Protein AF-A0A7S2F8T1-F1 (afdb_monomer_lite)

pLDDT: mean 77.95, std 16.49, range [33.06, 95.44]

InterPro domains:
  IPR004870 Nucleoporin, Nup155-like [PTHR10350] (9-367)

Radius of gyration: 27.93 Å; chains: 1; bounding box: 73×49×96 Å

Sequence (419 aa):
DAIVAASLSADDVQSWLAREGNLQMLQAGQIVDARCAHILRLLSRAKAASGELDGAASLLLDLAERKGTRAEGGMAVPSLEERESLLREAALHARAGTGVGAAGGGAVDPRFASAAEEASFRCQQFAAHCEARLKLLALQRRLVDHLSRGGASPPPPPPSLSAVAAAAPVVDNATLLSELDSEVVDISRLYYDVALPNRRYAECLELLSLSGRTGSEDLVTQLWDRLLKAEAKAAGGETASGALAAACSAAKVVGPAVLDASASSSTAAVSMSSIPLAHITMRLETLGAGLWPWTAPRPPAADAAAVVDAVVACAGGDAAAALEEGYDAYLRAQAPAGASADPRVRLRVLRSAKDLLRLCASNTTPDGAAYYADVASRWAREARQAGDPGDMAGESAAIGGGLEAIAVELRASAAGLGF

Structure (mmCIF, N/CA/C/O backbone):
data_AF-A0A7S2F8T1-F1
#
_entry.id   AF-A0A7S2F8T1-F1
#
loop_
_atom_site.group_PDB
_atom_site.id
_atom_site.type_symbol
_atom_site.label_atom_id
_atom_site.label_alt_id
_atom_site.label_comp_id
_atom_site.label_asym_id
_atom_site.label_entity_id
_atom_site.label_seq_id
_atom_site.pdbx_PDB_ins_code
_atom_site.Cartn_x
_atom_site.Cartn_y
_atom_site.Cartn_z
_atom_site.occupancy
_atom_site.B_iso_or_equiv
_atom_site.auth_seq_id
_atom_site.auth_comp_id
_atom_site.auth_asym_id
_atom_site.auth_atom_id
_atom_site.pdbx_PDB_model_num
ATOM 1 N N . ASP A 1 1 ? -23.818 23.257 57.626 1.00 42.00 1 ASP A N 1
ATOM 2 C CA . ASP A 1 1 ? -22.398 22.864 57.575 1.00 42.00 1 ASP A CA 1
ATOM 3 C C . ASP A 1 1 ? -22.196 21.434 58.023 1.00 42.00 1 ASP A C 1
ATOM 5 O O . ASP A 1 1 ? -22.204 21.171 59.214 1.00 42.00 1 ASP A O 1
ATOM 9 N N . ALA A 1 2 ? -22.116 20.522 57.054 1.00 37.97 2 ALA A N 1
ATOM 10 C CA . ALA A 1 2 ? -21.403 19.238 57.102 1.00 37.97 2 ALA A CA 1
ATOM 11 C C . ALA A 1 2 ? -21.858 18.408 55.891 1.00 37.97 2 ALA A C 1
ATOM 13 O O . ALA A 1 2 ? -22.439 17.333 56.025 1.00 37.97 2 ALA A O 1
ATOM 14 N N . ILE A 1 3 ? -21.612 18.924 54.680 1.00 37.22 3 ILE A N 1
ATOM 15 C CA . ILE A 1 3 ? -21.412 18.019 53.550 1.00 37.22 3 ILE A CA 1
ATOM 16 C C . ILE A 1 3 ? -20.102 17.325 53.897 1.00 37.22 3 ILE A C 1
ATOM 18 O O . ILE A 1 3 ? -19.029 17.913 53.772 1.00 37.22 3 ILE A O 1
ATOM 22 N N . VAL A 1 4 ? -20.204 16.113 54.439 1.00 42.50 4 VAL A N 1
ATOM 23 C CA . VAL A 1 4 ? -19.087 15.178 54.484 1.00 42.50 4 VAL A CA 1
ATOM 24 C C . VAL A 1 4 ? -18.759 14.912 53.022 1.00 42.50 4 VAL A C 1
ATOM 26 O O . VAL A 1 4 ? -19.341 14.040 52.383 1.00 42.50 4 VAL A O 1
ATOM 29 N N . ALA A 1 5 ? -17.883 15.744 52.462 1.00 43.16 5 ALA A N 1
ATOM 30 C CA . ALA A 1 5 ? -17.165 15.444 51.245 1.00 43.16 5 ALA A CA 1
ATOM 31 C C . ALA A 1 5 ? -16.256 14.267 51.601 1.00 43.16 5 ALA A C 1
ATOM 33 O O . ALA A 1 5 ? -15.091 14.441 51.947 1.00 43.16 5 ALA A O 1
ATOM 34 N N . ALA A 1 6 ? -16.837 13.067 51.623 1.00 52.34 6 ALA A N 1
ATOM 35 C CA . ALA A 1 6 ? -16.075 11.843 51.559 1.00 52.34 6 ALA A CA 1
ATOM 36 C C . ALA A 1 6 ? -15.271 11.966 50.268 1.00 52.34 6 ALA A C 1
ATOM 38 O O . ALA A 1 6 ? -15.829 11.930 49.171 1.00 52.34 6 ALA A O 1
ATOM 39 N N . SER A 1 7 ? -13.979 12.241 50.411 1.00 62.09 7 SER A N 1
ATOM 40 C CA . SER A 1 7 ? -13.026 12.198 49.318 1.00 62.09 7 SER A CA 1
ATOM 41 C C . SER A 1 7 ? -12.996 10.753 48.832 1.00 62.09 7 SER A C 1
ATOM 43 O O . SER A 1 7 ? -12.253 9.934 49.368 1.00 62.09 7 SER A O 1
ATOM 45 N N . LEU A 1 8 ? -13.889 10.423 47.899 1.00 71.38 8 LEU A N 1
ATOM 46 C CA . LEU A 1 8 ? -13.889 9.148 47.198 1.00 71.38 8 LEU A CA 1
ATOM 47 C C . LEU A 1 8 ? -12.500 8.982 46.589 1.00 71.38 8 LEU A C 1
ATOM 49 O O . LEU A 1 8 ? -12.035 9.865 45.861 1.00 71.38 8 LEU A O 1
ATOM 53 N N . SER A 1 9 ? -11.821 7.892 46.939 1.00 84.81 9 SER A N 1
ATOM 54 C CA . SER A 1 9 ? -10.522 7.602 46.349 1.00 84.81 9 SER A CA 1
ATOM 55 C C . SER A 1 9 ? -10.696 7.320 44.853 1.00 84.81 9 SER A C 1
ATOM 57 O O . SER A 1 9 ? -11.771 6.907 44.405 1.00 84.81 9 SER A O 1
ATOM 59 N N . ALA A 1 10 ? -9.647 7.551 44.061 1.00 81.75 10 ALA A N 1
ATOM 60 C CA . ALA A 1 10 ? -9.676 7.232 42.633 1.00 81.75 10 ALA A CA 1
ATOM 61 C C . ALA A 1 10 ? -10.033 5.750 42.401 1.00 81.75 10 ALA A C 1
ATOM 63 O O . ALA A 1 10 ? -10.814 5.440 41.501 1.00 81.75 10 ALA A O 1
ATOM 64 N N . ASP A 1 11 ? -9.552 4.863 43.273 1.00 86.38 11 ASP A N 1
ATOM 65 C CA . ASP A 1 11 ? -9.792 3.421 43.216 1.00 86.38 11 ASP A CA 1
ATOM 66 C C . ASP A 1 11 ? -11.256 3.057 43.501 1.00 86.38 11 ASP A C 1
ATOM 68 O O . ASP A 1 11 ? -11.822 2.191 42.825 1.00 86.38 11 ASP A O 1
ATOM 72 N N . ASP A 1 12 ? -11.910 3.751 44.441 1.00 88.81 12 ASP A N 1
ATOM 73 C CA . ASP A 1 12 ? -13.336 3.554 44.738 1.00 88.81 12 ASP A CA 1
ATOM 74 C C . ASP A 1 12 ? -14.206 3.953 43.544 1.00 88.81 12 ASP A C 1
ATOM 76 O O . ASP A 1 12 ? -15.147 3.240 43.179 1.00 88.81 12 ASP A O 1
ATOM 80 N N . VAL A 1 13 ? -13.869 5.078 42.901 1.00 88.31 13 VAL A N 1
ATOM 81 C CA . VAL A 1 13 ? -14.571 5.564 41.707 1.00 88.31 13 VAL A CA 1
ATOM 82 C C . VAL A 1 13 ? -14.376 4.594 40.545 1.00 88.31 13 VAL A C 1
ATOM 84 O O . VAL A 1 13 ? -15.357 4.207 39.910 1.00 88.31 13 VAL A O 1
ATOM 87 N N . GLN A 1 14 ? -13.145 4.142 40.287 1.00 91.00 14 GLN A N 1
ATOM 88 C CA . GLN A 1 14 ? -12.874 3.164 39.232 1.00 91.00 14 GLN A CA 1
ATOM 89 C C . GLN A 1 14 ? -13.603 1.834 39.476 1.00 91.00 14 GLN A C 1
ATOM 91 O O . GLN A 1 14 ? -14.226 1.292 38.562 1.00 91.00 14 GLN A O 1
ATOM 96 N N . SER A 1 15 ? -13.580 1.322 40.708 1.00 91.00 15 SER A N 1
ATOM 97 C CA . SER A 1 15 ? -14.240 0.064 41.080 1.00 91.00 15 SER A CA 1
ATOM 98 C C . SER A 1 15 ? -15.761 0.155 40.959 1.00 91.00 15 SER A C 1
ATOM 100 O O . SER A 1 15 ? -16.429 -0.797 40.544 1.00 91.00 15 SER A O 1
ATOM 102 N N . TRP A 1 16 ? -16.333 1.308 41.312 1.00 92.88 16 TRP A N 1
ATOM 103 C CA . TRP A 1 16 ? -17.750 1.575 41.109 1.00 92.88 16 TRP A CA 1
ATOM 104 C C . TRP A 1 16 ? -18.104 1.628 39.618 1.00 92.88 16 TRP A C 1
ATOM 106 O O . TRP A 1 16 ? -19.019 0.921 39.198 1.00 92.88 16 TRP A O 1
ATOM 116 N N . LEU A 1 17 ? -17.336 2.368 38.810 1.00 92.00 17 LEU A N 1
ATOM 117 C CA . LEU A 1 17 ? -17.543 2.470 37.361 1.00 92.00 17 LEU A CA 1
ATOM 118 C C . LEU A 1 17 ? -17.403 1.113 36.653 1.00 92.00 17 LEU A C 1
ATOM 120 O O . LEU A 1 17 ? -18.203 0.803 35.777 1.00 92.00 17 LEU A O 1
ATOM 124 N N . ALA A 1 18 ? -16.434 0.277 37.039 1.00 91.62 18 ALA A N 1
ATOM 125 C CA . ALA A 1 18 ? -16.245 -1.053 36.453 1.00 91.62 18 ALA A CA 1
ATOM 126 C C . ALA A 1 18 ? -17.434 -1.989 36.715 1.00 91.62 18 ALA A C 1
ATOM 128 O O . ALA A 1 18 ? -17.834 -2.756 35.838 1.00 91.62 18 ALA A O 1
ATOM 129 N N . ARG A 1 19 ? -18.020 -1.908 37.913 1.00 92.31 19 ARG A N 1
ATOM 130 C CA . ARG A 1 19 ? -19.191 -2.698 38.307 1.00 92.31 19 ARG A CA 1
ATOM 131 C C . ARG A 1 19 ? -20.469 -2.192 37.646 1.00 92.31 19 ARG A C 1
ATOM 133 O O . ARG A 1 19 ? -21.206 -2.993 37.086 1.00 92.31 19 ARG A O 1
ATOM 140 N N . GLU A 1 20 ? -20.710 -0.885 37.676 1.00 91.31 20 GLU A N 1
ATOM 141 C CA . GLU A 1 20 ? -21.913 -0.279 37.091 1.00 91.31 20 GLU A CA 1
ATOM 142 C C . GLU A 1 20 ? -21.890 -0.335 35.553 1.00 91.31 20 GLU A C 1
ATOM 144 O O . GLU A 1 20 ? -22.912 -0.553 34.907 1.00 91.31 20 GLU A O 1
ATOM 149 N N . GLY A 1 21 ? -20.707 -0.195 34.951 1.00 85.75 21 GLY A N 1
ATOM 150 C CA . GLY A 1 21 ? -20.488 -0.380 33.518 1.00 85.75 21 GLY A CA 1
ATOM 151 C C . GLY A 1 21 ? -20.490 -1.846 33.080 1.00 85.75 21 GLY A C 1
ATOM 152 O O . GLY A 1 21 ? -20.458 -2.115 31.886 1.00 85.75 21 GLY A O 1
ATOM 153 N N . ASN A 1 22 ? -20.538 -2.785 34.028 1.00 88.88 22 ASN A N 1
ATOM 154 C CA . ASN A 1 22 ? -20.510 -4.223 33.793 1.00 88.88 22 ASN A CA 1
ATOM 155 C C . ASN A 1 22 ? -19.317 -4.676 32.929 1.00 88.88 22 ASN A C 1
ATOM 157 O O . ASN A 1 22 ? -19.465 -5.372 31.925 1.00 88.88 22 ASN A O 1
ATOM 161 N N . LEU A 1 23 ? -18.109 -4.275 33.339 1.00 88.44 23 LEU A N 1
ATOM 162 C CA . LEU A 1 23 ? -16.854 -4.564 32.633 1.00 88.44 23 LEU A CA 1
ATOM 163 C C . LEU A 1 23 ? -16.672 -6.060 32.322 1.00 88.44 23 LEU A C 1
ATOM 165 O O . LEU A 1 23 ? -16.139 -6.411 31.274 1.00 88.44 23 LEU A O 1
ATOM 169 N N . GLN A 1 24 ? -17.160 -6.942 33.198 1.00 88.56 24 GLN A N 1
ATOM 170 C CA . GLN A 1 24 ? -17.091 -8.390 32.998 1.00 88.56 24 GLN A CA 1
ATOM 171 C C . GLN A 1 24 ? -17.863 -8.853 31.756 1.00 88.56 24 GLN A C 1
ATOM 173 O O . GLN A 1 24 ? -17.390 -9.741 31.053 1.00 88.56 24 GLN A O 1
ATOM 178 N N . MET A 1 25 ? -19.016 -8.244 31.451 1.00 85.56 25 MET A N 1
ATOM 179 C CA . MET A 1 25 ? -19.758 -8.556 30.225 1.00 85.56 25 MET A CA 1
ATOM 180 C C . MET A 1 25 ? -18.975 -8.148 28.979 1.00 85.56 25 MET A C 1
ATOM 182 O O . MET A 1 25 ? -18.920 -8.919 28.022 1.00 85.56 25 MET A O 1
ATOM 186 N N . LEU A 1 26 ? -18.339 -6.972 29.003 1.00 85.44 26 LEU A N 1
ATOM 187 C CA . LEU A 1 26 ? -17.507 -6.507 27.893 1.00 85.44 26 LEU A CA 1
ATOM 188 C C . LEU A 1 26 ? -16.335 -7.469 27.646 1.00 85.44 26 LEU A C 1
ATOM 190 O O . LEU A 1 26 ? -16.149 -7.934 26.527 1.00 85.44 26 LEU A O 1
ATOM 194 N N . GLN A 1 27 ? -15.608 -7.830 28.706 1.00 85.44 27 GLN A N 1
ATOM 195 C CA . GLN A 1 27 ? -14.468 -8.752 28.639 1.00 85.44 27 GLN A CA 1
ATOM 196 C C . GLN A 1 27 ? -14.874 -10.174 28.227 1.00 85.44 27 GLN A C 1
ATOM 198 O O . GLN A 1 27 ? -14.086 -10.899 27.626 1.00 85.44 27 GLN A O 1
ATOM 203 N N . ALA A 1 28 ? -16.113 -10.576 28.518 1.00 83.69 28 ALA A N 1
ATOM 204 C CA . ALA A 1 28 ? -16.692 -11.833 28.056 1.00 83.69 28 ALA A CA 1
ATOM 205 C C . ALA A 1 28 ? -17.215 -11.770 26.603 1.00 83.69 28 ALA A C 1
ATOM 207 O O . ALA A 1 28 ? -17.805 -12.742 26.127 1.00 83.69 28 ALA A O 1
ATOM 208 N N . GLY A 1 29 ? -17.044 -10.641 25.902 1.00 76.44 29 GLY A N 1
ATOM 209 C CA . GLY A 1 29 ? -17.525 -10.439 24.533 1.00 76.44 29 GLY A CA 1
ATOM 210 C C . GLY A 1 29 ? -19.052 -10.413 24.414 1.00 76.44 29 GLY A C 1
ATOM 211 O O . GLY A 1 29 ? -19.597 -10.705 23.346 1.00 76.44 29 GLY A O 1
ATOM 212 N N . GLN A 1 30 ? -19.756 -10.120 25.509 1.00 80.38 30 GLN A N 1
ATOM 213 C CA . GLN A 1 30 ? -21.214 -10.057 25.545 1.00 80.38 30 GLN A CA 1
ATOM 214 C C . GLN A 1 30 ? -21.731 -8.689 25.083 1.00 80.38 30 GLN A C 1
ATOM 216 O O . GLN A 1 30 ? -20.988 -7.717 24.959 1.00 80.38 30 GLN A O 1
ATOM 221 N N . ILE A 1 31 ? -23.035 -8.619 24.809 1.00 78.00 31 ILE A N 1
ATOM 222 C CA . ILE A 1 31 ? -23.692 -7.385 24.370 1.00 78.00 31 ILE A CA 1
ATOM 223 C C . ILE A 1 31 ? -23.724 -6.393 25.532 1.00 78.00 31 ILE A C 1
ATOM 225 O O . ILE A 1 31 ? -24.259 -6.698 26.597 1.00 78.00 31 ILE A O 1
ATOM 229 N N . VAL A 1 32 ? -23.191 -5.197 25.297 1.00 80.38 32 VAL A N 1
ATOM 230 C CA . VAL A 1 32 ? -23.181 -4.086 26.255 1.00 80.38 32 VAL A CA 1
ATOM 231 C C . VAL A 1 32 ? -24.099 -2.986 25.734 1.00 80.38 32 VAL A C 1
ATOM 233 O O . VAL A 1 32 ? -23.970 -2.561 24.585 1.00 80.38 32 VAL A O 1
ATOM 236 N N . ASP A 1 33 ? -25.037 -2.528 26.564 1.00 81.31 33 ASP A N 1
ATOM 237 C CA . ASP A 1 33 ? -25.944 -1.443 26.189 1.00 81.31 33 ASP A CA 1
ATOM 238 C C . ASP A 1 33 ? -25.245 -0.067 26.171 1.00 81.31 33 ASP A C 1
ATOM 240 O O . ASP A 1 33 ? -24.112 0.103 26.631 1.00 81.31 33 ASP A O 1
ATOM 244 N N . ALA A 1 34 ? -25.928 0.947 25.631 1.00 81.38 34 ALA A N 1
ATOM 245 C CA . ALA A 1 34 ? -25.372 2.293 25.493 1.00 81.38 34 ALA A CA 1
ATOM 246 C C . ALA A 1 34 ? -25.008 2.950 26.839 1.00 81.38 34 ALA A C 1
ATOM 248 O O . ALA A 1 34 ? -24.054 3.728 26.909 1.00 81.38 34 ALA A O 1
ATOM 249 N N . ARG A 1 35 ? -25.747 2.645 27.915 1.00 85.62 35 ARG A N 1
ATOM 250 C CA . AR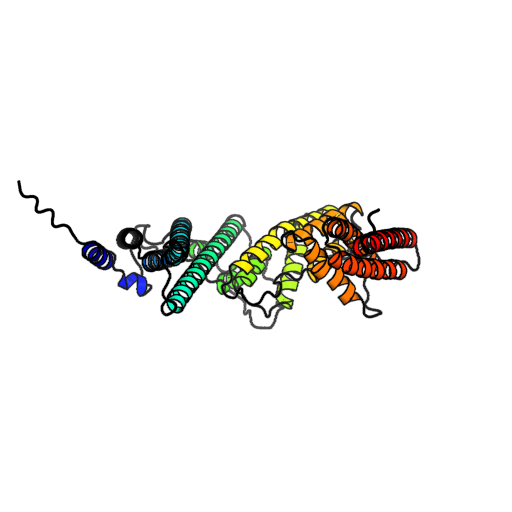G A 1 35 ? -25.489 3.204 29.247 1.00 85.62 35 ARG A CA 1
ATOM 251 C C . ARG A 1 35 ? -24.217 2.596 29.823 1.00 85.62 35 ARG A C 1
ATOM 253 O O . ARG A 1 35 ? -23.334 3.341 30.241 1.00 85.62 35 ARG A O 1
ATOM 260 N N . CYS A 1 36 ? -24.103 1.273 29.816 1.00 87.75 36 CYS A N 1
ATOM 261 C CA . CYS A 1 36 ? -22.910 0.570 30.264 1.00 87.75 36 CYS A CA 1
ATOM 262 C C . CYS A 1 36 ? -21.685 0.998 29.444 1.00 87.75 36 CYS A C 1
ATOM 264 O O . CYS A 1 36 ? -20.655 1.334 30.025 1.00 87.75 36 CYS A O 1
ATOM 266 N N . ALA A 1 37 ? -21.812 1.122 28.119 1.00 86.56 37 ALA A N 1
ATOM 267 C CA . ALA A 1 37 ? -20.739 1.618 27.258 1.00 86.56 37 ALA A CA 1
ATOM 268 C C . ALA A 1 37 ? -20.284 3.044 27.625 1.00 86.56 37 ALA A C 1
ATOM 270 O O . ALA A 1 37 ? -19.084 3.319 27.684 1.00 86.56 37 ALA A O 1
ATOM 271 N N . HIS A 1 38 ? -21.222 3.950 27.926 1.00 89.44 38 HIS A N 1
ATOM 272 C CA . HIS A 1 38 ? -20.889 5.301 28.380 1.00 89.44 38 HIS A CA 1
ATOM 273 C C . HIS A 1 38 ? -20.123 5.290 29.711 1.00 89.44 38 HIS A C 1
ATOM 275 O O . HIS A 1 38 ? -19.117 5.985 29.854 1.00 89.44 38 HIS A O 1
ATOM 281 N N . ILE A 1 39 ? -20.562 4.472 30.670 1.00 91.62 39 ILE A N 1
ATOM 282 C CA . ILE A 1 39 ? -19.916 4.337 31.983 1.00 91.62 39 ILE A CA 1
ATOM 283 C C . ILE A 1 39 ? -18.500 3.767 31.840 1.00 91.62 39 ILE A C 1
ATOM 285 O O . ILE A 1 39 ? -17.564 4.267 32.462 1.00 91.62 39 ILE A O 1
ATOM 289 N N . LEU A 1 40 ? -18.309 2.782 30.965 1.00 92.44 40 LEU A N 1
ATOM 290 C CA . LEU A 1 40 ? -16.995 2.217 30.665 1.00 92.44 40 LEU A CA 1
ATOM 291 C C . LEU A 1 40 ? -16.078 3.224 29.948 1.00 92.44 40 LEU A C 1
ATOM 293 O O . LEU A 1 40 ? -14.875 3.246 30.196 1.00 92.44 40 LEU A O 1
ATOM 297 N N . ARG A 1 41 ? -16.625 4.136 29.136 1.00 92.00 41 ARG A N 1
ATOM 298 C CA . ARG A 1 41 ? -15.848 5.255 28.578 1.00 92.00 41 ARG A CA 1
ATOM 299 C C . ARG A 1 41 ? -15.431 6.273 29.646 1.00 92.00 41 ARG A C 1
ATOM 301 O O . ARG A 1 41 ? -14.371 6.883 29.546 1.00 92.00 41 ARG A O 1
ATOM 308 N N . LEU A 1 42 ? -16.238 6.475 30.688 1.00 93.06 42 LEU A N 1
ATOM 309 C CA . LEU A 1 42 ? -15.818 7.272 31.846 1.00 93.06 42 LEU A CA 1
ATOM 310 C C . LEU A 1 42 ? -14.723 6.554 32.643 1.00 93.06 42 LEU A C 1
ATOM 312 O O . LEU A 1 42 ? -13.774 7.203 33.084 1.00 93.06 42 LEU A O 1
ATOM 316 N N . LEU A 1 43 ? -14.810 5.226 32.772 1.00 93.94 43 LEU A N 1
ATOM 317 C CA . LEU A 1 43 ? -13.766 4.413 33.395 1.00 93.94 43 LEU A CA 1
ATOM 318 C C . LEU A 1 43 ? -12.432 4.524 32.648 1.00 93.94 43 LEU A C 1
ATOM 320 O O . LEU A 1 43 ? -11.406 4.696 33.301 1.00 93.94 43 LEU A O 1
ATOM 324 N N . SER A 1 44 ? -12.420 4.488 31.310 1.00 93.31 44 SER A N 1
ATOM 325 C CA . SER A 1 44 ? -11.168 4.632 30.548 1.00 93.31 44 SER A CA 1
ATOM 326 C C . SER A 1 44 ? -10.511 5.993 30.787 1.00 93.31 44 SER A C 1
ATOM 328 O O . SER A 1 44 ? -9.303 6.065 30.998 1.00 93.31 44 SER A O 1
ATOM 330 N N . ARG A 1 45 ? -11.302 7.070 30.865 1.00 92.56 45 ARG A N 1
ATOM 331 C CA . ARG A 1 45 ? -10.807 8.413 31.208 1.00 92.56 45 ARG A CA 1
ATOM 332 C C . ARG A 1 45 ? -10.277 8.495 32.635 1.00 92.56 45 ARG A C 1
ATOM 334 O O . ARG A 1 45 ? -9.244 9.121 32.855 1.00 92.56 45 ARG A O 1
ATOM 341 N N . ALA A 1 46 ? -10.958 7.862 33.591 1.00 89.94 46 ALA A N 1
ATOM 342 C CA . ALA A 1 46 ? -10.497 7.794 34.976 1.00 89.94 46 ALA A CA 1
ATOM 343 C C . ALA A 1 46 ? -9.158 7.044 35.085 1.00 89.94 46 ALA A C 1
ATOM 345 O O . ALA A 1 46 ? -8.254 7.524 35.764 1.00 89.94 46 ALA A O 1
ATOM 346 N N . LYS A 1 47 ? -9.004 5.931 34.354 1.00 90.31 47 LYS A N 1
ATOM 347 C CA . LYS A 1 47 ? -7.746 5.176 34.250 1.00 90.31 47 LYS A CA 1
ATOM 348 C C . LYS A 1 47 ? -6.628 5.975 33.585 1.00 90.31 47 LYS A C 1
ATOM 350 O O . LYS A 1 47 ? -5.506 6.010 34.074 1.00 90.31 47 LYS A O 1
ATOM 355 N N . ALA A 1 48 ? -6.925 6.679 32.497 1.00 89.44 48 ALA A N 1
ATOM 356 C CA . ALA A 1 48 ? -5.938 7.540 31.855 1.00 89.44 48 ALA A CA 1
ATOM 357 C C . ALA A 1 48 ? -5.472 8.667 32.795 1.00 89.44 48 ALA A C 1
ATOM 359 O O . ALA A 1 48 ? -4.282 8.969 32.851 1.00 89.44 48 ALA A O 1
ATOM 360 N N . ALA A 1 49 ? -6.391 9.252 33.571 1.00 87.25 49 ALA A N 1
ATOM 361 C CA . ALA A 1 49 ? -6.078 10.289 34.552 1.00 87.25 49 ALA A CA 1
ATOM 362 C C . ALA A 1 49 ? -5.250 9.773 35.744 1.00 87.25 49 ALA A C 1
ATOM 364 O O . ALA A 1 49 ? -4.469 10.542 36.302 1.00 87.25 49 ALA A O 1
ATOM 365 N N . SER A 1 50 ? -5.380 8.493 36.118 1.00 85.88 50 SER A N 1
ATOM 366 C CA . SER A 1 50 ? -4.531 7.849 37.134 1.00 85.88 50 SER A CA 1
ATOM 367 C C . SER A 1 50 ? -3.172 7.381 36.596 1.00 85.88 50 SER A C 1
ATOM 369 O O . SER A 1 50 ? -2.350 6.894 37.368 1.00 85.88 50 SER A O 1
ATOM 371 N N . GLY A 1 51 ? -2.907 7.543 35.294 1.00 82.88 51 GLY A N 1
ATOM 372 C CA . GLY A 1 51 ? -1.676 7.087 34.642 1.00 82.88 51 GLY A CA 1
ATOM 373 C C . GLY A 1 51 ? -1.712 5.629 34.170 1.00 82.88 51 GLY A C 1
ATOM 374 O O . GLY A 1 51 ? -0.735 5.152 33.596 1.00 82.88 51 GLY A O 1
ATOM 375 N N . GLU A 1 52 ? -2.835 4.925 34.333 1.00 87.19 52 GLU A N 1
ATOM 376 C CA . GLU A 1 52 ? -3.056 3.559 33.839 1.00 87.19 52 GLU A CA 1
ATOM 377 C C . GLU A 1 52 ? -3.413 3.557 32.341 1.00 87.19 52 GLU A C 1
ATOM 379 O O . GLU A 1 52 ? -4.506 3.153 31.927 1.00 87.19 52 GLU A O 1
ATOM 384 N N . LEU A 1 53 ? -2.486 4.035 31.508 1.00 86.75 53 LEU A N 1
ATOM 385 C CA . LEU A 1 53 ? -2.704 4.219 30.070 1.00 86.75 53 LEU A CA 1
ATOM 386 C C . LEU A 1 53 ? -2.976 2.899 29.334 1.00 86.75 53 LEU A C 1
ATOM 388 O O . LEU A 1 53 ? -3.849 2.865 28.470 1.00 86.75 53 LEU A O 1
ATOM 392 N N . ASP A 1 54 ? -2.316 1.807 29.726 1.00 84.56 54 ASP A N 1
ATOM 393 C CA . ASP A 1 54 ? -2.542 0.477 29.142 1.00 84.56 54 ASP A CA 1
ATOM 394 C C . ASP A 1 54 ? -3.957 -0.041 29.431 1.00 84.56 54 ASP A C 1
ATOM 396 O O . ASP A 1 54 ? -4.638 -0.565 28.548 1.00 84.56 54 ASP A O 1
ATOM 400 N N . GLY A 1 55 ? -4.437 0.153 30.665 1.00 86.44 55 GLY A N 1
ATOM 401 C CA . GLY A 1 55 ? -5.790 -0.230 31.066 1.00 86.44 55 GLY A CA 1
ATOM 402 C C . GLY A 1 55 ? -6.861 0.612 30.373 1.00 86.44 55 GLY A C 1
ATOM 403 O O . GLY A 1 55 ? -7.902 0.085 29.983 1.00 86.44 55 GLY A O 1
ATOM 404 N N . ALA A 1 56 ? -6.601 1.908 30.179 1.00 89.38 56 ALA A N 1
ATOM 405 C CA . ALA A 1 56 ? -7.475 2.791 29.413 1.00 89.38 56 ALA A CA 1
ATOM 406 C C . ALA A 1 56 ? -7.535 2.395 27.928 1.00 89.38 56 ALA A C 1
ATOM 408 O O . ALA A 1 56 ? -8.625 2.320 27.361 1.00 89.38 56 ALA A O 1
ATOM 409 N N . ALA A 1 57 ? -6.382 2.111 27.315 1.00 88.19 57 ALA A N 1
ATOM 410 C CA . ALA A 1 57 ? -6.273 1.717 25.914 1.00 88.19 57 ALA A CA 1
ATOM 411 C C . ALA A 1 57 ? -6.961 0.370 25.638 1.00 88.19 57 ALA A C 1
ATOM 413 O O . ALA A 1 57 ? -7.753 0.272 24.701 1.00 88.19 57 ALA A O 1
ATOM 414 N N . SER A 1 58 ? -6.727 -0.632 26.493 1.00 89.00 58 SER A N 1
ATOM 415 C CA . SER A 1 58 ? -7.379 -1.948 26.418 1.00 89.00 58 SER A CA 1
ATOM 416 C C . SER A 1 58 ? -8.904 -1.836 26.512 1.00 89.00 58 SER A C 1
ATOM 418 O O . SER A 1 58 ? -9.628 -2.340 25.658 1.00 89.00 58 SER A O 1
ATOM 420 N N . LEU A 1 59 ? -9.405 -1.051 27.471 1.00 91.62 59 LEU A N 1
ATOM 421 C CA . LEU A 1 59 ? -10.842 -0.844 27.639 1.00 91.62 59 LEU A CA 1
ATOM 422 C C . LEU A 1 59 ? -11.500 -0.154 26.432 1.00 91.62 59 LEU A C 1
ATOM 424 O O . LEU A 1 59 ? -12.631 -0.473 26.068 1.00 91.62 59 LEU A O 1
ATOM 428 N N . LEU A 1 60 ? -10.814 0.810 25.813 1.00 90.88 60 LEU A N 1
ATOM 429 C CA . LEU A 1 60 ? -11.303 1.491 24.612 1.00 90.88 60 LEU A CA 1
ATOM 430 C C . LEU A 1 60 ? -11.315 0.570 23.386 1.00 90.88 60 LEU A C 1
ATOM 432 O O . LEU A 1 60 ? -12.241 0.670 22.579 1.00 90.88 60 LEU A O 1
ATOM 436 N N . LEU A 1 61 ? -10.332 -0.328 23.266 1.00 88.38 61 LEU A N 1
ATOM 437 C CA . LEU A 1 61 ? -10.323 -1.372 22.243 1.00 88.38 61 LEU A CA 1
ATOM 438 C C . LEU A 1 61 ? -11.525 -2.301 22.428 1.00 88.38 61 LEU A C 1
ATOM 440 O O . LEU A 1 61 ? -12.338 -2.414 21.516 1.00 88.38 61 LEU A O 1
ATOM 444 N N . ASP A 1 62 ? -11.715 -2.858 23.624 1.00 88.94 62 ASP A N 1
ATOM 445 C CA . ASP A 1 62 ? -12.853 -3.731 23.928 1.00 88.94 62 ASP A CA 1
ATOM 446 C C . ASP A 1 62 ? -14.197 -3.035 23.624 1.00 88.94 62 ASP A C 1
ATOM 448 O O . ASP A 1 62 ? -15.111 -3.617 23.035 1.00 88.94 62 ASP A O 1
ATOM 452 N N . LEU A 1 63 ? -14.315 -1.742 23.957 1.00 88.12 63 LEU A N 1
ATOM 453 C CA . LEU A 1 63 ? -15.498 -0.937 23.646 1.00 88.12 63 LEU A CA 1
ATOM 454 C C . LEU A 1 63 ? -15.718 -0.717 22.148 1.00 88.12 63 LEU A C 1
ATOM 456 O O . LEU A 1 63 ? -16.875 -0.568 21.746 1.00 88.12 63 LEU A O 1
ATOM 460 N N . ALA A 1 64 ? -14.658 -0.655 21.342 1.00 87.19 64 ALA A N 1
ATOM 461 C CA . ALA A 1 64 ? -14.752 -0.557 19.889 1.00 87.19 64 ALA A CA 1
ATOM 462 C C . ALA A 1 64 ? -15.135 -1.907 19.258 1.00 87.19 64 ALA A C 1
ATOM 464 O O . ALA A 1 64 ? -15.888 -1.951 18.284 1.00 87.19 64 ALA A O 1
ATOM 465 N N . GLU A 1 65 ? -14.657 -3.009 19.832 1.00 84.25 65 GLU A N 1
ATOM 466 C CA . GLU A 1 65 ? -14.891 -4.372 19.345 1.00 84.25 65 GLU A CA 1
ATOM 467 C C . GLU A 1 65 ? -16.223 -4.974 19.807 1.00 84.25 65 GLU A C 1
ATOM 469 O O . GLU A 1 65 ? -16.651 -6.008 19.288 1.00 84.25 65 GLU A O 1
ATOM 474 N N . ARG A 1 66 ? -16.915 -4.317 20.747 1.00 81.31 66 ARG A N 1
ATOM 475 C CA . ARG A 1 66 ? -18.179 -4.807 21.301 1.00 81.31 66 ARG A CA 1
ATOM 476 C C . ARG A 1 66 ? -19.218 -5.105 20.216 1.00 81.31 66 ARG A C 1
ATOM 478 O O . ARG A 1 66 ? -19.431 -4.333 19.269 1.00 81.31 66 ARG A O 1
ATOM 485 N N . LYS A 1 67 ? -19.927 -6.215 20.418 1.00 70.38 67 LYS A N 1
ATOM 486 C CA . LYS A 1 67 ? -21.077 -6.615 19.606 1.00 70.38 67 LYS A CA 1
ATOM 487 C C . LYS A 1 67 ? -22.333 -5.944 20.148 1.00 70.38 67 LYS A C 1
ATOM 489 O O . LYS A 1 67 ? -22.608 -6.001 21.344 1.00 70.38 67 LYS A O 1
ATOM 494 N N . GLY A 1 68 ? -23.098 -5.313 19.267 1.00 62.78 68 GLY A N 1
ATOM 495 C CA . GLY A 1 68 ? -24.418 -4.784 19.596 1.00 62.78 68 GLY A CA 1
ATOM 496 C C . GLY A 1 68 ? -25.522 -5.675 19.043 1.00 62.78 68 GLY A C 1
ATOM 497 O O . GLY A 1 68 ? -25.315 -6.391 18.067 1.00 62.78 68 GLY A O 1
ATOM 498 N N . THR A 1 69 ? -26.719 -5.598 19.620 1.00 54.44 69 THR A N 1
ATOM 499 C CA . THR A 1 69 ? -27.928 -6.121 18.969 1.00 54.44 69 THR A CA 1
ATOM 500 C C . THR A 1 69 ? -28.771 -4.969 18.455 1.00 54.44 69 THR A C 1
ATOM 502 O O . THR A 1 69 ? -29.006 -3.989 19.159 1.00 54.44 69 THR A O 1
ATOM 505 N N . ARG A 1 70 ? -29.265 -5.083 17.218 1.00 53.22 70 ARG A N 1
ATOM 506 C CA . ARG A 1 70 ? -30.280 -4.176 16.669 1.00 53.22 70 ARG A CA 1
ATOM 507 C C . ARG A 1 70 ? -31.647 -4.536 17.266 1.00 53.22 70 ARG A C 1
ATOM 509 O O . ARG A 1 70 ? -32.539 -4.979 16.556 1.00 53.22 70 ARG A O 1
ATOM 516 N N . ALA A 1 71 ? -31.783 -4.438 18.585 1.00 45.69 71 ALA A N 1
ATOM 517 C CA . ALA A 1 71 ? -33.064 -4.605 19.259 1.00 45.69 71 ALA A CA 1
ATOM 518 C C . ALA A 1 71 ? -33.875 -3.298 19.187 1.00 45.69 71 ALA A C 1
ATOM 520 O O . ALA A 1 71 ? -33.305 -2.203 19.103 1.00 45.69 71 ALA A O 1
ATOM 521 N N . GLU A 1 72 ? -35.205 -3.431 19.181 1.00 38.12 72 GLU A N 1
ATOM 522 C CA . GLU A 1 72 ? -36.187 -2.339 19.157 1.00 38.12 72 GLU A CA 1
ATOM 523 C C . GLU A 1 72 ? -35.800 -1.238 20.162 1.00 38.12 72 GLU A C 1
ATOM 525 O O . GLU A 1 72 ? -35.802 -1.453 21.370 1.00 38.12 72 GLU A O 1
ATOM 530 N N . GLY A 1 73 ? -35.392 -0.069 19.654 1.00 46.66 73 GLY A N 1
ATOM 531 C CA . GLY A 1 73 ? -34.839 1.028 20.466 1.00 46.66 73 GLY A CA 1
ATOM 532 C C . GLY A 1 73 ? -33.529 1.632 19.941 1.00 46.66 73 GLY A C 1
ATOM 533 O O . GLY A 1 73 ? -33.116 2.686 20.412 1.00 46.66 73 GLY A O 1
ATOM 534 N N . GLY A 1 74 ? -32.894 1.021 18.935 1.00 46.72 74 GLY A N 1
ATOM 535 C CA . GLY A 1 74 ? -32.006 1.719 17.989 1.00 46.72 74 GLY A CA 1
ATOM 536 C C . GLY A 1 74 ? -30.614 2.165 18.466 1.00 46.72 74 GLY A C 1
ATOM 537 O O . GLY A 1 74 ? -29.935 2.824 17.690 1.00 46.72 74 GLY A O 1
ATOM 538 N N . MET A 1 75 ? -30.158 1.825 19.679 1.00 51.66 75 MET A N 1
ATOM 539 C CA . MET A 1 75 ? -28.959 2.461 20.275 1.00 51.66 75 MET A CA 1
ATOM 540 C C . MET A 1 75 ? -27.837 1.514 20.750 1.00 51.66 75 MET A C 1
ATOM 542 O O . MET A 1 75 ? -26.871 1.983 21.340 1.00 51.66 75 MET A O 1
ATOM 546 N N . ALA A 1 76 ? -27.921 0.195 20.531 1.00 57.06 76 ALA A N 1
ATOM 547 C CA . ALA A 1 76 ? -26.946 -0.752 21.105 1.00 57.06 76 ALA A CA 1
ATOM 548 C C . ALA A 1 76 ? -25.800 -1.180 20.163 1.00 57.06 76 ALA A C 1
ATOM 550 O O . ALA A 1 76 ? -24.842 -1.799 20.623 1.00 57.06 76 ALA A O 1
ATOM 551 N N . VAL A 1 77 ? -25.861 -0.868 18.864 1.00 67.12 77 VAL A N 1
ATOM 552 C CA . VAL A 1 77 ? -24.779 -1.176 17.908 1.00 67.12 77 VAL A CA 1
ATOM 553 C C . VAL A 1 77 ? -23.895 0.063 17.745 1.00 67.12 77 VAL A C 1
ATOM 555 O O . VAL A 1 77 ? -24.412 1.084 17.291 1.00 67.12 77 VAL A O 1
ATOM 558 N N . PRO A 1 78 ? -22.598 0.017 18.113 1.00 73.81 78 PRO A N 1
ATOM 559 C CA . PRO A 1 78 ? -21.704 1.149 17.894 1.00 73.81 78 PRO A CA 1
ATOM 560 C C . PRO A 1 78 ? -21.531 1.387 16.393 1.00 73.81 78 PRO A C 1
ATOM 562 O O . PRO A 1 78 ? -21.279 0.446 15.637 1.00 73.81 78 PRO A O 1
ATOM 565 N N . SER A 1 79 ? -21.656 2.641 15.960 1.00 80.06 79 SER A N 1
ATOM 566 C CA . SER A 1 79 ? -21.419 2.998 14.559 1.00 80.06 79 SER A CA 1
ATOM 567 C C . SER A 1 79 ? -19.940 2.835 14.195 1.00 80.06 79 SER A C 1
ATOM 569 O O . SER A 1 79 ? -19.061 2.879 15.062 1.00 80.06 79 SER A O 1
ATOM 571 N N . LEU A 1 80 ? -19.632 2.698 12.900 1.00 79.00 80 LEU A N 1
ATOM 572 C CA . LEU A 1 80 ? -18.239 2.668 12.433 1.00 79.00 80 LEU A CA 1
ATOM 573 C C . LEU A 1 80 ? -17.464 3.933 12.846 1.00 79.00 80 LEU A C 1
ATOM 575 O O . LEU A 1 80 ? -16.287 3.840 13.182 1.00 79.00 80 LEU A O 1
ATOM 579 N N . GLU A 1 81 ? -18.123 5.096 12.889 1.00 83.69 81 GLU A N 1
ATOM 580 C CA . GLU A 1 81 ? -17.528 6.356 13.361 1.00 83.69 81 GLU A CA 1
ATOM 581 C C . GLU A 1 81 ? -17.218 6.329 14.863 1.00 83.69 81 GLU A C 1
ATOM 583 O O . GLU A 1 81 ? -16.146 6.771 15.284 1.00 83.69 81 GLU A O 1
ATOM 588 N N . GLU A 1 82 ? -18.119 5.772 15.682 1.00 85.69 82 GLU A N 1
ATOM 589 C CA . GLU A 1 82 ? -17.875 5.607 17.115 1.00 85.69 82 GLU A CA 1
ATOM 590 C C . GLU A 1 82 ? -16.662 4.700 17.343 1.00 85.69 82 GLU A C 1
ATOM 592 O O . GLU A 1 82 ? -15.747 5.078 18.078 1.00 85.69 82 GLU A O 1
ATOM 597 N N . ARG A 1 83 ? -16.600 3.554 16.653 1.00 87.19 83 ARG A N 1
ATOM 598 C CA . ARG A 1 83 ? -15.467 2.619 16.726 1.00 87.19 83 ARG A CA 1
ATOM 599 C C . ARG A 1 83 ? -14.153 3.263 16.324 1.00 87.19 83 ARG A C 1
ATOM 601 O O . ARG A 1 83 ? -13.150 3.100 17.011 1.00 87.19 83 ARG A O 1
ATOM 608 N N . GLU A 1 84 ? -14.163 4.021 15.235 1.00 86.50 84 GLU A N 1
ATOM 609 C CA . GLU A 1 84 ? -12.990 4.746 14.765 1.00 86.50 84 GLU A CA 1
ATOM 610 C C . GLU A 1 84 ? -12.517 5.775 15.804 1.00 86.50 84 GLU A C 1
ATOM 612 O O . GLU A 1 84 ? -11.320 5.894 16.063 1.00 86.50 84 GLU A O 1
ATOM 617 N N . SER A 1 85 ? -13.442 6.498 16.446 1.00 89.56 85 SER A N 1
ATOM 618 C CA . SER A 1 85 ? -13.103 7.443 17.516 1.00 89.56 85 SER A CA 1
ATOM 619 C C . SER A 1 85 ? -12.471 6.751 18.729 1.00 89.56 85 SER A C 1
ATOM 621 O O . SER A 1 85 ? -11.463 7.232 19.246 1.00 89.56 85 SER A O 1
ATOM 623 N N . LEU A 1 86 ? -13.013 5.596 19.133 1.00 90.19 86 LEU A N 1
ATOM 624 C CA . LEU A 1 86 ? -12.525 4.806 20.264 1.00 90.19 86 LEU A CA 1
ATOM 625 C C . LEU A 1 86 ? -11.141 4.212 19.980 1.00 90.19 86 LEU A C 1
ATOM 627 O O . LEU A 1 86 ? -10.259 4.302 20.827 1.00 90.19 86 LEU A O 1
ATOM 631 N N . LEU A 1 87 ? -10.917 3.675 18.777 1.00 88.44 87 LEU A N 1
ATOM 632 C CA . LEU A 1 87 ? -9.622 3.119 18.371 1.00 88.44 87 LEU A CA 1
ATOM 633 C C . LEU A 1 87 ? -8.536 4.191 18.230 1.00 88.44 87 LEU A C 1
ATOM 635 O O . LEU A 1 87 ? -7.389 3.946 18.601 1.00 88.44 87 LEU A O 1
ATOM 639 N N . ARG A 1 88 ? -8.875 5.393 17.741 1.00 88.81 88 ARG A N 1
ATOM 640 C CA . ARG A 1 88 ? -7.942 6.534 17.748 1.00 88.81 88 ARG A CA 1
ATOM 641 C C . ARG A 1 88 ? -7.546 6.912 19.174 1.00 88.81 88 ARG A C 1
ATOM 643 O O . ARG A 1 88 ? -6.366 7.121 19.439 1.00 88.81 88 ARG A O 1
ATOM 650 N N . GLU A 1 89 ? -8.518 6.987 20.082 1.00 90.69 89 GLU A N 1
ATOM 651 C CA . GLU A 1 89 ? -8.288 7.285 21.501 1.00 90.69 89 GLU A CA 1
ATOM 652 C C . GLU A 1 89 ? -7.416 6.186 22.150 1.00 90.69 89 GLU A C 1
ATOM 654 O O . GLU A 1 89 ? -6.427 6.498 22.812 1.00 90.69 89 GLU A O 1
ATOM 659 N N . ALA A 1 90 ? -7.684 4.906 21.863 1.00 89.19 90 ALA A N 1
ATOM 660 C CA . ALA A 1 90 ? -6.878 3.772 22.323 1.00 89.19 90 ALA A CA 1
ATOM 661 C C . ALA A 1 90 ? -5.421 3.837 21.828 1.00 89.19 90 ALA A C 1
ATOM 663 O O . ALA A 1 90 ? -4.493 3.695 22.626 1.00 89.19 90 ALA A O 1
ATOM 664 N N . ALA A 1 91 ? -5.205 4.114 20.536 1.00 86.31 91 ALA A N 1
ATOM 665 C CA . ALA A 1 91 ? -3.869 4.249 19.954 1.00 86.31 91 ALA A CA 1
ATOM 666 C C . ALA A 1 91 ? -3.079 5.417 20.573 1.00 86.31 91 ALA A C 1
ATOM 668 O O . ALA A 1 91 ? -1.877 5.296 20.815 1.00 86.31 91 ALA A O 1
ATOM 669 N N . LEU A 1 92 ? -3.746 6.539 20.874 1.00 87.38 92 LEU A N 1
ATOM 670 C CA . LEU A 1 92 ? -3.126 7.676 21.560 1.00 87.38 92 LEU A CA 1
ATOM 671 C C . LEU A 1 92 ? -2.666 7.304 22.973 1.00 87.38 92 LEU A C 1
ATOM 673 O O . LEU A 1 92 ? -1.537 7.626 23.344 1.00 87.38 92 LEU A O 1
ATOM 677 N N . HIS A 1 93 ? -3.499 6.601 23.745 1.00 85.81 93 HIS A N 1
ATOM 678 C CA . HIS A 1 93 ? -3.124 6.147 25.086 1.00 85.81 93 HIS A CA 1
ATOM 679 C C . HIS A 1 93 ? -1.974 5.133 25.056 1.00 85.81 93 HIS A C 1
ATOM 681 O O . HIS A 1 93 ? -1.026 5.276 25.827 1.00 85.81 93 HIS A O 1
ATOM 687 N N . ALA A 1 94 ? -1.993 4.184 24.117 1.00 84.00 94 ALA A N 1
ATOM 688 C CA . ALA A 1 94 ? -0.922 3.204 23.945 1.00 84.00 94 ALA A CA 1
ATOM 689 C C . ALA A 1 94 ? 0.430 3.859 23.605 1.00 84.00 94 ALA A C 1
ATOM 691 O O . ALA A 1 94 ? 1.458 3.523 24.191 1.00 84.00 94 ALA A O 1
ATOM 692 N N . ARG A 1 95 ? 0.433 4.863 22.717 1.00 83.56 95 ARG A N 1
ATOM 693 C CA . ARG A 1 95 ? 1.634 5.651 22.379 1.00 83.56 95 ARG A CA 1
ATOM 694 C C . ARG A 1 95 ? 2.105 6.531 23.540 1.00 83.56 95 ARG A C 1
ATOM 696 O O . ARG A 1 95 ? 3.303 6.692 23.752 1.00 83.56 95 ARG A O 1
ATOM 703 N N . ALA A 1 96 ? 1.185 7.100 24.316 1.00 81.25 96 ALA A N 1
ATOM 704 C CA . ALA A 1 96 ? 1.553 7.873 25.499 1.00 81.25 96 ALA A CA 1
ATOM 705 C C . ALA A 1 96 ? 2.224 6.986 26.567 1.00 81.25 96 ALA A C 1
ATOM 707 O O . ALA A 1 96 ? 3.178 7.426 27.209 1.00 81.25 96 ALA A O 1
ATOM 708 N N . GLY A 1 97 ? 1.799 5.721 26.689 1.00 67.88 97 GLY A N 1
ATOM 709 C CA . GLY A 1 97 ? 2.394 4.726 27.588 1.00 67.88 97 GLY A CA 1
ATOM 710 C C . GLY A 1 97 ? 3.879 4.457 27.319 1.00 67.88 97 GLY A C 1
ATOM 711 O O . GLY A 1 97 ? 4.654 4.320 28.263 1.00 67.88 97 GLY A O 1
ATOM 712 N N . THR A 1 98 ? 4.322 4.510 26.054 1.00 63.50 98 THR A N 1
ATOM 713 C CA . THR A 1 98 ? 5.741 4.294 25.698 1.00 63.50 98 THR A CA 1
ATOM 714 C C . THR A 1 98 ? 6.677 5.394 26.214 1.00 63.50 98 THR A C 1
ATOM 716 O O . THR A 1 98 ? 7.876 5.169 26.355 1.00 63.50 98 THR A O 1
ATOM 719 N N . GLY A 1 99 ? 6.150 6.593 26.501 1.00 55.78 99 GLY A N 1
ATOM 720 C CA . GLY A 1 99 ? 6.940 7.755 26.927 1.00 55.78 99 GLY A CA 1
ATOM 721 C C . GLY A 1 99 ? 7.170 7.864 28.439 1.00 55.78 99 GLY A C 1
ATOM 722 O O . GLY A 1 99 ? 8.098 8.552 28.870 1.00 55.78 99 GLY A O 1
ATOM 723 N N . VAL A 1 100 ? 6.367 7.176 29.258 1.00 52.06 100 VAL A N 1
ATOM 724 C CA . VAL A 1 100 ? 6.389 7.330 30.727 1.00 52.06 100 VAL A CA 1
ATOM 725 C C . VAL A 1 100 ? 7.654 6.721 31.356 1.00 52.06 100 VAL A C 1
ATOM 727 O O . VAL A 1 100 ? 8.089 7.172 32.412 1.00 52.06 100 VAL A O 1
ATOM 730 N N . GLY A 1 101 ? 8.320 5.784 30.671 1.00 46.50 101 GLY A N 1
ATOM 731 C CA . GLY A 1 101 ? 9.626 5.247 31.081 1.00 46.50 101 GLY A CA 1
ATOM 732 C C . GLY A 1 101 ? 10.845 6.079 30.651 1.00 46.50 101 GLY A C 1
ATOM 733 O O . GLY A 1 101 ? 11.929 5.867 31.184 1.00 46.50 101 GLY A O 1
ATOM 734 N N . ALA A 1 102 ? 10.691 7.023 29.713 1.00 41.78 102 ALA A N 1
ATOM 735 C CA . ALA A 1 102 ? 11.806 7.785 29.129 1.00 41.78 102 ALA A CA 1
ATOM 736 C C . ALA A 1 102 ? 11.867 9.255 29.590 1.00 41.78 102 ALA A C 1
ATOM 738 O O . ALA A 1 102 ? 12.928 9.873 29.543 1.00 41.78 102 ALA A O 1
ATOM 739 N N . ALA A 1 103 ? 10.750 9.827 30.053 1.00 39.75 103 ALA A N 1
ATOM 740 C CA . ALA A 1 103 ? 10.676 11.237 30.455 1.00 39.75 103 ALA A CA 1
ATOM 741 C C . ALA A 1 103 ? 11.126 11.514 31.906 1.00 39.75 103 ALA A C 1
ATOM 743 O O . ALA A 1 103 ? 11.315 12.670 32.286 1.00 39.75 103 ALA A O 1
ATOM 744 N N . GLY A 1 104 ? 11.327 10.479 32.726 1.00 40.97 104 GLY A N 1
ATOM 745 C CA . GLY A 1 104 ? 11.935 10.610 34.048 1.00 40.97 104 GLY A CA 1
ATOM 746 C C . GLY A 1 104 ? 13.447 10.452 33.950 1.00 40.97 104 GLY A C 1
ATOM 747 O O . GLY A 1 104 ? 13.934 9.332 34.007 1.00 40.97 104 GLY A O 1
ATOM 748 N N . GLY A 1 105 ? 14.195 11.553 33.830 1.00 39.09 105 GLY A N 1
ATOM 749 C CA . GLY A 1 105 ? 15.670 11.590 33.799 1.00 39.09 105 GLY A CA 1
ATOM 750 C C . GLY A 1 105 ? 16.377 11.134 35.089 1.00 39.09 105 GLY A C 1
ATOM 751 O O . GLY A 1 105 ? 17.421 11.675 35.444 1.00 39.09 105 GLY A O 1
ATOM 752 N N . GLY A 1 106 ? 15.807 10.176 35.820 1.00 46.38 106 GLY A N 1
ATOM 753 C CA . GLY A 1 106 ? 16.478 9.429 36.873 1.00 46.38 106 GLY A CA 1
ATOM 754 C C . GLY A 1 106 ? 17.059 8.153 36.279 1.00 46.38 106 GLY A C 1
ATOM 755 O O . GLY A 1 106 ? 16.390 7.477 35.505 1.00 46.38 106 GLY A O 1
ATOM 756 N N . ALA A 1 107 ? 18.307 7.835 36.622 1.00 42.53 107 ALA A N 1
ATOM 757 C CA . ALA A 1 107 ? 18.963 6.601 36.208 1.00 42.53 107 ALA A CA 1
ATOM 758 C C . ALA A 1 107 ? 18.050 5.395 36.492 1.00 42.53 107 ALA A C 1
ATOM 760 O O . ALA A 1 107 ? 17.837 5.035 37.650 1.00 42.53 107 ALA A O 1
ATOM 761 N N . VAL A 1 108 ? 17.488 4.801 35.436 1.00 53.94 108 VAL A N 1
ATOM 762 C CA . VAL A 1 108 ? 16.742 3.547 35.536 1.00 53.94 108 VAL A CA 1
ATOM 763 C C . VAL A 1 108 ? 17.742 2.498 36.002 1.00 53.94 108 VAL A C 1
ATOM 765 O O . VAL A 1 108 ? 18.751 2.256 35.339 1.00 53.94 108 VAL A O 1
ATOM 768 N N . ASP A 1 109 ? 17.502 1.923 37.179 1.00 54.84 109 ASP A N 1
ATOM 769 C CA . ASP A 1 109 ? 18.327 0.838 37.701 1.00 54.84 109 ASP A CA 1
ATOM 770 C C . ASP A 1 109 ? 18.323 -0.302 36.656 1.00 54.84 109 ASP A C 1
ATOM 772 O O . ASP A 1 109 ? 17.244 -0.744 36.242 1.00 54.84 109 ASP A O 1
ATOM 776 N N . PRO A 1 110 ? 19.496 -0.766 36.178 1.00 58.56 110 PRO A N 1
ATOM 777 C CA . PRO A 1 110 ? 19.618 -1.728 35.078 1.00 58.56 110 PRO A CA 1
ATOM 778 C C . PRO A 1 110 ? 18.872 -3.051 35.313 1.00 58.56 110 PRO A C 1
ATOM 780 O O . PRO A 1 110 ? 18.657 -3.809 34.372 1.00 58.56 110 PRO A O 1
ATOM 783 N N . ARG A 1 111 ? 18.436 -3.331 36.547 1.00 59.16 111 ARG A N 1
ATOM 784 C CA . ARG A 1 111 ? 17.583 -4.480 36.892 1.00 59.16 111 ARG A CA 1
ATOM 785 C C . ARG A 1 111 ? 16.118 -4.331 36.465 1.00 59.16 111 ARG A C 1
ATOM 787 O O . ARG A 1 111 ? 15.439 -5.343 36.329 1.00 59.16 111 ARG A O 1
ATOM 794 N N . PHE A 1 112 ? 15.640 -3.105 36.258 1.00 54.12 112 PHE A N 1
ATOM 795 C CA . PHE A 1 112 ? 14.270 -2.799 35.822 1.00 54.12 112 PHE A CA 1
ATOM 796 C C . PHE A 1 112 ? 14.198 -2.311 34.369 1.00 54.12 112 PHE A C 1
ATOM 798 O O . PHE A 1 112 ? 13.102 -2.177 33.827 1.00 54.12 112 PHE A O 1
ATOM 805 N N . ALA A 1 113 ? 15.350 -2.094 33.725 1.00 61.56 113 ALA A N 1
ATOM 806 C CA . ALA A 1 113 ? 15.434 -1.721 32.315 1.00 61.56 113 ALA A CA 1
ATOM 807 C C . ALA A 1 113 ? 14.763 -2.764 31.405 1.00 61.56 113 ALA A C 1
ATOM 809 O O . ALA A 1 113 ? 13.981 -2.395 30.537 1.00 61.56 113 ALA A O 1
ATOM 810 N N . SER A 1 114 ? 14.954 -4.061 31.679 1.00 66.44 114 SER A N 1
ATOM 811 C CA . SER A 1 114 ? 14.328 -5.137 30.897 1.00 66.44 114 SER A CA 1
ATOM 812 C C . SER A 1 114 ? 12.798 -5.144 30.995 1.00 66.44 114 SER A C 1
ATOM 814 O O . SER A 1 114 ? 12.117 -5.333 29.993 1.00 66.44 114 SER A O 1
ATOM 816 N N . ALA A 1 115 ? 12.241 -4.886 32.182 1.00 68.06 115 ALA A N 1
ATOM 817 C CA . ALA A 1 115 ? 10.793 -4.820 32.383 1.00 68.06 115 ALA A CA 1
ATOM 818 C C . ALA A 1 115 ? 10.176 -3.559 31.749 1.00 68.06 115 ALA A C 1
ATOM 820 O O . ALA A 1 115 ? 9.055 -3.607 31.242 1.00 68.06 115 ALA A O 1
ATOM 821 N N . ALA A 1 116 ? 10.904 -2.437 31.756 1.00 65.94 116 ALA A N 1
ATOM 822 C CA . ALA A 1 116 ? 10.488 -1.200 31.097 1.00 65.94 116 ALA A CA 1
ATOM 823 C C . ALA A 1 116 ? 10.539 -1.317 29.564 1.00 65.94 116 ALA A C 1
ATOM 825 O O . ALA A 1 116 ? 9.619 -0.867 28.882 1.00 65.94 116 ALA A O 1
ATOM 826 N N . GLU A 1 117 ? 11.570 -1.966 29.020 1.00 73.50 117 GLU A N 1
ATOM 827 C CA . GLU A 1 117 ? 11.679 -2.288 27.594 1.00 73.50 117 GLU A CA 1
ATOM 828 C C . GLU A 1 117 ? 10.566 -3.245 27.152 1.00 73.50 117 GLU A C 1
ATOM 830 O O . GLU A 1 117 ? 9.911 -2.995 26.143 1.00 73.50 117 GLU A O 1
ATOM 835 N N . GLU A 1 118 ? 10.274 -4.286 27.937 1.00 74.69 118 GLU A N 1
ATOM 836 C CA . GLU A 1 118 ? 9.176 -5.220 27.664 1.00 74.69 118 GLU A CA 1
ATOM 837 C C . GLU A 1 118 ? 7.797 -4.544 27.751 1.00 74.69 118 GLU A C 1
ATOM 839 O O . GLU A 1 118 ? 6.908 -4.821 26.943 1.00 74.69 118 GLU A O 1
ATOM 844 N N . ALA A 1 119 ? 7.592 -3.629 28.703 1.00 67.81 119 ALA A N 1
ATOM 845 C CA . ALA A 1 119 ? 6.379 -2.816 28.769 1.00 67.81 119 ALA A CA 1
ATOM 846 C C . ALA A 1 119 ? 6.248 -1.901 27.540 1.00 67.81 119 ALA A C 1
ATOM 848 O O . ALA A 1 119 ? 5.221 -1.935 26.869 1.00 67.81 119 ALA A O 1
ATOM 849 N N . SER A 1 120 ? 7.307 -1.169 27.184 1.00 73.88 120 SER A N 1
ATOM 850 C CA . SER A 1 120 ? 7.334 -0.299 26.002 1.00 73.88 120 SER A CA 1
ATOM 851 C C 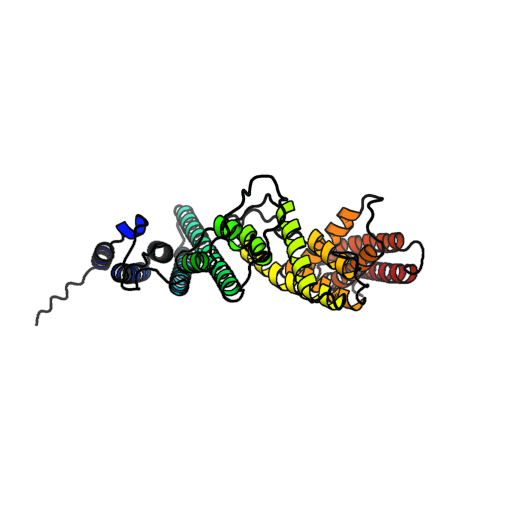. SER A 1 120 ? 7.065 -1.078 24.711 1.00 73.88 120 SER A C 1
ATOM 853 O O . SER A 1 120 ? 6.242 -0.666 23.894 1.00 73.88 120 SER A O 1
ATOM 855 N N . PHE A 1 121 ? 7.676 -2.254 24.557 1.00 74.88 121 PHE A N 1
ATOM 856 C CA . PHE A 1 121 ? 7.450 -3.139 23.419 1.00 74.88 121 PHE A CA 1
ATOM 857 C C . PHE A 1 121 ? 5.992 -3.613 23.332 1.00 74.88 121 PHE A C 1
ATOM 859 O O . PHE A 1 121 ? 5.400 -3.581 22.253 1.00 74.88 121 PHE A O 1
ATOM 866 N N . ARG A 1 122 ? 5.366 -3.982 24.458 1.00 76.00 122 ARG A N 1
ATOM 867 C CA . ARG A 1 122 ? 3.935 -4.335 24.497 1.00 76.00 122 ARG A CA 1
ATOM 868 C C . ARG A 1 122 ? 3.037 -3.157 24.116 1.00 76.00 122 ARG A C 1
ATOM 870 O O . ARG A 1 122 ? 2.124 -3.342 23.313 1.00 76.00 122 ARG A O 1
ATOM 877 N N . CYS A 1 123 ? 3.309 -1.953 24.620 1.00 75.19 123 CYS A N 1
ATOM 878 C CA . CYS A 1 123 ? 2.562 -0.748 24.244 1.00 75.19 123 CYS A CA 1
ATOM 879 C C . CYS A 1 123 ? 2.703 -0.440 22.742 1.00 75.19 123 CYS A C 1
ATOM 881 O O . CYS A 1 123 ? 1.719 -0.087 22.092 1.00 75.19 123 CYS A O 1
ATOM 883 N N . GLN A 1 124 ? 3.896 -0.626 22.165 1.00 77.75 124 GLN A N 1
ATOM 884 C CA . GLN A 1 124 ? 4.134 -0.468 20.724 1.00 77.75 124 GLN A CA 1
ATOM 885 C C . GLN A 1 124 ? 3.359 -1.498 19.896 1.00 77.75 124 GLN A C 1
ATOM 887 O O . GLN A 1 124 ? 2.708 -1.128 18.920 1.00 77.75 124 GLN A O 1
ATOM 892 N N . GLN A 1 125 ? 3.365 -2.772 20.301 1.00 80.38 125 GLN A N 1
ATOM 893 C CA . GLN A 1 125 ? 2.560 -3.805 19.645 1.00 80.38 125 GLN A CA 1
ATOM 894 C C . GLN A 1 125 ? 1.062 -3.498 19.721 1.00 80.38 125 GLN A C 1
ATOM 896 O O . GLN A 1 125 ? 0.344 -3.680 18.738 1.00 80.38 125 GLN A O 1
ATOM 901 N N . PHE A 1 126 ? 0.588 -3.001 20.864 1.00 79.50 126 PHE A N 1
ATOM 902 C CA . PHE A 1 126 ? -0.813 -2.635 21.047 1.00 79.50 126 PHE A CA 1
ATOM 903 C C . PHE A 1 126 ? -1.209 -1.417 20.198 1.00 79.50 126 PHE A C 1
ATOM 905 O O . PHE A 1 126 ? -2.272 -1.414 19.574 1.00 79.50 126 PHE A O 1
ATOM 912 N N . ALA A 1 127 ? -0.348 -0.398 20.115 1.00 81.00 127 ALA A N 1
ATOM 913 C CA . ALA A 1 127 ? -0.554 0.746 19.229 1.00 81.00 127 ALA A CA 1
ATOM 914 C C . ALA A 1 127 ? -0.617 0.304 17.757 1.00 81.00 127 ALA A C 1
ATOM 916 O O . ALA A 1 127 ? -1.562 0.664 17.053 1.00 81.00 127 ALA A O 1
ATOM 917 N N . ALA A 1 128 ? 0.315 -0.552 17.323 1.00 78.62 128 ALA A N 1
ATOM 918 C CA . ALA A 1 128 ? 0.307 -1.133 15.981 1.00 78.62 128 ALA A CA 1
ATOM 919 C C . ALA A 1 128 ? -0.974 -1.944 15.712 1.00 78.62 128 ALA A C 1
ATOM 921 O O . ALA A 1 128 ? -1.566 -1.835 14.639 1.00 78.62 128 ALA A O 1
ATOM 922 N N . HIS A 1 129 ? -1.462 -2.697 16.703 1.00 83.00 129 HIS A N 1
ATOM 923 C CA . HIS A 1 129 ? -2.730 -3.419 16.606 1.00 83.00 129 HIS A CA 1
ATOM 924 C C . HIS A 1 129 ? -3.927 -2.473 16.406 1.00 83.00 129 HIS A C 1
ATOM 926 O O . HIS A 1 129 ? -4.737 -2.685 15.500 1.00 83.00 129 HIS A O 1
ATOM 932 N N . CYS A 1 130 ? -4.023 -1.397 17.193 1.00 80.25 130 CYS A N 1
ATOM 933 C CA . CYS A 1 130 ? -5.082 -0.393 17.041 1.00 80.25 130 CYS A CA 1
ATOM 934 C C . CYS A 1 130 ? -5.033 0.290 15.666 1.00 80.25 130 CYS A C 1
ATOM 936 O O . CYS A 1 130 ? -6.068 0.523 15.042 1.00 80.25 130 CYS A O 1
ATOM 938 N N . GLU A 1 131 ? -3.834 0.583 15.164 1.00 84.25 131 GLU A N 1
ATOM 939 C CA . GLU A 1 131 ? -3.632 1.169 13.837 1.00 84.25 131 GLU A CA 1
ATOM 940 C C . GLU A 1 131 ? -4.055 0.217 12.715 1.00 84.25 131 GLU A C 1
ATOM 942 O O . GLU A 1 131 ? -4.759 0.632 11.793 1.00 84.25 131 GLU A O 1
ATOM 947 N N . ALA A 1 132 ? -3.722 -1.072 12.819 1.00 82.50 132 ALA A N 1
ATOM 948 C CA . ALA A 1 132 ? -4.200 -2.086 11.884 1.00 82.50 132 ALA A CA 1
ATOM 949 C C . ALA A 1 132 ? -5.739 -2.178 11.886 1.00 82.50 132 ALA A C 1
ATOM 951 O O . ALA A 1 132 ? -6.355 -2.248 10.819 1.00 82.50 132 ALA A O 1
ATOM 952 N N . ARG A 1 133 ? -6.382 -2.098 13.064 1.00 83.38 133 ARG A N 1
ATOM 953 C CA . ARG A 1 133 ? -7.853 -2.060 13.192 1.00 83.38 133 ARG A CA 1
ATOM 954 C C . ARG A 1 133 ? -8.462 -0.812 12.545 1.00 83.38 133 ARG A C 1
ATOM 956 O O . ARG A 1 133 ? -9.477 -0.924 11.859 1.00 83.38 133 ARG A O 1
ATOM 963 N N . LEU A 1 134 ? -7.843 0.360 12.704 1.00 84.75 134 LEU A N 1
ATOM 964 C CA . LEU A 1 134 ? -8.277 1.599 12.043 1.00 84.75 134 LEU A CA 1
ATOM 965 C C . LEU A 1 134 ? -8.186 1.502 10.516 1.00 84.75 134 LEU A C 1
ATOM 967 O O . LEU A 1 134 ? -9.118 1.905 9.819 1.00 84.75 134 LEU A O 1
ATOM 971 N N . LYS A 1 135 ? -7.100 0.930 9.989 1.00 85.50 135 LYS A N 1
ATOM 972 C CA . LYS A 1 135 ? -6.935 0.712 8.543 1.00 85.50 135 LYS A CA 1
ATOM 973 C C . LYS A 1 135 ? -7.972 -0.267 7.997 1.00 85.50 135 LYS A C 1
ATOM 975 O O . LYS A 1 135 ? -8.564 -0.007 6.951 1.00 85.50 135 LYS A O 1
ATOM 980 N N . LEU A 1 136 ? -8.256 -1.339 8.736 1.00 86.44 136 LEU A N 1
ATOM 981 C CA . LEU A 1 136 ? -9.302 -2.301 8.390 1.00 86.44 136 LEU A CA 1
ATOM 982 C C . LEU A 1 136 ? -10.691 -1.647 8.335 1.00 86.44 136 LEU A C 1
ATOM 984 O O . LEU A 1 136 ? -11.433 -1.860 7.380 1.00 86.44 136 LEU A O 1
ATOM 988 N N . LEU A 1 137 ? -11.016 -0.794 9.311 1.00 84.94 137 LEU A N 1
ATOM 989 C CA . LEU A 1 137 ? -12.255 -0.013 9.318 1.00 84.94 137 LEU A CA 1
ATOM 990 C C . LEU A 1 137 ? -12.349 0.952 8.131 1.00 84.94 137 LEU A C 1
ATOM 992 O O . LEU A 1 137 ? -13.406 1.064 7.511 1.00 84.94 137 LEU A O 1
ATOM 996 N N . ALA A 1 138 ? -11.259 1.643 7.794 1.00 86.25 138 ALA A N 1
ATOM 997 C CA . ALA A 1 138 ? -11.224 2.542 6.644 1.00 86.25 138 ALA A CA 1
ATOM 998 C C . ALA A 1 138 ? -11.430 1.782 5.319 1.00 86.25 138 ALA A C 1
ATOM 1000 O O . ALA A 1 138 ? -12.205 2.220 4.467 1.00 86.25 138 ALA A O 1
ATOM 1001 N N . LEU A 1 139 ? -10.794 0.615 5.164 1.00 85.25 139 LEU A N 1
ATOM 1002 C CA . LEU A 1 139 ? -11.014 -0.309 4.045 1.00 85.25 139 LEU A CA 1
ATOM 1003 C C . LEU A 1 139 ? -12.471 -0.757 3.956 1.00 85.25 139 LEU A C 1
ATOM 1005 O O . LEU A 1 139 ? -13.085 -0.670 2.894 1.00 85.25 139 LEU A O 1
ATOM 1009 N N . GLN A 1 140 ? -13.035 -1.191 5.078 1.00 87.81 140 GLN A N 1
ATOM 1010 C CA . GLN A 1 140 ? -14.417 -1.638 5.166 1.00 87.81 140 GLN A CA 1
ATOM 1011 C C . GLN A 1 140 ? -15.396 -0.528 4.764 1.00 87.81 140 GLN A C 1
ATOM 1013 O O . GLN A 1 140 ? -16.278 -0.772 3.946 1.00 87.81 140 GLN A O 1
ATOM 1018 N N . ARG A 1 141 ? -15.197 0.710 5.237 1.00 83.94 141 ARG A N 1
ATOM 1019 C CA . ARG A 1 141 ? -16.004 1.873 4.825 1.00 83.94 141 ARG A CA 1
ATOM 1020 C C . ARG A 1 141 ? -15.906 2.145 3.328 1.00 83.94 141 ARG A C 1
ATOM 1022 O O . ARG A 1 141 ? -16.930 2.360 2.691 1.00 83.94 141 ARG A O 1
ATOM 1029 N N . ARG A 1 142 ? -14.700 2.091 2.746 1.00 86.00 142 ARG A N 1
ATOM 1030 C CA . ARG A 1 142 ? -14.529 2.228 1.289 1.00 86.00 142 ARG A CA 1
ATOM 1031 C C . ARG A 1 142 ? -15.319 1.149 0.547 1.00 86.00 142 ARG A C 1
ATOM 1033 O O . ARG A 1 142 ? -16.042 1.467 -0.393 1.00 86.00 142 ARG A O 1
ATOM 1040 N N . LEU A 1 143 ? -15.244 -0.106 0.988 1.00 83.62 143 LEU A N 1
ATOM 1041 C CA . LEU A 1 143 ? -16.007 -1.205 0.390 1.00 83.62 143 LEU A CA 1
ATOM 1042 C C . LEU A 1 143 ? -17.526 -0.982 0.500 1.00 83.62 143 LEU A C 1
ATOM 1044 O O . LEU A 1 143 ? -18.220 -1.108 -0.507 1.00 83.62 143 LEU A O 1
ATOM 1048 N N . VAL A 1 144 ? -18.031 -0.585 1.672 1.00 81.88 144 VAL A N 1
ATOM 1049 C CA . VAL A 1 144 ? -19.450 -0.248 1.905 1.00 81.88 144 VAL A CA 1
ATOM 1050 C C . VAL A 1 144 ? -19.915 0.877 0.980 1.00 81.88 144 VAL A C 1
ATOM 1052 O O . VAL A 1 144 ? -20.941 0.747 0.310 1.00 81.88 144 VAL A O 1
ATOM 1055 N N . ASP A 1 145 ? -19.137 1.951 0.871 1.00 81.19 145 ASP A N 1
ATOM 1056 C CA . ASP A 1 145 ? -19.417 3.079 -0.016 1.00 81.19 145 ASP A CA 1
ATOM 1057 C C . ASP A 1 145 ? -19.520 2.650 -1.482 1.00 81.19 145 ASP A C 1
ATOM 1059 O O . ASP A 1 145 ? -20.388 3.123 -2.219 1.00 81.19 145 ASP A O 1
ATOM 1063 N N . HIS A 1 146 ? -18.632 1.761 -1.923 1.00 76.56 146 HIS A N 1
ATOM 1064 C CA . HIS A 1 146 ? -18.624 1.263 -3.294 1.00 76.56 146 HIS A CA 1
ATOM 1065 C C . HIS A 1 146 ? -19.807 0.343 -3.592 1.00 76.56 146 HIS A C 1
ATOM 1067 O O . HIS A 1 146 ? -20.412 0.465 -4.658 1.00 76.56 146 HIS A O 1
ATOM 1073 N N . LEU A 1 147 ? -20.169 -0.525 -2.648 1.00 74.88 147 LEU A N 1
ATOM 1074 C CA . LEU A 1 147 ? -21.338 -1.398 -2.751 1.00 74.88 147 LEU A CA 1
ATOM 1075 C C . LEU A 1 147 ? -22.647 -0.600 -2.746 1.00 74.88 147 LEU A C 1
ATOM 1077 O O . LEU A 1 147 ? -23.547 -0.889 -3.529 1.00 74.88 147 LEU A O 1
ATOM 1081 N N . SER A 1 148 ? -22.723 0.453 -1.932 1.00 73.19 148 SER A N 1
ATOM 1082 C CA . SER A 1 148 ? -23.900 1.326 -1.829 1.00 73.19 148 SER A CA 1
ATOM 1083 C C . SER A 1 148 ? -24.140 2.152 -3.098 1.00 73.19 148 SER A C 1
ATOM 1085 O O . SER A 1 148 ? -25.279 2.473 -3.431 1.00 73.19 148 SER A O 1
ATOM 1087 N N . ARG A 1 149 ? -23.070 2.494 -3.829 1.00 71.50 149 ARG A N 1
ATOM 1088 C CA . ARG A 1 149 ? -23.139 3.242 -5.098 1.00 71.50 149 ARG A CA 1
ATOM 1089 C C . ARG A 1 149 ? -23.349 2.344 -6.328 1.00 71.50 149 ARG A C 1
ATOM 1091 O O . ARG A 1 149 ? -23.657 2.864 -7.398 1.00 71.50 149 ARG A O 1
ATOM 1098 N N . GLY A 1 150 ? -23.171 1.024 -6.206 1.00 56.31 150 GLY A N 1
ATOM 1099 C CA . GLY A 1 150 ? -23.166 0.071 -7.320 1.00 56.31 150 GLY A CA 1
ATOM 1100 C C . GLY A 1 150 ? -24.353 -0.895 -7.321 1.00 56.31 150 GLY A C 1
ATOM 1101 O O . GLY A 1 150 ? -24.280 -1.988 -6.768 1.00 56.31 150 GLY A O 1
ATOM 1102 N N . GLY A 1 151 ? -25.432 -0.545 -8.024 1.00 46.78 151 GLY A N 1
ATOM 1103 C CA . GLY A 1 151 ? -26.537 -1.462 -8.320 1.00 46.78 151 GLY A CA 1
ATOM 1104 C C . GLY A 1 151 ? -26.238 -2.369 -9.517 1.00 46.78 151 GLY A C 1
ATOM 1105 O O . GLY A 1 151 ? -26.723 -2.085 -10.603 1.00 46.78 151 GLY A O 1
ATOM 1106 N N . ALA A 1 152 ? -25.413 -3.404 -9.332 1.00 41.19 152 ALA A N 1
ATOM 1107 C CA . ALA A 1 152 ? -25.348 -4.665 -10.099 1.00 41.19 152 ALA A CA 1
ATOM 1108 C C . ALA A 1 152 ? -23.963 -5.300 -9.909 1.00 41.19 152 ALA A C 1
ATOM 1110 O O . ALA A 1 152 ? -22.953 -4.773 -10.379 1.00 41.19 152 ALA A O 1
ATOM 1111 N N . SER A 1 153 ? -23.915 -6.460 -9.253 1.00 41.12 153 SER A N 1
ATOM 1112 C CA . SER A 1 153 ? -22.700 -7.273 -9.206 1.00 41.12 153 SER A CA 1
ATOM 1113 C C . SER A 1 153 ? -22.434 -7.860 -10.604 1.00 41.12 153 SER A C 1
ATOM 1115 O O . SER A 1 153 ? -23.332 -8.488 -11.176 1.00 41.12 153 SER A O 1
ATOM 1117 N N . PRO A 1 154 ? -21.251 -7.659 -11.215 1.00 46.22 154 PRO A N 1
ATOM 1118 C CA . PRO A 1 154 ? -20.877 -8.402 -12.412 1.00 46.22 154 PRO A CA 1
ATOM 1119 C C . PRO A 1 154 ? -20.731 -9.897 -12.072 1.00 46.22 154 PRO A C 1
ATOM 1121 O O . PRO A 1 154 ? -20.388 -10.235 -10.941 1.00 46.22 154 PRO A O 1
ATOM 1124 N N . PRO A 1 155 ? -20.944 -10.813 -13.037 1.00 40.81 155 PRO A N 1
ATOM 1125 C CA . PRO A 1 155 ? -20.938 -12.251 -12.777 1.00 40.81 155 PRO A CA 1
ATOM 1126 C C . PRO A 1 155 ? -19.631 -12.716 -12.108 1.00 40.81 155 PRO A C 1
ATOM 1128 O O . PRO A 1 155 ? -18.566 -12.137 -12.381 1.00 40.81 155 PRO A O 1
ATOM 1131 N N . PRO A 1 156 ? -19.690 -13.759 -11.258 1.00 44.28 156 PRO A N 1
ATOM 1132 C CA . PRO A 1 156 ? -18.541 -14.240 -10.499 1.00 44.28 156 PRO A CA 1
ATOM 1133 C C . PRO A 1 156 ? -17.364 -14.592 -11.424 1.00 44.28 156 PRO A C 1
ATOM 1135 O O . PRO A 1 156 ? -17.574 -14.970 -12.583 1.00 44.28 156 PRO A O 1
ATOM 1138 N N . PRO A 1 157 ? -16.111 -14.437 -10.957 1.00 44.00 157 PRO A N 1
ATOM 1139 C CA . PRO A 1 157 ? -14.942 -14.797 -11.751 1.00 44.00 157 PRO A CA 1
ATOM 1140 C C . PRO A 1 157 ? -14.979 -16.291 -12.133 1.00 44.00 157 PRO A C 1
ATOM 1142 O O . PRO A 1 157 ? -15.458 -17.108 -11.344 1.00 44.00 157 PRO A O 1
ATOM 1145 N N . PRO A 1 158 ? -14.469 -16.677 -13.320 1.00 38.47 158 PRO A N 1
ATOM 1146 C CA . PRO A 1 158 ? -14.341 -18.084 -13.680 1.00 38.47 158 PRO A CA 1
ATOM 1147 C C . PRO A 1 158 ? -13.418 -18.816 -12.687 1.00 38.47 158 PRO A C 1
ATOM 1149 O O . PRO A 1 158 ? -12.487 -18.203 -12.149 1.00 38.47 158 PRO A O 1
ATOM 1152 N N . PRO A 1 159 ? -13.651 -20.117 -12.437 1.00 40.62 159 PRO A N 1
ATOM 1153 C CA . PRO A 1 159 ? -12.914 -20.880 -11.440 1.00 40.62 159 PRO A CA 1
ATOM 1154 C C . PRO A 1 159 ? -11.469 -21.102 -11.895 1.00 40.62 159 PRO A C 1
ATOM 1156 O O . PRO A 1 159 ? -11.162 -22.038 -12.627 1.00 40.62 159 PRO A O 1
ATOM 1159 N N . SER A 1 160 ? -10.557 -20.250 -11.440 1.00 40.66 160 SER A N 1
ATOM 1160 C CA . SER A 1 160 ? -9.125 -20.539 -11.464 1.00 40.66 160 SER A CA 1
ATOM 1161 C C . SER A 1 160 ? -8.421 -19.817 -10.320 1.00 40.66 160 SER A C 1
ATOM 1163 O O . SER A 1 160 ? -8.113 -18.628 -10.425 1.00 40.66 160 SER A O 1
ATOM 1165 N N . LEU A 1 161 ? -8.241 -20.568 -9.232 1.00 41.62 161 LEU A N 1
ATOM 1166 C CA . LEU A 1 161 ? -7.087 -20.648 -8.328 1.00 41.62 161 LEU A CA 1
ATOM 1167 C C . LEU A 1 161 ? -7.432 -21.768 -7.324 1.00 41.62 161 LEU A C 1
ATOM 1169 O O . LEU A 1 161 ? -8.231 -21.559 -6.422 1.00 41.62 161 LEU A O 1
ATOM 1173 N N . SER A 1 162 ? -6.922 -22.982 -7.569 1.00 37.34 162 SER A N 1
ATOM 1174 C CA . SER A 1 162 ? -6.987 -24.158 -6.678 1.00 37.34 162 SER A CA 1
ATOM 1175 C C . SER A 1 162 ? -8.316 -24.391 -5.922 1.00 37.34 162 SER A C 1
ATOM 1177 O O . SER A 1 162 ? -8.441 -24.030 -4.759 1.00 37.34 162 SER A O 1
ATOM 1179 N N . ALA A 1 163 ? -9.282 -25.043 -6.578 1.00 35.78 163 ALA A N 1
ATOM 1180 C CA . ALA A 1 163 ? -10.266 -26.003 -6.036 1.00 35.78 163 ALA A CA 1
ATOM 1181 C C . ALA A 1 163 ? -10.850 -25.880 -4.594 1.00 35.78 163 ALA A C 1
ATOM 1183 O O . ALA A 1 163 ? -11.282 -26.899 -4.062 1.00 35.78 163 ALA A O 1
ATOM 1184 N N . VAL A 1 164 ? -10.929 -24.704 -3.953 1.00 40.44 164 VAL A N 1
ATOM 1185 C CA . VAL A 1 164 ? -11.518 -24.577 -2.592 1.00 40.44 164 VAL A CA 1
ATOM 1186 C C . VAL A 1 164 ? -12.553 -23.450 -2.442 1.00 40.44 164 VAL A C 1
ATOM 1188 O O . VAL A 1 164 ? -13.252 -23.397 -1.437 1.00 40.44 164 VAL A O 1
ATOM 1191 N N . ALA A 1 165 ? -12.784 -22.604 -3.445 1.00 37.50 165 ALA A N 1
ATOM 1192 C CA . ALA A 1 165 ? -13.908 -21.662 -3.395 1.00 37.50 165 ALA A CA 1
ATOM 1193 C C . ALA A 1 165 ? -15.170 -22.308 -3.990 1.00 37.50 165 ALA A C 1
ATOM 1195 O O . ALA A 1 165 ? -15.529 -22.069 -5.145 1.00 37.50 165 ALA A O 1
ATOM 1196 N N . ALA A 1 166 ? -15.811 -23.184 -3.211 1.00 33.06 166 ALA A N 1
ATOM 1197 C CA . ALA A 1 166 ? -17.181 -23.609 -3.477 1.00 33.06 166 ALA A CA 1
ATOM 1198 C C . ALA A 1 166 ? -18.072 -22.364 -3.594 1.00 33.06 166 ALA A C 1
ATOM 1200 O O . ALA A 1 166 ? -17.905 -21.417 -2.828 1.00 33.06 166 ALA A O 1
ATOM 1201 N N . ALA A 1 167 ? -18.970 -22.370 -4.581 1.00 39.09 167 ALA A N 1
ATOM 1202 C CA . ALA A 1 167 ? -19.886 -21.286 -4.912 1.00 39.09 167 ALA A CA 1
ATOM 1203 C C . ALA A 1 167 ? -20.478 -20.622 -3.656 1.00 39.09 167 ALA A C 1
ATOM 1205 O O . ALA A 1 167 ? -21.385 -21.170 -3.028 1.00 39.09 167 ALA A O 1
ATOM 1206 N N . ALA A 1 168 ? -19.955 -19.448 -3.295 1.00 42.56 168 ALA A N 1
ATOM 1207 C CA . ALA A 1 168 ? -20.558 -18.622 -2.266 1.00 42.56 168 ALA A CA 1
ATOM 1208 C C . ALA A 1 168 ? -21.919 -18.142 -2.800 1.00 42.56 168 ALA A C 1
ATOM 1210 O O . ALA A 1 168 ? -21.987 -17.680 -3.948 1.00 42.56 168 ALA A O 1
ATOM 1211 N N . PRO A 1 169 ? -23.014 -18.300 -2.034 1.00 39.56 169 PRO A N 1
ATOM 1212 C CA . PRO A 1 169 ? -24.315 -17.797 -2.444 1.00 39.56 169 PRO A CA 1
ATOM 1213 C C . PRO A 1 169 ? -24.205 -16.291 -2.683 1.00 39.56 169 PRO A C 1
ATOM 1215 O O . PRO A 1 169 ? -23.471 -15.604 -1.978 1.00 39.56 169 PRO A O 1
ATOM 1218 N N . VAL A 1 170 ? -24.923 -15.784 -3.687 1.00 45.06 170 VAL A N 1
ATOM 1219 C CA . VAL A 1 170 ? -25.092 -14.343 -3.906 1.00 45.06 170 VAL A CA 1
ATOM 1220 C C . VAL A 1 170 ? -25.753 -13.784 -2.646 1.00 45.06 170 VAL A C 1
ATOM 1222 O O . VAL A 1 170 ? -26.967 -13.891 -2.484 1.00 45.06 170 VAL A O 1
ATOM 1225 N N . VAL A 1 171 ? -24.943 -13.294 -1.709 1.00 52.06 171 VAL A N 1
ATOM 1226 C CA . VAL A 1 171 ? -25.422 -12.624 -0.503 1.00 52.06 171 VAL A CA 1
ATOM 1227 C C . VAL A 1 171 ? -26.125 -11.359 -0.972 1.00 52.06 171 VAL A C 1
ATOM 1229 O O . VAL A 1 171 ? -25.595 -10.625 -1.808 1.00 52.06 171 VAL A O 1
ATOM 1232 N N . ASP A 1 172 ? -27.341 -11.133 -0.483 1.00 62.44 172 ASP A N 1
ATOM 1233 C CA . ASP A 1 172 ? -28.072 -9.905 -0.760 1.00 62.44 172 ASP A CA 1
ATOM 1234 C C . ASP A 1 172 ? -27.205 -8.715 -0.315 1.00 62.44 172 ASP A C 1
ATOM 1236 O O . ASP A 1 172 ? -26.774 -8.631 0.839 1.00 62.44 172 ASP A O 1
ATOM 1240 N N . ASN A 1 173 ? -26.903 -7.797 -1.237 1.00 63.50 173 ASN A N 1
ATOM 1241 C CA . ASN A 1 173 ? -26.061 -6.639 -0.941 1.00 63.50 173 ASN A CA 1
ATOM 1242 C C . ASN A 1 173 ? -26.631 -5.833 0.238 1.00 63.50 173 ASN A C 1
ATOM 1244 O O . ASN A 1 173 ? -25.862 -5.246 0.990 1.00 63.50 173 ASN A O 1
ATOM 1248 N N . ALA A 1 174 ? -27.953 -5.841 0.452 1.00 63.00 174 ALA A N 1
ATOM 1249 C CA . ALA A 1 174 ? -28.581 -5.161 1.583 1.00 63.00 174 ALA A CA 1
ATOM 1250 C C . ALA A 1 174 ? -28.249 -5.807 2.942 1.00 63.00 174 ALA A C 1
ATOM 1252 O O . ALA A 1 174 ? -28.009 -5.092 3.919 1.00 63.00 174 ALA A O 1
ATOM 1253 N N . THR A 1 175 ? -28.199 -7.141 3.020 1.00 65.56 175 THR A N 1
ATOM 1254 C CA . THR A 1 175 ? -27.810 -7.841 4.255 1.00 65.56 175 THR A CA 1
ATOM 1255 C C . THR A 1 175 ? -26.319 -7.678 4.517 1.00 65.56 175 THR A C 1
ATOM 1257 O O . THR A 1 175 ? -25.929 -7.382 5.641 1.00 65.56 175 THR A O 1
ATOM 1260 N N . LEU A 1 176 ? -25.501 -7.758 3.464 1.00 70.12 176 LEU A N 1
ATOM 1261 C CA . LEU A 1 176 ? -24.053 -7.575 3.552 1.00 70.12 176 LEU A CA 1
ATOM 1262 C C . LEU A 1 176 ? -23.679 -6.146 3.984 1.00 70.12 176 LEU A C 1
ATOM 1264 O O . LEU A 1 176 ? -22.821 -5.971 4.842 1.00 70.12 176 LEU A O 1
ATOM 1268 N N . LEU A 1 177 ? -24.365 -5.123 3.466 1.00 71.56 177 LEU A N 1
ATOM 1269 C CA . LEU A 1 177 ? -24.195 -3.733 3.907 1.00 71.56 177 LEU A CA 1
ATOM 1270 C C . LEU A 1 177 ? -24.582 -3.548 5.380 1.00 71.56 177 LEU A C 1
ATOM 1272 O O . LEU A 1 177 ? -23.825 -2.954 6.141 1.00 71.56 177 LEU A O 1
ATOM 1276 N N . SER A 1 178 ? -25.720 -4.108 5.809 1.00 68.62 178 SER A N 1
ATOM 1277 C CA . SER A 1 178 ? -26.141 -4.017 7.213 1.00 68.62 178 SER A CA 1
ATOM 1278 C C . SER A 1 178 ? -25.178 -4.731 8.165 1.00 68.62 178 SER A C 1
ATOM 1280 O O . SER A 1 178 ? -25.038 -4.297 9.308 1.00 68.62 178 SER A O 1
ATOM 1282 N N . GLU A 1 179 ? -24.548 -5.824 7.734 1.00 72.31 179 GLU A N 1
ATOM 1283 C CA . GLU A 1 179 ? -23.537 -6.536 8.519 1.00 72.31 179 GLU A CA 1
ATOM 1284 C C . GLU A 1 179 ? -22.239 -5.725 8.610 1.00 72.31 179 GLU A C 1
ATOM 1286 O O . GLU A 1 179 ? -21.734 -5.508 9.716 1.00 72.31 179 GLU A O 1
ATOM 1291 N N . LEU A 1 180 ? -21.759 -5.194 7.479 1.00 72.69 180 LEU A N 1
ATOM 1292 C CA . LEU A 1 180 ? -20.572 -4.336 7.418 1.00 72.69 180 LEU A CA 1
ATOM 1293 C C . LEU A 1 180 ? -20.745 -3.013 8.181 1.00 72.69 180 LEU A C 1
ATOM 1295 O O . LEU A 1 180 ? -19.766 -2.467 8.669 1.00 72.69 180 LEU A O 1
ATOM 1299 N N . ASP A 1 181 ? -21.951 -2.488 8.356 1.00 70.31 181 ASP A N 1
ATOM 1300 C CA . ASP A 1 181 ? -22.144 -1.311 9.214 1.00 70.31 181 ASP A CA 1
ATOM 1301 C C . ASP A 1 181 ? -22.124 -1.659 10.713 1.00 70.31 181 ASP A C 1
ATOM 1303 O O . ASP A 1 181 ? -21.902 -0.792 11.561 1.00 70.31 181 ASP A O 1
ATOM 1307 N N . SER A 1 182 ? -22.342 -2.932 11.057 1.00 68.44 182 SER A N 1
ATOM 1308 C CA . SER A 1 182 ? -22.610 -3.367 12.431 1.00 68.44 182 SER A CA 1
ATOM 1309 C C . SER A 1 182 ? -21.420 -3.984 13.164 1.00 68.44 182 SER A C 1
ATOM 1311 O O . SER A 1 182 ? -21.370 -3.916 14.391 1.00 68.44 182 SER A O 1
ATOM 1313 N N . GLU A 1 183 ? -20.413 -4.521 12.470 1.00 72.06 183 GLU A N 1
ATOM 1314 C CA . GLU A 1 183 ? -19.255 -5.228 13.055 1.00 72.06 183 GLU A CA 1
ATOM 1315 C C . GLU A 1 183 ? -17.949 -4.859 12.336 1.00 72.06 183 GLU A C 1
ATOM 1317 O O . GLU A 1 183 ? -17.967 -4.568 11.146 1.00 72.06 183 GLU A O 1
ATOM 1322 N N . VAL A 1 184 ? -16.807 -4.867 13.039 1.00 73.12 184 VAL A N 1
ATOM 1323 C CA . VAL A 1 184 ? -15.500 -4.839 12.360 1.00 73.12 184 VAL A CA 1
ATOM 1324 C C . VAL A 1 184 ? -15.216 -6.241 11.846 1.00 73.12 184 VAL A C 1
ATOM 1326 O O . VAL A 1 184 ? -14.861 -7.125 12.626 1.00 73.12 184 VAL A O 1
ATOM 1329 N N . VAL A 1 185 ? -15.398 -6.437 10.545 1.00 80.94 185 VAL A N 1
ATOM 1330 C CA . VAL A 1 185 ? -15.281 -7.753 9.921 1.00 80.94 185 VAL A CA 1
ATOM 1331 C C . VAL A 1 185 ? -13.806 -8.136 9.816 1.00 80.94 185 VAL A C 1
ATOM 1333 O O . VAL A 1 185 ? -12.938 -7.291 9.602 1.00 80.94 185 VAL A O 1
ATOM 1336 N N . ASP A 1 186 ? -13.501 -9.415 10.012 1.00 82.62 186 ASP A N 1
ATOM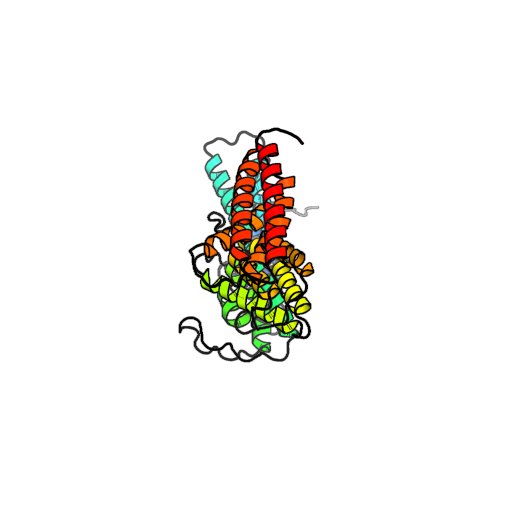 1337 C CA . ASP A 1 186 ? -12.141 -9.924 9.911 1.00 82.62 186 ASP A CA 1
ATOM 1338 C C . ASP A 1 186 ? -11.616 -9.863 8.468 1.00 82.62 186 ASP A C 1
ATOM 1340 O O . ASP A 1 186 ? -12.366 -9.895 7.489 1.00 82.62 186 ASP A O 1
ATOM 1344 N N . ILE A 1 187 ? -10.288 -9.815 8.335 1.00 85.38 187 ILE A N 1
ATOM 1345 C CA . ILE A 1 187 ? -9.610 -9.683 7.037 1.00 85.38 187 ILE A CA 1
ATOM 1346 C C . ILE A 1 187 ? -10.034 -10.793 6.064 1.00 85.38 187 ILE A C 1
ATOM 1348 O O . ILE A 1 187 ? -10.221 -10.524 4.878 1.00 85.38 187 ILE A O 1
ATOM 1352 N N . SER A 1 188 ? -10.209 -12.031 6.543 1.00 86.75 188 SER A N 1
ATOM 1353 C CA . SER A 1 188 ? -10.536 -13.170 5.678 1.00 86.75 188 SER A CA 1
ATOM 1354 C C . SER A 1 188 ? -11.927 -13.032 5.067 1.00 86.75 188 SER A C 1
ATOM 1356 O O . SER A 1 188 ? -12.065 -13.201 3.856 1.00 86.75 188 SER A O 1
ATOM 1358 N N . ARG A 1 189 ? -12.943 -12.679 5.863 1.00 85.50 189 ARG A N 1
ATOM 1359 C CA . ARG A 1 189 ? -14.298 -12.444 5.343 1.00 85.50 189 ARG A CA 1
ATOM 1360 C C . ARG A 1 189 ? -14.360 -11.213 4.450 1.00 85.50 189 ARG A C 1
ATOM 1362 O O . ARG A 1 189 ? -14.906 -11.297 3.354 1.00 85.50 189 ARG A O 1
ATOM 1369 N N . LEU A 1 190 ? -13.725 -10.101 4.835 1.00 86.44 190 LEU A N 1
ATOM 1370 C CA . LEU A 1 190 ? -13.641 -8.922 3.960 1.00 86.44 190 LEU A CA 1
ATOM 1371 C C . LEU A 1 190 ? -12.991 -9.255 2.613 1.00 86.44 190 LEU A C 1
ATOM 1373 O O . LEU A 1 190 ? -13.412 -8.738 1.581 1.00 86.44 190 LEU A O 1
ATOM 1377 N N . TYR A 1 191 ? -11.999 -10.143 2.597 1.00 87.62 191 TYR A N 1
ATOM 1378 C CA . TYR A 1 191 ? -11.355 -10.578 1.365 1.00 87.62 191 TYR A CA 1
ATOM 1379 C C . TYR A 1 191 ? -12.259 -11.493 0.522 1.00 87.62 191 TYR A C 1
ATOM 1381 O O . TYR A 1 191 ? -12.511 -11.189 -0.646 1.00 87.62 191 TYR A O 1
ATOM 1389 N N . TYR A 1 192 ? -12.740 -12.605 1.090 1.00 87.56 192 TYR A N 1
ATOM 1390 C CA . TYR A 1 192 ? -13.434 -13.659 0.338 1.00 87.56 192 TYR A CA 1
ATOM 1391 C C . TYR A 1 192 ? -14.907 -13.370 0.068 1.00 87.56 192 TYR A C 1
ATOM 1393 O O . TYR A 1 192 ? -15.387 -13.713 -1.011 1.00 87.56 192 TYR A O 1
ATOM 1401 N N . ASP A 1 193 ? -15.601 -12.728 1.005 1.00 84.12 193 ASP A N 1
ATOM 1402 C CA . ASP A 1 193 ? -17.048 -12.522 0.924 1.00 84.12 193 ASP A CA 1
ATOM 1403 C C . ASP A 1 193 ? -17.381 -11.165 0.284 1.00 84.12 193 ASP A C 1
ATOM 1405 O O . ASP A 1 193 ? -18.441 -11.004 -0.319 1.00 84.12 193 ASP A O 1
ATOM 1409 N N . VAL A 1 194 ? -16.460 -10.192 0.362 1.00 83.69 194 VAL A N 1
ATOM 1410 C CA . VAL A 1 194 ? -16.711 -8.805 -0.065 1.00 83.69 194 VAL A CA 1
ATOM 1411 C C . VAL A 1 194 ? -15.804 -8.364 -1.213 1.00 83.69 194 VAL A C 1
ATOM 1413 O O . VAL A 1 194 ? -16.282 -8.143 -2.327 1.00 83.69 194 VAL A O 1
ATOM 1416 N N . ALA A 1 195 ? -14.500 -8.209 -0.983 1.00 88.25 195 ALA A N 1
ATOM 1417 C CA . ALA A 1 195 ? -13.608 -7.538 -1.925 1.00 88.25 195 ALA A CA 1
ATOM 1418 C C . ALA A 1 195 ? -13.389 -8.347 -3.215 1.00 88.25 195 ALA A C 1
ATOM 1420 O O . ALA A 1 195 ? -13.551 -7.817 -4.320 1.00 88.25 195 ALA A O 1
ATOM 1421 N N . LEU A 1 196 ? -13.063 -9.639 -3.096 1.00 87.25 196 LEU A N 1
ATOM 1422 C CA . LEU A 1 196 ? -12.749 -10.489 -4.244 1.00 87.25 196 LEU A CA 1
ATOM 1423 C C . LEU A 1 196 ? -13.965 -10.736 -5.164 1.00 87.25 196 LEU A C 1
ATOM 1425 O O . LEU A 1 196 ? -13.808 -10.543 -6.377 1.00 87.25 196 LEU A O 1
ATOM 1429 N N . PRO A 1 197 ? -15.170 -11.092 -4.660 1.00 85.31 197 PRO A N 1
ATOM 1430 C CA . PRO A 1 197 ? -16.361 -11.258 -5.500 1.00 85.31 197 PRO A CA 1
ATOM 1431 C C . PRO A 1 197 ? -16.735 -9.982 -6.257 1.00 85.31 197 PRO A C 1
ATOM 1433 O O . PRO A 1 197 ? -17.097 -10.037 -7.431 1.00 85.31 197 PRO A O 1
ATOM 1436 N N . ASN A 1 198 ? -16.552 -8.821 -5.622 1.00 81.12 198 ASN A N 1
ATOM 1437 C CA . ASN A 1 198 ? -16.835 -7.514 -6.212 1.00 81.12 198 ASN A CA 1
ATOM 1438 C C . ASN A 1 198 ? -15.666 -6.944 -7.038 1.00 81.12 198 ASN A C 1
ATOM 1440 O O . ASN A 1 198 ? -15.704 -5.781 -7.439 1.00 81.12 198 ASN A O 1
ATOM 1444 N N . ARG A 1 199 ? -14.631 -7.755 -7.323 1.00 87.56 199 ARG A N 1
ATOM 1445 C CA . ARG A 1 199 ? -13.464 -7.399 -8.157 1.00 87.56 199 ARG A CA 1
ATOM 1446 C C . ARG A 1 199 ? -12.726 -6.145 -7.670 1.00 87.56 199 ARG A C 1
ATOM 1448 O O . ARG A 1 199 ? -12.151 -5.401 -8.461 1.00 87.56 199 ARG A O 1
ATOM 1455 N N . ARG A 1 200 ? -12.734 -5.921 -6.358 1.00 89.62 200 ARG A N 1
ATOM 1456 C CA . ARG A 1 200 ? -12.094 -4.794 -5.672 1.00 89.62 200 ARG A CA 1
ATOM 1457 C C . ARG A 1 200 ? -10.618 -5.117 -5.438 1.00 89.62 200 ARG A C 1
ATOM 1459 O O . ARG A 1 200 ? -10.199 -5.441 -4.331 1.00 89.62 200 ARG A O 1
ATOM 1466 N N . TYR A 1 201 ? -9.845 -5.175 -6.527 1.00 92.19 201 TYR A N 1
ATOM 1467 C CA . TYR A 1 201 ? -8.473 -5.702 -6.505 1.00 92.19 201 TYR A CA 1
ATOM 1468 C C . TYR A 1 201 ? -7.496 -4.821 -5.717 1.00 92.19 201 TYR A C 1
ATOM 1470 O O . TYR A 1 201 ? -6.576 -5.361 -5.108 1.00 92.19 201 TYR A O 1
ATOM 1478 N N . ALA A 1 202 ? -7.711 -3.503 -5.688 1.00 91.50 202 ALA A N 1
ATOM 1479 C CA . ALA A 1 202 ? -6.932 -2.583 -4.861 1.00 91.50 202 ALA A CA 1
ATOM 1480 C C . ALA A 1 202 ? -7.098 -2.922 -3.372 1.00 91.50 202 ALA A C 1
ATOM 1482 O O . ALA A 1 202 ? -6.123 -3.169 -2.668 1.00 91.50 202 ALA A O 1
ATOM 1483 N N . GLU A 1 203 ? -8.344 -3.060 -2.925 1.00 90.75 203 GLU A N 1
ATOM 1484 C CA . GLU A 1 203 ? -8.683 -3.417 -1.552 1.00 90.75 203 GLU A CA 1
ATOM 1485 C C . GLU A 1 203 ? -8.239 -4.850 -1.212 1.00 90.75 203 GLU A C 1
ATOM 1487 O O . GLU A 1 203 ? -7.793 -5.106 -0.098 1.00 90.75 203 GLU A O 1
ATOM 1492 N N . CYS A 1 204 ? -8.271 -5.782 -2.174 1.00 91.19 204 CYS A N 1
ATOM 1493 C CA . CYS A 1 204 ? -7.705 -7.126 -2.004 1.00 91.19 204 CYS A CA 1
ATOM 1494 C C . CYS A 1 204 ? -6.196 -7.091 -1.704 1.00 91.19 204 CYS A C 1
ATOM 1496 O O . CYS A 1 204 ? -5.733 -7.851 -0.855 1.00 91.19 204 CYS A O 1
ATOM 1498 N N . LEU A 1 205 ? -5.429 -6.242 -2.398 1.00 91.06 205 LEU A N 1
ATOM 1499 C CA . LEU A 1 205 ? -3.985 -6.092 -2.180 1.00 91.06 205 LEU A CA 1
ATOM 1500 C C . LEU A 1 205 ? -3.689 -5.476 -0.807 1.00 91.06 205 LEU A C 1
ATOM 1502 O O . LEU A 1 205 ? -2.830 -5.984 -0.087 1.00 91.06 205 LEU A O 1
ATOM 1506 N N . GLU A 1 206 ? -4.434 -4.440 -0.414 1.00 90.56 206 GLU A N 1
ATOM 1507 C CA . GLU A 1 206 ? -4.317 -3.824 0.914 1.00 90.56 206 GLU A CA 1
ATOM 1508 C C . GLU A 1 206 ? -4.659 -4.821 2.040 1.00 90.56 206 GLU A C 1
ATOM 1510 O O . GLU A 1 206 ? -3.925 -4.920 3.019 1.00 90.56 206 GLU A O 1
ATOM 1515 N N . LEU A 1 207 ? -5.723 -5.623 1.891 1.00 89.06 207 LEU A N 1
ATOM 1516 C CA . LEU A 1 207 ? -6.110 -6.649 2.871 1.00 89.06 207 LEU A CA 1
ATOM 1517 C C . LEU A 1 207 ? -5.059 -7.762 3.004 1.00 89.06 207 LEU A C 1
ATOM 1519 O O . LEU A 1 207 ? -4.760 -8.198 4.118 1.00 89.06 207 LEU A O 1
ATOM 1523 N N . LEU A 1 208 ? -4.475 -8.219 1.890 1.00 87.75 208 LEU A N 1
ATOM 1524 C CA . LEU A 1 208 ? -3.383 -9.198 1.926 1.00 87.75 208 LEU A CA 1
ATOM 1525 C C . LEU A 1 208 ? -2.150 -8.631 2.628 1.00 87.75 208 LEU A C 1
ATOM 1527 O O . LEU A 1 208 ? -1.545 -9.320 3.448 1.00 87.75 208 LEU A O 1
ATOM 1531 N N . SER A 1 209 ? -1.820 -7.375 2.354 1.00 86.62 209 SER A N 1
ATOM 1532 C CA . SER A 1 209 ? -0.722 -6.672 3.004 1.00 86.62 209 SER A CA 1
ATOM 1533 C C . SER A 1 209 ? -0.944 -6.514 4.516 1.00 86.62 209 SER A C 1
ATOM 1535 O O . SER A 1 209 ? -0.076 -6.902 5.300 1.00 86.62 209 SER A O 1
ATOM 1537 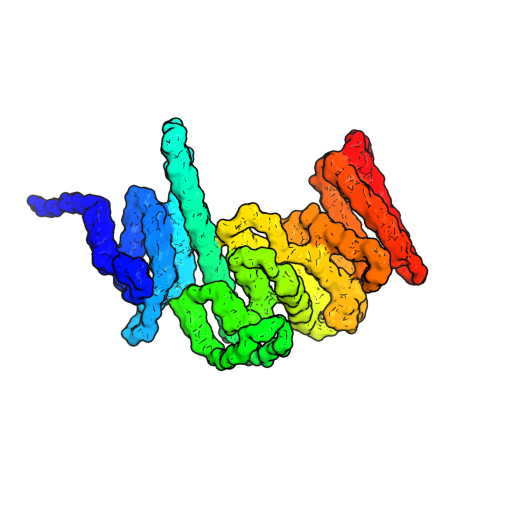N N . LEU A 1 210 ? -2.138 -6.083 4.943 1.00 85.12 210 LEU A N 1
ATOM 1538 C CA . LEU A 1 210 ? -2.507 -6.006 6.363 1.00 85.12 210 LEU A CA 1
ATOM 1539 C C . LEU A 1 210 ? -2.435 -7.368 7.066 1.00 85.12 210 LEU A C 1
ATOM 1541 O O . LEU A 1 210 ? -2.092 -7.437 8.244 1.00 85.12 210 LEU A O 1
ATOM 1545 N N . SER A 1 211 ? -2.738 -8.459 6.355 1.00 83.31 211 SER A N 1
ATOM 1546 C CA . SER A 1 211 ? -2.709 -9.810 6.928 1.00 83.31 211 SER A CA 1
ATOM 1547 C C . SER A 1 211 ? -1.305 -10.318 7.282 1.00 83.31 211 SER A C 1
ATOM 1549 O O . SER A 1 211 ? -1.192 -11.329 7.972 1.00 83.31 211 SER A O 1
ATOM 1551 N N . GLY A 1 212 ? -0.241 -9.674 6.785 1.00 75.50 212 GLY A N 1
ATOM 1552 C CA . GLY A 1 212 ? 1.143 -10.114 6.997 1.00 75.50 212 GLY A CA 1
ATOM 1553 C C . GLY A 1 212 ? 1.497 -11.454 6.330 1.00 75.50 212 GLY A C 1
ATOM 1554 O O . GLY A 1 212 ? 2.513 -12.062 6.662 1.00 75.50 212 GLY A O 1
ATOM 1555 N N . ARG A 1 213 ? 0.675 -11.965 5.399 1.00 68.38 213 ARG A N 1
ATOM 1556 C CA . ARG A 1 213 ? 0.930 -13.248 4.716 1.00 68.38 213 ARG A CA 1
ATOM 1557 C C . ARG A 1 213 ? 2.025 -13.095 3.652 1.00 68.38 213 ARG A C 1
ATOM 1559 O O . ARG A 1 213 ? 1.777 -12.566 2.574 1.00 68.38 213 ARG A O 1
ATOM 1566 N N . THR A 1 214 ? 3.209 -13.648 3.917 1.00 57.53 214 THR A N 1
ATOM 1567 C CA . THR A 1 214 ? 4.419 -13.514 3.075 1.00 57.53 214 THR A CA 1
ATOM 1568 C C . THR A 1 214 ? 4.626 -14.616 2.020 1.00 57.53 214 THR A C 1
ATOM 1570 O O . THR A 1 214 ? 5.630 -14.618 1.323 1.00 57.53 214 THR A O 1
ATOM 1573 N N . GLY A 1 215 ? 3.686 -15.551 1.849 1.00 58.34 215 GLY A N 1
ATOM 1574 C CA . GLY A 1 215 ? 3.854 -16.730 0.975 1.00 58.34 215 GLY A CA 1
ATOM 1575 C C . GLY A 1 215 ? 3.017 -16.743 -0.307 1.00 58.34 215 GLY A C 1
ATOM 1576 O O . GLY A 1 215 ? 2.733 -17.818 -0.823 1.00 58.34 215 GLY A O 1
ATOM 1577 N N . SER A 1 216 ? 2.531 -15.590 -0.777 1.00 69.38 216 SER A N 1
ATOM 1578 C CA . SER A 1 216 ? 1.533 -15.521 -1.859 1.00 69.38 216 SER A CA 1
ATOM 1579 C C . SER A 1 216 ? 1.958 -14.645 -3.042 1.00 69.38 216 SER A C 1
ATOM 1581 O O . SER A 1 216 ? 1.133 -13.955 -3.631 1.00 69.38 216 SER A O 1
ATOM 1583 N N . GLU A 1 217 ? 3.239 -14.677 -3.412 1.00 80.12 217 GLU A N 1
ATOM 1584 C CA . GLU A 1 217 ? 3.793 -13.862 -4.507 1.00 80.12 217 GLU A CA 1
ATOM 1585 C C . GLU A 1 217 ? 3.017 -14.041 -5.829 1.00 80.12 217 GLU A C 1
ATOM 1587 O O . GLU A 1 217 ? 2.623 -13.059 -6.463 1.00 80.12 217 GLU A O 1
ATOM 1592 N N . ASP A 1 218 ? 2.659 -15.280 -6.183 1.00 84.56 218 ASP A N 1
ATOM 1593 C CA . ASP A 1 218 ? 1.827 -15.582 -7.359 1.00 84.56 218 ASP A CA 1
ATOM 1594 C C . ASP A 1 218 ? 0.421 -14.970 -7.274 1.00 84.56 218 ASP A C 1
ATOM 1596 O O . ASP A 1 218 ? -0.156 -14.560 -8.281 1.00 84.56 218 ASP A O 1
ATOM 1600 N N . LEU A 1 219 ? -0.170 -14.920 -6.080 1.00 86.94 219 LEU A N 1
ATOM 1601 C CA . LEU A 1 219 ? -1.491 -14.325 -5.876 1.00 86.94 219 LEU A CA 1
ATOM 1602 C C . LEU A 1 219 ? -1.415 -12.800 -5.975 1.00 86.94 219 LEU A C 1
ATOM 1604 O O . LEU A 1 219 ? -2.262 -12.182 -6.617 1.00 86.94 219 LEU A O 1
ATOM 1608 N N . VAL A 1 220 ? -0.398 -12.201 -5.354 1.00 89.00 220 VAL A N 1
ATOM 1609 C CA . VAL A 1 220 ? -0.167 -10.754 -5.361 1.00 89.00 220 VAL A CA 1
ATOM 1610 C C . VAL A 1 220 ? 0.079 -10.269 -6.790 1.00 89.00 220 VAL A C 1
ATOM 1612 O O . VAL A 1 220 ? -0.593 -9.342 -7.244 1.00 89.00 220 VAL A O 1
ATOM 1615 N N . THR A 1 221 ? 0.954 -10.934 -7.546 1.00 90.44 221 THR A N 1
ATOM 1616 C CA . THR A 1 221 ? 1.201 -10.619 -8.966 1.00 90.44 221 THR A CA 1
ATOM 1617 C C . THR A 1 221 ? -0.061 -10.771 -9.821 1.00 90.44 221 THR A C 1
ATOM 1619 O O . THR A 1 221 ? -0.351 -9.908 -10.654 1.00 90.44 221 THR A O 1
ATOM 1622 N N . GLN A 1 222 ? -0.879 -11.803 -9.583 1.00 91.19 222 GLN A N 1
ATOM 1623 C CA . GLN A 1 222 ? -2.167 -11.975 -10.265 1.00 91.19 222 GLN A CA 1
ATOM 1624 C C . GLN A 1 222 ? -3.184 -10.877 -9.933 1.00 91.19 222 GLN A C 1
ATOM 1626 O O . GLN A 1 222 ? -3.946 -10.463 -10.810 1.00 91.19 222 GLN A O 1
ATOM 1631 N N . LEU A 1 223 ? -3.231 -10.405 -8.687 1.00 92.56 223 LEU A N 1
ATOM 1632 C CA . LEU A 1 223 ? -4.109 -9.305 -8.291 1.00 92.56 223 LEU A CA 1
ATOM 1633 C C . LEU A 1 223 ? -3.666 -7.982 -8.914 1.00 92.56 223 LEU A C 1
ATOM 1635 O O . LEU A 1 223 ? -4.517 -7.261 -9.431 1.00 92.56 223 LEU A O 1
ATOM 1639 N N . TRP A 1 224 ? -2.360 -7.711 -8.962 1.00 94.19 224 TRP A N 1
ATOM 1640 C CA . TRP A 1 224 ? -1.810 -6.575 -9.706 1.00 94.19 224 TRP A CA 1
ATOM 1641 C C . TRP A 1 224 ? -2.163 -6.647 -11.195 1.00 94.19 224 TRP A C 1
ATOM 1643 O O . TRP A 1 224 ? -2.652 -5.668 -11.757 1.00 94.19 224 TRP A O 1
ATOM 1653 N N . ASP A 1 225 ? -2.026 -7.816 -11.827 1.00 93.38 225 ASP A N 1
ATOM 1654 C CA . ASP A 1 225 ? -2.449 -8.019 -13.218 1.00 93.38 225 ASP A CA 1
ATOM 1655 C C . ASP A 1 225 ? -3.933 -7.691 -13.415 1.00 93.38 225 ASP A C 1
ATOM 1657 O O . ASP A 1 225 ? -4.302 -7.035 -14.388 1.00 93.38 225 ASP A O 1
ATOM 1661 N N . ARG A 1 226 ? -4.799 -8.163 -12.512 1.00 93.81 226 ARG A N 1
ATOM 1662 C CA . ARG A 1 226 ? -6.249 -7.936 -12.588 1.00 93.81 226 ARG A CA 1
ATOM 1663 C C . ARG A 1 226 ? -6.617 -6.473 -12.354 1.00 93.81 226 ARG A C 1
ATOM 1665 O O . ARG A 1 226 ? -7.473 -5.970 -13.078 1.00 93.81 226 ARG A O 1
ATOM 1672 N N . LEU A 1 227 ? -5.957 -5.799 -11.412 1.00 94.56 227 LEU A N 1
ATOM 1673 C CA . LEU A 1 227 ? -6.119 -4.370 -11.146 1.00 94.56 227 LEU A CA 1
ATOM 1674 C C . LEU A 1 227 ? -5.762 -3.545 -12.385 1.00 94.56 227 LEU A C 1
ATOM 1676 O O . LEU A 1 227 ? -6.615 -2.851 -12.928 1.00 94.56 227 LEU A O 1
ATOM 1680 N N . LEU A 1 228 ? -4.531 -3.682 -12.884 1.00 93.25 228 LEU A N 1
ATOM 1681 C CA . LEU A 1 228 ? -4.054 -2.905 -14.031 1.00 93.25 228 LEU A CA 1
ATOM 1682 C C . LEU A 1 228 ? -4.907 -3.172 -15.283 1.00 93.25 228 LEU A C 1
ATOM 1684 O O . LEU A 1 228 ? -5.229 -2.243 -16.020 1.00 93.25 228 LEU A O 1
ATOM 1688 N N . LYS A 1 229 ? -5.346 -4.424 -15.494 1.00 91.19 229 LYS A N 1
ATOM 1689 C CA . LYS A 1 229 ? -6.300 -4.792 -16.558 1.00 91.19 229 LYS A CA 1
ATOM 1690 C C . LYS A 1 229 ? -7.653 -4.109 -16.408 1.00 91.19 229 LYS A C 1
ATOM 1692 O O . LYS A 1 229 ? -8.211 -3.656 -17.406 1.00 91.19 229 LYS A O 1
ATOM 1697 N N . ALA A 1 230 ? -8.213 -4.117 -15.200 1.00 89.88 230 ALA A N 1
ATOM 1698 C CA . ALA A 1 230 ? -9.530 -3.559 -14.930 1.00 89.88 230 ALA A CA 1
ATOM 1699 C C . ALA A 1 230 ? -9.539 -2.046 -15.170 1.00 89.88 230 ALA A C 1
ATOM 1701 O O . ALA A 1 230 ? -10.413 -1.560 -15.881 1.00 89.88 230 ALA A O 1
ATOM 1702 N N . GLU A 1 231 ? -8.523 -1.342 -14.674 1.00 90.25 231 GLU A N 1
ATOM 1703 C CA . GLU A 1 231 ? -8.389 0.113 -14.799 1.00 90.25 231 GLU A CA 1
ATOM 1704 C C . GLU A 1 231 ? -8.125 0.543 -16.244 1.00 90.25 231 GLU A C 1
ATOM 1706 O O . GLU A 1 231 ? -8.817 1.409 -16.781 1.00 90.25 231 GLU A O 1
ATOM 1711 N N . ALA A 1 232 ? -7.211 -0.145 -16.936 1.00 88.19 232 ALA A N 1
ATOM 1712 C CA . ALA A 1 232 ? -6.977 0.084 -18.358 1.00 88.19 232 ALA A CA 1
ATOM 1713 C C . ALA A 1 232 ? -8.260 -0.113 -19.190 1.00 88.19 232 ALA A C 1
ATOM 1715 O O . ALA A 1 232 ? -8.487 0.601 -20.167 1.00 88.19 232 ALA A O 1
ATOM 1716 N N . LYS A 1 233 ? -9.101 -1.095 -18.824 1.00 85.94 233 LYS A N 1
ATOM 1717 C CA . LYS A 1 233 ? -10.357 -1.393 -19.527 1.00 85.94 233 LYS A CA 1
ATOM 1718 C C . LYS A 1 233 ? -11.450 -0.376 -19.195 1.00 85.94 233 LYS A C 1
ATOM 1720 O O . LYS A 1 233 ? -12.218 -0.008 -20.081 1.00 85.94 233 LYS A O 1
ATOM 1725 N N . ALA A 1 234 ? -11.530 0.062 -17.940 1.00 84.38 234 ALA A N 1
ATOM 1726 C CA . ALA A 1 234 ? -12.500 1.049 -17.476 1.00 84.38 234 ALA A CA 1
ATOM 1727 C C . ALA A 1 234 ? -12.300 2.416 -18.147 1.00 84.38 234 ALA A C 1
ATOM 1729 O O . ALA A 1 234 ? -13.281 3.095 -18.433 1.00 84.38 234 ALA A O 1
ATOM 1730 N N . ALA A 1 235 ? -11.059 2.766 -18.504 1.00 81.25 235 ALA A N 1
ATOM 1731 C CA . ALA A 1 235 ? -10.720 3.964 -19.280 1.00 81.25 235 ALA A CA 1
ATOM 1732 C C . ALA A 1 235 ? -11.221 3.953 -20.746 1.00 81.25 235 ALA A C 1
ATOM 1734 O O . ALA A 1 235 ? -10.844 4.811 -21.541 1.00 81.25 235 ALA A O 1
ATOM 1735 N N . GLY A 1 236 ? -12.067 2.988 -21.123 1.00 63.16 236 GLY A N 1
ATOM 1736 C CA . GLY A 1 236 ? -12.873 3.028 -22.343 1.00 63.16 236 GLY A CA 1
ATOM 1737 C C . GLY A 1 236 ? -12.236 2.418 -23.589 1.00 63.16 236 GLY A C 1
ATOM 1738 O O . GLY A 1 236 ? -12.903 2.334 -24.609 1.00 63.16 236 GLY A O 1
ATOM 1739 N N . GLY A 1 237 ? -10.980 1.963 -23.563 1.00 56.34 237 GLY A N 1
ATOM 1740 C CA . GLY A 1 237 ? -10.328 1.362 -24.741 1.00 56.34 237 GLY A CA 1
ATOM 1741 C C . GLY A 1 237 ? -10.191 2.287 -25.967 1.00 56.34 237 GLY A C 1
ATOM 1742 O O . GLY A 1 237 ? -9.665 1.853 -26.988 1.00 56.34 237 GLY A O 1
ATOM 1743 N N . GLU A 1 238 ? -10.629 3.548 -25.877 1.00 57.66 238 GLU A N 1
ATOM 1744 C CA . GLU A 1 238 ? -10.692 4.495 -26.996 1.00 57.66 238 GLU A CA 1
ATOM 1745 C C . GLU A 1 238 ? -9.307 5.026 -27.391 1.00 57.66 238 GLU A C 1
ATOM 1747 O O . GLU A 1 238 ? -9.075 5.336 -28.558 1.00 57.66 238 GLU A O 1
ATOM 1752 N N . THR A 1 239 ? -8.346 5.072 -26.457 1.00 71.06 239 THR A N 1
ATOM 1753 C CA . THR A 1 239 ? -6.941 5.387 -26.760 1.00 71.06 239 THR A CA 1
ATOM 1754 C C . THR A 1 239 ? -5.976 4.592 -25.879 1.00 71.06 239 THR A C 1
ATOM 1756 O O . THR A 1 239 ? -6.199 4.397 -24.684 1.00 71.06 239 THR A O 1
ATOM 1759 N N . ALA A 1 240 ? -4.852 4.157 -26.454 1.00 77.31 240 ALA A N 1
ATOM 1760 C CA . ALA A 1 240 ? -3.817 3.434 -25.713 1.00 77.31 240 ALA A CA 1
ATOM 1761 C C . ALA A 1 240 ? -3.138 4.285 -24.626 1.00 77.31 240 ALA A C 1
ATOM 1763 O O . ALA A 1 240 ? -2.720 3.754 -23.600 1.00 77.31 240 ALA A O 1
ATOM 1764 N N . SER A 1 241 ? -3.071 5.605 -24.830 1.00 81.38 241 SER A N 1
ATOM 1765 C CA . SER A 1 241 ? -2.536 6.545 -23.839 1.00 81.38 241 SER A CA 1
ATOM 1766 C C . SER A 1 241 ? -3.465 6.665 -22.624 1.00 81.38 241 SER A C 1
ATOM 1768 O O . SER A 1 241 ? -2.994 6.603 -21.493 1.00 81.38 241 SER A O 1
ATOM 1770 N N . GLY A 1 242 ? -4.791 6.703 -22.827 1.00 85.75 242 GLY A N 1
ATOM 1771 C CA . GLY A 1 242 ? -5.763 6.699 -21.727 1.00 85.75 242 GLY A CA 1
ATOM 1772 C C . GLY A 1 242 ? -5.709 5.421 -20.881 1.00 85.75 242 GLY A C 1
ATOM 1773 O O . GLY A 1 242 ? -5.713 5.492 -19.654 1.00 85.75 242 GLY A O 1
ATOM 1774 N N . ALA A 1 243 ? -5.576 4.257 -21.526 1.00 87.69 243 ALA A N 1
ATOM 1775 C CA . ALA A 1 243 ? -5.431 2.975 -20.834 1.00 87.69 243 ALA A CA 1
ATOM 1776 C C . ALA A 1 243 ? -4.148 2.906 -19.982 1.00 87.69 243 ALA A C 1
ATOM 1778 O O . ALA A 1 243 ? -4.194 2.469 -18.830 1.00 87.69 243 ALA A O 1
ATOM 1779 N N . LEU A 1 244 ? -3.015 3.371 -20.526 1.00 90.31 244 LEU A N 1
ATOM 1780 C CA . LEU A 1 244 ? -1.751 3.455 -19.792 1.00 90.31 244 LEU A CA 1
ATOM 1781 C C . LEU A 1 244 ? -1.833 4.459 -18.636 1.00 90.31 244 LEU A C 1
ATOM 1783 O O . LEU A 1 244 ? -1.424 4.136 -17.525 1.00 90.31 244 LEU A O 1
ATOM 1787 N N . ALA A 1 245 ? -2.397 5.645 -18.869 1.00 90.81 245 ALA A N 1
ATOM 1788 C CA . ALA A 1 245 ? -2.552 6.671 -17.843 1.00 90.81 245 ALA A CA 1
ATOM 1789 C C . ALA A 1 245 ? -3.413 6.182 -16.669 1.00 90.81 245 ALA A C 1
ATOM 1791 O O . ALA A 1 245 ? -3.039 6.393 -15.516 1.00 90.81 245 ALA A O 1
ATOM 1792 N N . ALA A 1 246 ? -4.515 5.476 -16.941 1.00 90.81 246 ALA A N 1
ATOM 1793 C CA . ALA A 1 246 ? -5.363 4.889 -15.906 1.00 90.81 246 ALA A CA 1
ATOM 1794 C C . ALA A 1 246 ? -4.625 3.811 -15.098 1.00 90.81 246 ALA A C 1
ATOM 1796 O O . ALA A 1 246 ? -4.638 3.848 -13.869 1.00 90.81 246 ALA A O 1
ATOM 1797 N N . ALA A 1 247 ? -3.909 2.902 -15.767 1.00 92.94 247 ALA A N 1
ATOM 1798 C CA . ALA A 1 247 ? -3.110 1.875 -15.099 1.00 92.94 247 ALA A CA 1
ATOM 1799 C C . ALA A 1 247 ? -1.982 2.479 -14.238 1.00 92.94 247 ALA A C 1
ATOM 1801 O O . ALA A 1 247 ? -1.804 2.083 -13.085 1.00 92.94 247 ALA A O 1
ATOM 1802 N N . CYS A 1 248 ? -1.259 3.477 -14.757 1.00 94.50 248 CYS A N 1
ATOM 1803 C CA . CYS A 1 248 ? -0.240 4.204 -14.000 1.00 94.50 248 CYS A CA 1
ATOM 1804 C C . CYS A 1 248 ? -0.852 4.963 -12.818 1.00 94.50 248 CYS A C 1
ATOM 1806 O O . CYS A 1 248 ? -0.289 4.948 -11.726 1.00 94.50 248 CYS A O 1
ATOM 1808 N N . SER A 1 249 ? -2.010 5.602 -13.000 1.00 94.75 249 SER A N 1
ATOM 1809 C CA . SER A 1 249 ? -2.705 6.295 -11.913 1.00 94.75 249 SER A CA 1
ATOM 1810 C C . SER A 1 249 ? -3.145 5.326 -10.817 1.00 94.75 249 SER A C 1
ATOM 1812 O O . SER A 1 249 ? -3.001 5.642 -9.640 1.00 94.75 249 SER A O 1
ATOM 1814 N N . ALA A 1 250 ? -3.644 4.146 -11.183 1.00 94.25 250 ALA A N 1
ATOM 1815 C CA . ALA A 1 250 ? -4.004 3.114 -10.223 1.00 94.25 250 ALA A CA 1
ATOM 1816 C C . ALA A 1 250 ? -2.782 2.629 -9.435 1.00 94.25 250 ALA A C 1
ATOM 1818 O O . ALA A 1 250 ? -2.834 2.565 -8.211 1.00 94.25 250 ALA A O 1
ATOM 1819 N N . ALA A 1 251 ? -1.654 2.371 -10.104 1.00 95.31 251 ALA A N 1
ATOM 1820 C CA . ALA A 1 251 ? -0.403 2.005 -9.441 1.00 95.31 251 ALA A CA 1
ATOM 1821 C C . ALA A 1 251 ? 0.090 3.100 -8.472 1.00 95.31 251 ALA A C 1
ATOM 1823 O O . ALA A 1 251 ? 0.435 2.790 -7.333 1.00 95.31 251 ALA A O 1
ATOM 1824 N N . LYS A 1 252 ? 0.022 4.381 -8.873 1.00 95.44 252 LYS A N 1
ATOM 1825 C CA . LYS A 1 252 ? 0.380 5.534 -8.022 1.00 95.44 252 LYS A CA 1
ATOM 1826 C C . LYS A 1 252 ? -0.463 5.643 -6.750 1.00 95.44 252 LYS A C 1
ATOM 1828 O O . LYS A 1 252 ? 0.031 6.148 -5.750 1.00 95.44 252 LYS A O 1
ATOM 1833 N N . VAL A 1 253 ? -1.720 5.202 -6.785 1.00 93.50 253 VAL A N 1
ATOM 1834 C CA . VAL A 1 253 ? -2.625 5.244 -5.626 1.00 93.50 253 VAL A CA 1
ATOM 1835 C C . VAL A 1 253 ? -2.485 3.986 -4.770 1.00 93.50 253 VAL A C 1
ATOM 1837 O O . VAL A 1 253 ? -2.362 4.074 -3.551 1.00 93.50 253 VAL A O 1
ATOM 1840 N N . VAL A 1 254 ? -2.487 2.810 -5.398 1.00 93.00 254 VAL A N 1
ATOM 1841 C CA . VAL A 1 254 ? -2.521 1.522 -4.694 1.00 93.00 254 VAL A CA 1
ATOM 1842 C C . VAL A 1 254 ? -1.155 1.149 -4.126 1.00 93.00 254 VAL A C 1
ATOM 1844 O O . VAL A 1 254 ? -1.095 0.596 -3.034 1.00 93.00 254 VAL A O 1
ATOM 1847 N N . GLY A 1 255 ? -0.055 1.478 -4.810 1.00 91.81 255 GLY A N 1
ATOM 1848 C CA . GLY A 1 255 ? 1.302 1.179 -4.344 1.00 91.81 255 GLY A CA 1
ATOM 1849 C C . GLY A 1 255 ? 1.582 1.725 -2.938 1.00 91.81 255 GLY A C 1
ATOM 1850 O O . GLY A 1 255 ? 1.819 0.933 -2.026 1.00 91.81 255 GLY A O 1
ATOM 1851 N N . PRO A 1 256 ? 1.469 3.047 -2.716 1.00 90.88 256 PRO A N 1
ATOM 1852 C CA . PRO A 1 256 ? 1.637 3.640 -1.391 1.00 90.88 256 PRO A CA 1
ATOM 1853 C C . PRO A 1 256 ? 0.666 3.090 -0.340 1.00 90.88 256 PRO A C 1
ATOM 1855 O O . PRO A 1 256 ? 1.070 2.870 0.798 1.00 90.88 256 PRO A O 1
ATOM 1858 N N . ALA A 1 257 ? -0.592 2.820 -0.709 1.00 89.12 257 ALA A N 1
ATOM 1859 C CA . ALA A 1 257 ? -1.575 2.244 0.210 1.00 89.12 257 ALA A CA 1
ATOM 1860 C C . ALA A 1 257 ? -1.183 0.827 0.673 1.00 89.12 257 ALA A C 1
ATOM 1862 O O . ALA A 1 257 ? -1.332 0.495 1.846 1.00 89.12 257 ALA A O 1
ATOM 1863 N N . VAL A 1 258 ? -0.622 0.006 -0.221 1.00 89.44 258 VAL A N 1
ATOM 1864 C CA . VAL A 1 258 ? -0.110 -1.336 0.102 1.00 89.44 258 VAL A CA 1
ATOM 1865 C C . VAL A 1 258 ? 1.162 -1.266 0.957 1.00 89.44 258 VAL A C 1
ATOM 1867 O O . VAL A 1 258 ? 1.329 -2.075 1.872 1.00 89.44 258 VAL A O 1
ATOM 1870 N N . LEU A 1 259 ? 2.053 -0.298 0.725 1.00 87.69 259 LEU A N 1
ATOM 1871 C CA . LEU A 1 259 ? 3.213 -0.083 1.602 1.00 87.69 259 LEU A CA 1
ATOM 1872 C C . LEU A 1 259 ? 2.783 0.338 3.008 1.00 87.69 259 LEU A C 1
ATOM 1874 O O . LEU A 1 259 ? 3.250 -0.232 3.994 1.00 87.69 259 LEU A O 1
ATOM 1878 N N . ASP A 1 260 ? 1.855 1.290 3.098 1.00 85.25 260 ASP A N 1
ATOM 1879 C CA . ASP A 1 260 ? 1.319 1.769 4.368 1.00 85.25 260 ASP A CA 1
ATOM 1880 C C . ASP A 1 260 ? 0.599 0.642 5.130 1.00 85.25 260 ASP A C 1
ATOM 1882 O O . ASP A 1 260 ? 0.818 0.454 6.327 1.00 85.25 260 ASP A O 1
ATOM 1886 N N . ALA A 1 261 ? -0.210 -0.169 4.447 1.00 82.69 261 ALA A N 1
ATOM 1887 C CA . ALA A 1 261 ? -0.815 -1.370 5.022 1.00 82.69 261 ALA A CA 1
ATOM 1888 C C . ALA A 1 261 ? 0.240 -2.354 5.566 1.00 82.69 261 ALA A C 1
ATOM 1890 O O . ALA A 1 261 ? 0.082 -2.877 6.672 1.00 82.69 261 ALA A O 1
ATOM 1891 N N . SER A 1 262 ? 1.346 -2.547 4.840 1.00 79.81 262 SER A N 1
ATOM 1892 C CA . SER A 1 262 ? 2.413 -3.483 5.224 1.00 79.81 262 SER A CA 1
ATOM 1893 C C . SER A 1 262 ? 3.135 -3.010 6.486 1.00 79.81 262 SER A C 1
ATOM 1895 O O . SER A 1 262 ? 3.437 -3.818 7.362 1.00 79.81 262 SER A O 1
ATOM 1897 N N . ALA A 1 263 ? 3.361 -1.698 6.611 1.00 75.19 263 ALA A N 1
ATOM 1898 C CA . ALA A 1 263 ? 4.037 -1.090 7.756 1.00 75.19 263 ALA A CA 1
ATOM 1899 C C . ALA A 1 263 ? 3.265 -1.244 9.079 1.00 75.19 263 ALA A C 1
ATOM 1901 O O . ALA A 1 263 ? 3.870 -1.235 10.148 1.00 75.19 263 ALA A O 1
ATOM 1902 N N . SER A 1 264 ? 1.940 -1.407 9.026 1.00 69.19 264 SER A N 1
ATOM 1903 C CA . SER A 1 264 ? 1.102 -1.612 10.218 1.00 69.19 264 SER A CA 1
ATOM 1904 C C . SER A 1 264 ? 0.924 -3.074 10.617 1.00 69.19 264 SER A C 1
ATOM 1906 O O . SER A 1 264 ? 0.297 -3.350 11.640 1.00 69.19 264 SER A O 1
ATOM 1908 N N . SER A 1 265 ? 1.453 -4.024 9.843 1.00 64.31 265 SER A N 1
ATOM 1909 C CA . SER A 1 265 ? 1.431 -5.429 10.235 1.00 64.31 265 SER A CA 1
ATOM 1910 C C . SER A 1 265 ? 2.421 -5.660 11.383 1.00 64.31 265 SER A C 1
ATOM 1912 O O . SER A 1 265 ? 3.600 -5.318 11.282 1.00 64.31 265 SER A O 1
ATOM 1914 N N . SER A 1 266 ? 1.965 -6.261 12.488 1.00 53.06 266 SER A N 1
ATOM 1915 C CA . SER A 1 266 ? 2.764 -6.476 13.710 1.00 53.06 266 SER A CA 1
ATOM 1916 C C . SER A 1 266 ? 3.976 -7.406 13.523 1.00 53.06 266 SER A C 1
ATOM 1918 O O . SER A 1 266 ? 4.721 -7.647 14.469 1.00 53.06 266 SER A O 1
ATOM 1920 N N . THR A 1 267 ? 4.184 -7.943 12.319 1.00 53.31 267 THR A N 1
ATOM 1921 C CA . THR A 1 267 ? 5.306 -8.809 11.927 1.00 53.31 267 THR A CA 1
ATOM 1922 C C . THR A 1 267 ? 6.434 -8.053 11.213 1.00 53.31 267 THR A C 1
ATOM 1924 O O . THR A 1 267 ? 7.195 -8.665 10.466 1.00 53.31 267 THR A O 1
ATOM 1927 N N . ALA A 1 268 ? 6.569 -6.744 11.457 1.00 44.59 268 ALA A N 1
ATOM 1928 C CA . ALA A 1 268 ? 7.502 -5.789 10.833 1.00 44.59 268 ALA A CA 1
ATOM 1929 C C . ALA A 1 268 ? 9.012 -6.158 10.817 1.00 44.59 268 ALA A C 1
ATOM 1931 O O . ALA A 1 268 ? 9.828 -5.375 10.342 1.00 44.59 268 ALA A O 1
ATOM 1932 N N . ALA A 1 269 ? 9.417 -7.334 11.307 1.00 39.66 269 ALA A N 1
ATOM 1933 C CA . ALA A 1 269 ? 10.815 -7.763 11.371 1.00 39.66 269 ALA A CA 1
ATOM 1934 C C . ALA A 1 269 ? 11.338 -8.481 10.109 1.00 39.66 269 ALA A C 1
ATOM 1936 O O . ALA A 1 269 ? 12.539 -8.720 10.017 1.00 39.66 269 ALA A O 1
ATOM 1937 N N . VAL A 1 270 ? 10.495 -8.825 9.127 1.00 40.81 270 VAL A N 1
ATOM 1938 C CA . VAL A 1 270 ? 10.963 -9.452 7.875 1.00 40.81 270 VAL A CA 1
ATOM 1939 C C . VAL A 1 270 ? 10.453 -8.651 6.685 1.00 40.81 270 VAL A C 1
ATOM 1941 O O . VAL A 1 270 ? 9.431 -8.969 6.083 1.00 40.81 270 VAL A O 1
ATOM 1944 N N . SER A 1 271 ? 11.176 -7.575 6.370 1.00 43.47 271 SER A N 1
ATOM 1945 C CA . SER A 1 271 ? 11.011 -6.829 5.124 1.00 43.47 271 SER A CA 1
ATOM 1946 C C . SER A 1 271 ? 11.428 -7.719 3.952 1.00 43.47 271 SER A C 1
ATOM 1948 O O . SER A 1 271 ? 12.606 -7.856 3.631 1.00 43.47 271 SER A O 1
ATOM 1950 N N . MET A 1 272 ? 10.446 -8.374 3.348 1.00 47.19 272 MET A N 1
ATOM 1951 C CA . MET A 1 272 ? 10.486 -8.806 1.957 1.00 47.19 272 MET A CA 1
ATOM 1952 C C . MET A 1 272 ? 9.340 -8.048 1.299 1.00 47.19 272 MET A C 1
ATOM 1954 O O . MET A 1 272 ? 8.185 -8.230 1.686 1.00 47.19 272 MET A O 1
ATOM 1958 N N . SER A 1 273 ? 9.689 -7.124 0.403 1.00 54.53 273 SER A N 1
ATOM 1959 C CA . SER A 1 273 ? 8.773 -6.222 -0.297 1.00 54.53 273 SER A CA 1
ATOM 1960 C C . SER A 1 273 ? 7.482 -6.939 -0.708 1.00 54.53 273 SER A C 1
ATOM 1962 O O . SER A 1 273 ? 7.501 -7.883 -1.497 1.00 54.53 273 SER A O 1
ATOM 1964 N N . SER A 1 274 ? 6.344 -6.506 -0.156 1.00 67.31 274 SER A N 1
ATOM 1965 C CA . SER A 1 274 ? 5.018 -7.028 -0.518 1.00 67.31 274 SER A CA 1
ATOM 1966 C C . SER A 1 274 ? 4.607 -6.619 -1.937 1.00 67.31 274 SER A C 1
ATOM 1968 O O . SER A 1 274 ? 3.621 -7.130 -2.473 1.00 67.31 274 SER A O 1
ATOM 1970 N N . ILE A 1 275 ? 5.353 -5.696 -2.553 1.00 86.94 275 ILE A N 1
ATOM 1971 C CA . ILE A 1 275 ? 5.071 -5.138 -3.866 1.00 86.94 275 ILE A CA 1
ATOM 1972 C C . ILE A 1 275 ? 6.028 -5.757 -4.888 1.00 86.94 275 ILE A C 1
ATOM 1974 O O . ILE A 1 275 ? 7.231 -5.506 -4.838 1.00 86.94 275 ILE A O 1
ATOM 1978 N N . PRO A 1 276 ? 5.520 -6.514 -5.876 1.00 91.06 276 PRO A N 1
ATOM 1979 C CA . PRO A 1 276 ? 6.356 -7.119 -6.903 1.00 91.06 276 PRO A CA 1
ATOM 1980 C C . PRO A 1 276 ? 6.753 -6.059 -7.946 1.00 91.06 276 PRO A C 1
ATOM 1982 O O . PRO A 1 276 ? 6.211 -6.020 -9.053 1.00 91.06 276 PRO A O 1
ATOM 1985 N N . LEU A 1 277 ? 7.684 -5.166 -7.588 1.00 92.25 277 LEU A N 1
ATOM 1986 C CA . LEU A 1 277 ? 8.070 -3.994 -8.385 1.00 92.25 277 LEU A CA 1
ATOM 1987 C C . LEU A 1 277 ? 8.517 -4.366 -9.802 1.00 92.25 277 LEU A C 1
ATOM 1989 O O . LEU A 1 277 ? 8.049 -3.752 -10.764 1.00 92.25 277 LEU A O 1
ATOM 1993 N N . ALA A 1 278 ? 9.341 -5.406 -9.959 1.00 92.12 278 ALA A N 1
ATOM 1994 C CA . ALA A 1 278 ? 9.760 -5.899 -11.272 1.00 92.12 278 ALA A CA 1
ATOM 1995 C C . ALA A 1 278 ? 8.567 -6.337 -12.142 1.00 92.12 278 ALA A C 1
ATOM 1997 O O . ALA A 1 278 ? 8.519 -6.048 -13.340 1.00 92.12 278 ALA A O 1
ATOM 1998 N N . HIS A 1 279 ? 7.565 -6.988 -11.540 1.00 92.12 279 HIS A N 1
ATOM 1999 C CA . HIS A 1 279 ? 6.352 -7.429 -12.236 1.00 92.12 279 HIS A CA 1
ATOM 2000 C C . HIS A 1 279 ? 5.461 -6.249 -12.640 1.00 92.12 279 HIS A C 1
ATOM 2002 O O . HIS A 1 279 ? 4.998 -6.190 -13.779 1.00 92.12 279 HIS A O 1
ATOM 2008 N N . ILE A 1 280 ? 5.252 -5.281 -11.743 1.00 94.00 280 ILE A N 1
ATOM 2009 C CA . ILE A 1 280 ? 4.475 -4.065 -12.038 1.00 94.00 280 ILE A CA 1
ATOM 2010 C C . ILE A 1 280 ? 5.153 -3.267 -13.156 1.00 94.00 280 ILE A C 1
ATOM 2012 O O . ILE A 1 280 ? 4.493 -2.889 -14.125 1.00 94.00 280 ILE A O 1
ATOM 2016 N N . THR A 1 281 ? 6.475 -3.090 -13.068 1.00 94.25 281 THR A N 1
ATOM 2017 C CA . THR A 1 281 ? 7.298 -2.432 -14.095 1.00 94.25 281 THR A CA 1
ATOM 2018 C C . THR A 1 281 ? 7.118 -3.120 -15.443 1.00 94.25 281 THR A C 1
ATOM 2020 O O . THR A 1 281 ? 6.755 -2.477 -16.427 1.00 94.25 281 THR A O 1
ATOM 2023 N N . MET A 1 282 ? 7.259 -4.449 -15.484 1.00 92.25 282 MET A N 1
ATOM 2024 C CA . MET A 1 282 ? 7.025 -5.236 -16.694 1.00 92.25 282 MET A CA 1
ATOM 2025 C C . MET A 1 282 ? 5.624 -4.994 -17.274 1.00 92.25 282 MET A C 1
ATOM 2027 O O . MET A 1 282 ? 5.478 -4.806 -18.483 1.00 92.25 282 MET A O 1
ATOM 2031 N N . ARG A 1 283 ? 4.568 -5.017 -16.454 1.00 91.81 283 ARG A N 1
ATOM 2032 C CA . ARG A 1 283 ? 3.185 -4.864 -16.936 1.00 91.81 283 ARG A CA 1
ATOM 2033 C C . ARG A 1 283 ? 2.884 -3.473 -17.472 1.00 91.81 283 ARG A C 1
ATOM 2035 O O . ARG A 1 283 ? 2.266 -3.359 -18.528 1.00 91.81 283 ARG A O 1
ATOM 2042 N N . LEU A 1 284 ? 3.355 -2.430 -16.801 1.00 92.75 284 LEU A N 1
ATOM 2043 C CA . LEU A 1 284 ? 3.178 -1.059 -17.275 1.00 92.75 284 LEU A CA 1
ATOM 2044 C C . LEU A 1 284 ? 3.976 -0.799 -18.558 1.00 92.75 284 LEU A C 1
ATOM 2046 O O . LEU A 1 284 ? 3.462 -0.166 -19.478 1.00 92.75 284 LEU A O 1
ATOM 2050 N N . GLU A 1 285 ? 5.187 -1.347 -18.678 1.00 91.88 285 GLU A N 1
ATOM 2051 C CA . GLU A 1 285 ? 6.000 -1.178 -19.887 1.00 91.88 285 GLU A CA 1
ATOM 2052 C C . GLU A 1 285 ? 5.492 -2.009 -21.071 1.00 91.88 285 GLU A C 1
ATOM 2054 O O . GLU A 1 285 ? 5.507 -1.545 -22.212 1.00 91.88 285 GLU A O 1
ATOM 2059 N N . THR A 1 286 ? 4.964 -3.211 -20.820 1.00 89.38 286 THR A N 1
ATOM 2060 C CA . THR A 1 286 ? 4.284 -4.014 -21.855 1.00 89.38 286 THR A CA 1
ATOM 2061 C C . THR A 1 286 ? 2.973 -3.372 -22.312 1.00 89.38 286 THR A C 1
ATOM 2063 O O . THR A 1 286 ? 2.677 -3.393 -23.510 1.00 89.38 286 THR A O 1
ATOM 2066 N N . LEU A 1 287 ? 2.234 -2.722 -21.406 1.00 87.56 287 LEU A N 1
ATOM 2067 C CA . LEU A 1 287 ? 1.084 -1.877 -21.746 1.00 87.56 287 LEU A CA 1
ATOM 2068 C C . LEU A 1 287 ? 1.504 -0.654 -22.568 1.00 87.56 287 LEU A C 1
ATOM 2070 O O . LEU A 1 287 ? 0.920 -0.381 -23.615 1.00 87.56 287 LEU A O 1
ATOM 2074 N N . GLY A 1 288 ? 2.579 0.027 -22.171 1.00 86.81 288 GLY A N 1
ATOM 2075 C CA . GLY A 1 288 ? 3.159 1.147 -22.914 1.00 86.81 288 GLY A CA 1
ATOM 2076 C C . GLY A 1 288 ? 3.785 0.766 -24.262 1.00 86.81 288 GLY A C 1
ATOM 2077 O O . GLY A 1 288 ? 4.043 1.637 -25.096 1.00 86.81 288 GLY A O 1
ATOM 2078 N N . ALA A 1 289 ? 4.013 -0.524 -24.504 1.00 84.00 289 ALA A N 1
ATOM 2079 C CA . ALA A 1 289 ? 4.389 -1.067 -25.804 1.00 84.00 289 ALA A CA 1
ATOM 2080 C C . ALA A 1 289 ? 3.178 -1.515 -26.650 1.00 84.00 289 ALA A C 1
ATOM 2082 O O . ALA A 1 289 ? 3.358 -1.855 -27.818 1.00 84.00 289 ALA A O 1
ATOM 2083 N N . GLY A 1 290 ? 1.961 -1.500 -26.091 1.00 82.69 290 GLY A N 1
ATOM 2084 C CA . GLY A 1 290 ? 0.732 -1.956 -26.754 1.00 82.69 290 GLY A CA 1
ATOM 2085 C C . GLY A 1 290 ? 0.582 -3.481 -26.834 1.00 82.69 290 GLY A C 1
ATOM 2086 O O . GLY A 1 290 ? -0.203 -3.977 -27.640 1.00 82.69 290 GLY A O 1
ATOM 2087 N N . LEU A 1 291 ? 1.340 -4.237 -26.031 1.00 81.75 291 LEU A N 1
ATOM 2088 C CA . LEU A 1 291 ? 1.410 -5.705 -26.100 1.00 81.75 291 LEU A CA 1
ATOM 2089 C C . LEU A 1 291 ? 0.583 -6.419 -25.024 1.00 81.75 291 LEU A C 1
ATOM 2091 O O . LEU A 1 291 ? 0.400 -7.633 -25.083 1.00 81.75 291 LEU A O 1
ATOM 2095 N N . TRP A 1 292 ? 0.098 -5.687 -24.026 1.00 82.25 292 TRP A N 1
ATOM 2096 C CA . TRP A 1 292 ? -0.677 -6.221 -22.912 1.00 82.25 292 TRP A CA 1
ATOM 2097 C C . TRP A 1 292 ? -1.651 -5.153 -22.409 1.00 82.25 292 TRP A C 1
ATOM 2099 O O . TRP A 1 292 ? -1.310 -3.979 -22.465 1.00 82.25 292 TRP A O 1
ATOM 2109 N N . PRO A 1 293 ? -2.835 -5.505 -21.881 1.00 69.06 293 PRO A N 1
ATOM 2110 C CA . PRO A 1 293 ? -3.393 -6.852 -21.733 1.00 69.06 293 PRO A CA 1
ATOM 2111 C C . PRO A 1 293 ? -4.221 -7.332 -22.930 1.00 69.06 293 PRO A C 1
ATOM 2113 O O . PRO A 1 293 ? -4.627 -8.491 -22.967 1.00 69.06 293 PRO A O 1
ATOM 2116 N N . TRP A 1 294 ? -4.436 -6.459 -23.906 1.00 72.81 294 TRP A N 1
ATOM 2117 C CA . TRP A 1 294 ? -4.879 -6.765 -25.262 1.00 72.81 294 TRP A CA 1
ATOM 2118 C C . TRP A 1 294 ? -3.940 -6.039 -26.231 1.00 72.81 294 TRP A C 1
ATOM 2120 O O . TRP A 1 294 ? -3.239 -5.107 -25.838 1.00 72.81 294 TRP A O 1
ATOM 2130 N N . THR A 1 295 ? -3.913 -6.451 -27.496 1.00 66.56 295 THR A N 1
ATOM 2131 C CA . THR A 1 295 ? -3.144 -5.749 -28.530 1.00 66.56 295 THR A CA 1
ATOM 2132 C C . THR A 1 295 ? -3.805 -4.403 -28.817 1.00 66.56 295 THR A C 1
ATOM 2134 O O . THR A 1 295 ? -4.849 -4.349 -29.469 1.00 66.56 295 THR A O 1
ATOM 2137 N N . ALA A 1 296 ? -3.227 -3.328 -28.289 1.00 62.00 296 ALA A N 1
ATOM 2138 C CA . ALA A 1 296 ? -3.674 -1.953 -28.490 1.00 62.00 296 ALA A CA 1
ATOM 2139 C C . ALA A 1 296 ? -2.700 -1.215 -29.427 1.00 62.00 296 ALA A C 1
ATOM 2141 O O . ALA A 1 296 ? -1.540 -1.621 -29.545 1.00 62.00 296 ALA A O 1
ATOM 2142 N N . PRO A 1 297 ? -3.122 -0.120 -30.088 1.00 66.31 297 PRO A N 1
ATOM 2143 C CA . PRO A 1 297 ? -2.187 0.757 -30.787 1.00 66.31 297 PRO A CA 1
ATOM 2144 C C . PRO A 1 297 ? -1.074 1.209 -29.833 1.00 66.31 297 PRO A C 1
ATOM 2146 O O . PRO A 1 297 ? -1.323 1.418 -28.650 1.00 66.31 297 PRO A O 1
ATOM 2149 N N . ARG A 1 298 ? 0.158 1.372 -30.318 1.00 67.69 298 ARG A N 1
ATOM 2150 C CA . ARG A 1 298 ? 1.272 1.817 -29.467 1.00 67.69 298 ARG A CA 1
ATOM 2151 C C . ARG A 1 298 ? 0.995 3.242 -28.947 1.00 67.69 298 ARG A C 1
AT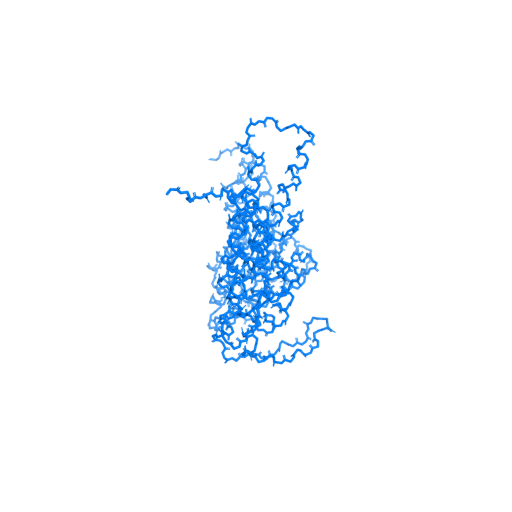OM 2153 O O . ARG A 1 298 ? 0.797 4.132 -29.779 1.00 67.69 298 ARG A O 1
ATOM 2160 N N . PRO A 1 299 ? 1.003 3.491 -27.623 1.00 66.38 299 PRO A N 1
ATOM 2161 C CA . PRO A 1 299 ? 0.917 4.850 -27.099 1.00 66.38 299 PRO A CA 1
ATOM 2162 C C . PRO A 1 299 ? 2.188 5.652 -27.440 1.00 66.38 299 PRO A C 1
ATOM 2164 O O . PRO A 1 299 ? 3.253 5.065 -27.673 1.00 66.38 299 PRO A O 1
ATOM 2167 N N . PRO A 1 300 ? 2.103 6.992 -27.505 1.00 65.12 300 PRO A N 1
ATOM 2168 C CA . PRO A 1 300 ? 3.244 7.839 -27.829 1.00 65.12 300 PRO A CA 1
ATOM 2169 C C . PRO A 1 300 ? 4.408 7.642 -26.843 1.00 65.12 300 PRO A C 1
ATOM 2171 O O . PRO A 1 300 ? 4.235 7.309 -25.671 1.00 65.12 300 PRO A O 1
ATOM 2174 N N . ALA A 1 301 ? 5.635 7.869 -27.321 1.00 61.00 301 ALA A N 1
ATOM 2175 C CA . ALA A 1 301 ? 6.851 7.684 -26.521 1.00 61.00 301 ALA A CA 1
ATOM 2176 C C . ALA A 1 301 ? 6.942 8.626 -25.300 1.00 61.00 301 ALA A C 1
ATOM 2178 O O . ALA A 1 301 ? 7.687 8.329 -24.369 1.00 61.00 301 ALA A O 1
ATOM 2179 N N . ALA A 1 302 ? 6.171 9.721 -25.291 1.00 59.19 302 ALA A N 1
ATOM 2180 C CA . ALA A 1 302 ? 6.081 10.678 -24.186 1.00 59.19 302 ALA A CA 1
ATOM 2181 C C . ALA A 1 302 ? 5.514 10.067 -22.889 1.00 59.19 302 ALA A C 1
ATOM 2183 O O . ALA A 1 302 ? 5.770 10.586 -21.806 1.00 59.19 302 ALA A O 1
ATOM 2184 N N . ASP A 1 303 ? 4.829 8.923 -22.973 1.00 72.56 303 ASP A N 1
ATOM 2185 C CA . ASP A 1 303 ? 4.177 8.300 -21.818 1.00 72.56 303 ASP A CA 1
ATOM 2186 C C . ASP A 1 303 ? 5.147 7.463 -20.950 1.00 72.56 303 ASP A C 1
ATOM 2188 O O . ASP A 1 303 ? 4.717 6.765 -20.033 1.00 72.56 303 ASP A O 1
ATOM 2192 N N . ALA A 1 304 ? 6.456 7.471 -21.240 1.00 78.38 304 ALA A N 1
ATOM 2193 C CA . ALA A 1 304 ? 7.469 6.751 -20.453 1.00 78.38 304 ALA A CA 1
ATOM 2194 C C . ALA A 1 304 ? 7.638 7.338 -19.039 1.00 78.38 304 ALA A C 1
ATOM 2196 O O . ALA A 1 304 ? 7.729 6.590 -18.067 1.00 78.38 304 ALA A O 1
ATOM 2197 N N . ALA A 1 305 ? 7.575 8.667 -18.903 1.00 87.56 305 ALA A N 1
ATOM 2198 C CA . ALA A 1 305 ? 7.673 9.340 -17.606 1.00 87.56 305 ALA A CA 1
ATOM 2199 C C . ALA A 1 305 ? 6.541 8.925 -16.649 1.00 87.56 305 ALA A C 1
ATOM 2201 O O . ALA A 1 305 ? 6.778 8.678 -15.471 1.00 87.56 305 ALA A O 1
ATOM 2202 N N . ALA A 1 306 ? 5.321 8.742 -17.169 1.00 90.00 306 ALA A N 1
ATOM 2203 C CA . ALA A 1 306 ? 4.181 8.309 -16.365 1.00 90.00 306 ALA A CA 1
ATOM 2204 C C . ALA A 1 306 ? 4.380 6.911 -15.752 1.00 90.00 306 ALA A C 1
ATOM 2206 O O . ALA A 1 306 ? 3.880 6.656 -14.655 1.00 90.00 306 ALA A O 1
ATOM 2207 N N . VAL A 1 307 ? 5.096 6.018 -16.449 1.00 92.94 307 VAL A N 1
ATOM 2208 C CA . VAL A 1 307 ? 5.449 4.683 -15.942 1.00 92.94 307 VAL A CA 1
ATOM 2209 C C . VAL A 1 307 ? 6.513 4.789 -14.856 1.00 92.94 307 VAL A C 1
ATOM 2211 O O . VAL A 1 307 ? 6.332 4.210 -13.789 1.00 92.94 307 VAL A O 1
ATOM 2214 N N . VAL A 1 308 ? 7.577 5.567 -15.085 1.00 93.75 308 VAL A N 1
ATOM 2215 C CA . VAL A 1 308 ? 8.625 5.815 -14.078 1.00 93.75 308 VAL A CA 1
ATOM 2216 C C . VAL A 1 308 ? 8.015 6.352 -12.788 1.00 93.75 308 VAL A C 1
ATOM 2218 O O . VAL A 1 308 ? 8.218 5.756 -11.734 1.00 93.75 308 VAL A O 1
ATOM 2221 N N . ASP A 1 309 ? 7.194 7.398 -12.869 1.00 94.25 309 ASP A N 1
ATOM 2222 C CA . ASP A 1 309 ? 6.538 7.968 -11.693 1.00 94.25 309 ASP A CA 1
ATOM 2223 C C . ASP A 1 309 ? 5.668 6.945 -10.946 1.00 94.25 309 ASP A C 1
ATOM 2225 O O . ASP A 1 309 ? 5.564 6.986 -9.722 1.00 94.25 309 ASP A O 1
ATOM 2229 N N . ALA A 1 310 ? 4.981 6.058 -11.675 1.00 95.25 310 ALA A N 1
ATOM 2230 C CA . ALA A 1 310 ? 4.133 5.035 -11.073 1.00 95.25 310 ALA A CA 1
ATOM 2231 C C . ALA A 1 310 ? 4.956 3.982 -10.327 1.00 95.25 310 ALA A C 1
ATOM 2233 O O . ALA A 1 310 ? 4.608 3.627 -9.204 1.00 95.25 310 ALA A O 1
ATOM 2234 N N . VAL A 1 311 ? 6.069 3.534 -10.912 1.00 95.25 311 VAL A N 1
ATOM 2235 C CA . VAL A 1 311 ? 6.992 2.590 -10.266 1.00 95.25 311 VAL A CA 1
ATOM 2236 C C . VAL A 1 311 ? 7.653 3.230 -9.041 1.00 95.25 311 VAL A C 1
ATOM 2238 O O . VAL A 1 311 ? 7.715 2.594 -7.995 1.00 95.25 311 VAL A O 1
ATOM 2241 N N . VAL A 1 312 ? 8.064 4.502 -9.123 1.00 95.12 312 VAL A N 1
ATOM 2242 C CA . VAL A 1 312 ? 8.614 5.254 -7.979 1.00 95.12 312 VAL A CA 1
ATOM 2243 C C . VAL A 1 312 ? 7.585 5.395 -6.857 1.00 95.12 312 VAL A C 1
ATOM 2245 O O . VAL A 1 312 ? 7.916 5.180 -5.694 1.00 95.12 312 VAL A O 1
ATOM 2248 N N . ALA A 1 313 ? 6.320 5.681 -7.176 1.00 94.56 313 ALA A N 1
ATOM 2249 C CA . ALA A 1 313 ? 5.255 5.708 -6.173 1.00 94.56 313 ALA A CA 1
ATOM 2250 C C . ALA A 1 313 ? 5.046 4.332 -5.513 1.00 94.56 313 ALA A C 1
ATOM 2252 O O . ALA A 1 313 ? 4.910 4.249 -4.293 1.00 94.56 313 ALA A O 1
ATOM 2253 N N . CYS A 1 314 ? 5.078 3.244 -6.290 1.00 93.44 314 CYS A N 1
ATOM 2254 C CA . CYS A 1 314 ? 5.035 1.881 -5.755 1.00 93.44 314 CYS A CA 1
ATOM 2255 C C . CYS A 1 314 ? 6.258 1.526 -4.897 1.00 93.44 314 CYS A C 1
ATOM 2257 O O . CYS A 1 314 ? 6.142 0.665 -4.034 1.00 93.44 314 CYS A O 1
ATOM 2259 N N . ALA A 1 315 ? 7.396 2.188 -5.102 1.00 91.81 315 ALA A N 1
ATOM 2260 C CA . ALA A 1 315 ? 8.600 2.065 -4.284 1.00 91.81 315 ALA A CA 1
ATOM 2261 C C . ALA A 1 315 ? 8.619 3.041 -3.086 1.00 91.81 315 ALA A C 1
ATOM 2263 O O . ALA A 1 315 ? 9.666 3.298 -2.502 1.00 91.81 315 ALA A O 1
ATOM 2264 N N . GLY A 1 316 ? 7.479 3.642 -2.726 1.00 90.31 316 GLY A N 1
ATOM 2265 C CA . GLY A 1 316 ? 7.381 4.549 -1.576 1.00 90.31 316 GLY A CA 1
ATOM 2266 C C . GLY A 1 316 ? 8.005 5.925 -1.810 1.00 90.31 316 GLY A C 1
ATOM 2267 O O . GLY A 1 316 ? 8.300 6.637 -0.855 1.00 90.31 316 GLY A O 1
ATOM 2268 N N . GLY A 1 317 ? 8.210 6.308 -3.072 1.00 90.50 317 GLY A N 1
ATOM 2269 C CA . GLY A 1 317 ? 8.918 7.531 -3.446 1.00 90.50 317 GLY A CA 1
ATOM 2270 C C . GLY A 1 317 ? 10.434 7.361 -3.556 1.00 90.50 317 GLY A C 1
ATOM 2271 O O . GLY A 1 317 ? 11.117 8.328 -3.889 1.00 90.50 317 GLY A O 1
ATOM 2272 N N . ASP A 1 318 ? 10.964 6.158 -3.318 1.00 91.06 318 ASP A N 1
ATOM 2273 C CA . ASP A 1 318 ? 12.389 5.870 -3.447 1.00 91.06 318 ASP A CA 1
ATOM 2274 C C . ASP A 1 318 ? 12.760 5.539 -4.904 1.00 91.06 318 ASP A C 1
ATOM 2276 O O . ASP A 1 318 ? 12.439 4.478 -5.450 1.00 91.06 318 ASP A O 1
ATOM 2280 N N . ALA A 1 319 ? 13.461 6.477 -5.543 1.00 91.56 319 ALA A N 1
ATOM 2281 C CA . ALA A 1 319 ? 13.960 6.322 -6.904 1.00 91.56 319 ALA A CA 1
ATOM 2282 C C . ALA A 1 319 ? 15.015 5.209 -7.032 1.00 91.56 319 ALA A C 1
ATOM 2284 O O . ALA A 1 319 ? 15.064 4.551 -8.072 1.00 91.56 319 ALA A O 1
ATOM 2285 N N . ALA A 1 320 ? 15.835 4.976 -6.001 1.00 90.69 320 ALA A N 1
ATOM 2286 C CA . ALA A 1 320 ? 16.842 3.917 -6.002 1.00 90.69 320 ALA A CA 1
ATOM 2287 C C . ALA A 1 320 ? 16.178 2.538 -5.923 1.00 90.69 320 ALA A C 1
ATOM 2289 O O . ALA A 1 320 ? 16.461 1.681 -6.758 1.00 90.69 320 ALA A O 1
ATOM 2290 N N . ALA A 1 321 ? 15.211 2.350 -5.019 1.00 90.94 321 ALA A N 1
ATOM 2291 C CA . ALA A 1 321 ? 14.447 1.103 -4.938 1.00 90.94 321 ALA A CA 1
ATOM 2292 C C . ALA A 1 321 ? 13.669 0.818 -6.238 1.00 90.94 321 ALA A C 1
ATOM 2294 O O . ALA A 1 321 ? 13.698 -0.299 -6.754 1.00 90.94 321 ALA A O 1
ATOM 2295 N N . ALA A 1 322 ? 13.044 1.835 -6.844 1.00 92.88 322 ALA A N 1
ATOM 2296 C CA . ALA A 1 322 ? 12.396 1.700 -8.152 1.00 92.88 322 ALA A CA 1
ATOM 2297 C C . ALA A 1 322 ? 13.370 1.257 -9.259 1.00 92.88 322 ALA A C 1
ATOM 2299 O O . ALA A 1 322 ? 13.016 0.458 -10.132 1.00 92.88 322 ALA A O 1
ATOM 2300 N N . LEU A 1 323 ? 14.603 1.765 -9.229 1.00 93.56 323 LEU A N 1
ATOM 2301 C CA . LEU A 1 323 ? 15.648 1.418 -10.182 1.00 93.56 323 LEU A CA 1
ATOM 2302 C C . LEU A 1 323 ? 16.167 -0.011 -9.961 1.00 93.56 323 LEU A C 1
ATOM 2304 O O . LEU A 1 323 ? 16.276 -0.766 -10.924 1.00 93.56 323 LEU A O 1
ATOM 2308 N N . GLU A 1 324 ? 16.464 -0.391 -8.719 1.00 91.88 324 GLU A N 1
ATOM 2309 C CA . GLU A 1 324 ? 17.094 -1.667 -8.365 1.00 91.88 324 GLU A CA 1
ATOM 2310 C C . GLU A 1 324 ? 16.105 -2.844 -8.343 1.00 91.88 324 GLU A C 1
ATOM 2312 O O . GLU A 1 324 ? 16.362 -3.883 -8.960 1.00 91.88 324 GLU A O 1
ATOM 2317 N N . GLU A 1 325 ? 14.962 -2.686 -7.671 1.00 91.81 325 GLU A N 1
ATOM 2318 C CA . GLU A 1 325 ? 13.939 -3.729 -7.501 1.00 91.81 325 GLU A CA 1
ATOM 2319 C C . GLU A 1 325 ? 12.909 -3.746 -8.639 1.00 91.81 325 GLU A C 1
ATOM 2321 O O . GLU A 1 325 ? 12.279 -4.772 -8.899 1.00 91.81 325 GLU A O 1
ATOM 2326 N N . GLY A 1 326 ? 12.724 -2.618 -9.328 1.00 92.06 326 GLY A N 1
ATOM 2327 C CA . GLY A 1 326 ? 11.837 -2.503 -10.483 1.00 92.06 326 GLY A CA 1
ATOM 2328 C C . GLY A 1 326 ? 12.561 -2.808 -11.790 1.00 92.06 326 GLY A C 1
ATOM 2329 O O . GLY A 1 326 ? 12.404 -3.883 -12.372 1.00 92.06 326 GLY A O 1
ATOM 2330 N N . TYR A 1 327 ? 13.357 -1.848 -12.263 1.00 92.94 327 TYR A N 1
ATOM 2331 C CA . TYR A 1 327 ? 13.965 -1.901 -13.595 1.00 92.94 327 TYR A CA 1
ATOM 2332 C C . TYR A 1 327 ? 15.120 -2.901 -13.697 1.00 92.94 327 TYR A C 1
ATOM 2334 O O . TYR A 1 327 ? 15.153 -3.705 -14.632 1.00 92.94 327 TYR A O 1
ATOM 2342 N N . ASP A 1 328 ? 16.061 -2.882 -12.754 1.00 91.88 328 ASP A N 1
ATOM 2343 C CA . ASP A 1 328 ? 17.246 -3.730 -12.829 1.00 91.88 328 ASP A CA 1
ATOM 2344 C C . ASP A 1 328 ? 16.930 -5.202 -12.565 1.00 91.88 328 ASP A C 1
ATOM 2346 O O . ASP A 1 328 ? 17.377 -6.074 -13.312 1.00 91.88 328 ASP A O 1
ATOM 2350 N N . ALA A 1 329 ? 16.113 -5.488 -11.548 1.00 90.44 329 ALA A N 1
ATOM 2351 C CA . ALA A 1 329 ? 15.624 -6.836 -11.286 1.00 90.44 329 ALA A CA 1
ATOM 2352 C C . ALA A 1 329 ? 14.863 -7.412 -12.493 1.00 90.44 329 ALA A C 1
ATOM 2354 O O . ALA A 1 329 ? 15.101 -8.561 -12.871 1.00 90.44 329 ALA A O 1
ATOM 2355 N N . TYR A 1 330 ? 14.018 -6.610 -13.155 1.00 88.69 330 TYR A N 1
ATOM 2356 C CA . TYR A 1 330 ? 13.337 -7.023 -14.383 1.00 88.69 330 TYR A CA 1
ATOM 2357 C C . TY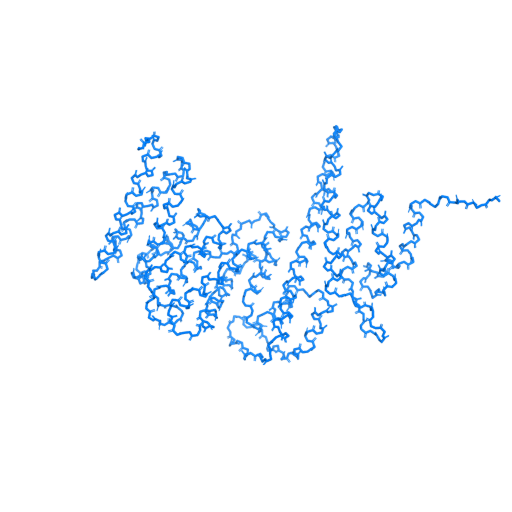R A 1 330 ? 14.322 -7.328 -15.523 1.00 88.69 330 TYR A C 1
ATOM 2359 O O . TYR A 1 330 ? 14.252 -8.400 -16.126 1.00 88.69 330 TYR A O 1
ATOM 2367 N N . LEU A 1 331 ? 15.268 -6.425 -15.809 1.00 88.06 331 LEU A N 1
ATOM 2368 C CA . LEU A 1 331 ? 16.251 -6.620 -16.881 1.00 88.06 331 LEU A CA 1
ATOM 2369 C C . LEU A 1 331 ? 17.156 -7.836 -16.617 1.00 88.06 331 LEU A C 1
ATOM 2371 O O . LEU A 1 331 ? 17.428 -8.605 -17.540 1.00 88.06 331 LEU A O 1
ATOM 2375 N N . ARG A 1 332 ? 17.540 -8.076 -15.354 1.00 86.00 332 ARG A N 1
ATOM 2376 C CA . ARG A 1 332 ? 18.273 -9.280 -14.926 1.00 86.00 332 ARG A CA 1
ATOM 2377 C C . ARG A 1 332 ? 17.453 -10.558 -15.086 1.00 86.00 332 ARG A C 1
ATOM 2379 O O . ARG A 1 332 ? 17.985 -11.556 -15.567 1.00 86.00 332 ARG A O 1
ATOM 2386 N N . ALA A 1 333 ? 16.170 -10.542 -14.729 1.00 82.25 333 ALA A N 1
ATOM 2387 C CA . ALA A 1 333 ? 15.287 -11.699 -14.895 1.00 82.25 333 ALA A CA 1
ATOM 2388 C C . ALA A 1 333 ? 15.090 -12.078 -16.377 1.00 82.25 333 ALA A C 1
ATOM 2390 O O . ALA A 1 333 ? 14.920 -13.250 -16.702 1.00 82.25 333 ALA A O 1
ATOM 2391 N N . GLN A 1 334 ? 15.178 -11.099 -17.281 1.00 74.31 334 GLN A N 1
ATOM 2392 C CA . GLN A 1 334 ? 15.090 -11.268 -18.738 1.00 74.31 334 GLN A CA 1
ATOM 2393 C C . GLN A 1 334 ? 16.461 -11.513 -19.415 1.00 74.31 334 GLN A C 1
ATOM 2395 O O . GLN A 1 334 ? 16.558 -11.509 -20.647 1.00 74.31 334 GLN A O 1
ATOM 2400 N N . ALA A 1 335 ? 17.540 -11.682 -18.636 1.00 58.56 335 ALA A N 1
ATOM 2401 C CA . ALA A 1 335 ? 18.906 -11.850 -19.135 1.00 58.56 335 ALA A CA 1
ATOM 2402 C C . ALA A 1 335 ? 19.290 -13.251 -19.673 1.00 58.56 335 ALA A C 1
ATOM 2404 O O . ALA A 1 335 ? 20.184 -13.290 -20.525 1.00 58.56 335 ALA A O 1
ATOM 2405 N N . PRO A 1 336 ? 18.705 -14.403 -19.264 1.00 51.97 336 PRO A N 1
ATOM 2406 C CA . PRO A 1 336 ? 19.083 -15.674 -19.876 1.00 51.97 336 PRO A CA 1
ATOM 2407 C C . PRO A 1 336 ? 18.598 -15.738 -21.335 1.00 51.97 336 PRO A C 1
ATOM 2409 O O . PRO A 1 336 ? 17.415 -15.589 -21.641 1.00 51.97 336 PRO A O 1
ATOM 2412 N N . ALA A 1 337 ? 19.567 -15.924 -22.233 1.00 42.66 337 ALA A N 1
ATOM 2413 C CA . ALA A 1 337 ? 19.455 -15.894 -23.687 1.00 42.66 337 ALA A CA 1
ATOM 2414 C C . ALA A 1 337 ? 18.216 -16.627 -24.243 1.00 42.66 337 ALA A C 1
ATOM 2416 O O . ALA A 1 337 ? 18.056 -17.831 -24.054 1.00 42.66 337 ALA A O 1
ATOM 2417 N N . GLY A 1 338 ? 17.382 -15.904 -25.000 1.00 44.69 338 GLY A N 1
ATOM 2418 C CA . GLY A 1 338 ? 16.351 -16.483 -25.872 1.00 44.69 338 GLY A CA 1
ATOM 2419 C C . GLY A 1 338 ? 14.900 -16.395 -25.389 1.00 44.69 338 GLY A C 1
ATOM 2420 O O . GLY A 1 338 ? 13.998 -16.710 -26.163 1.00 44.69 338 GLY A O 1
ATOM 2421 N N . ALA A 1 339 ? 14.624 -15.921 -24.172 1.00 44.34 339 ALA A N 1
ATOM 2422 C CA . ALA A 1 339 ? 13.248 -15.708 -23.724 1.00 44.34 339 ALA A CA 1
ATOM 2423 C C . ALA A 1 339 ? 12.670 -14.398 -24.298 1.00 44.34 339 ALA A C 1
ATOM 2425 O O . ALA A 1 339 ? 12.761 -13.352 -23.675 1.00 44.34 339 ALA A O 1
ATOM 2426 N N . SER A 1 340 ? 12.136 -14.464 -25.523 1.00 49.16 340 SER A N 1
ATOM 2427 C CA . SER A 1 340 ? 10.934 -13.781 -26.055 1.00 49.16 340 SER A CA 1
ATOM 2428 C C . SER A 1 340 ? 10.463 -12.424 -25.460 1.00 49.16 340 SER A C 1
ATOM 2430 O O . SER A 1 340 ? 9.258 -12.163 -25.425 1.00 49.16 340 SER A O 1
ATOM 2432 N N . ALA A 1 341 ? 11.337 -11.525 -25.012 1.00 64.81 341 ALA A N 1
ATOM 2433 C CA . ALA A 1 341 ? 10.952 -10.148 -24.715 1.00 64.81 341 ALA A CA 1
ATOM 2434 C C . ALA A 1 341 ? 10.979 -9.353 -26.024 1.00 64.81 341 ALA A C 1
ATOM 2436 O O . ALA A 1 341 ? 12.029 -9.223 -26.653 1.00 64.81 341 ALA A O 1
ATOM 2437 N N . ASP A 1 342 ? 9.821 -8.840 -26.445 1.00 77.94 342 ASP A N 1
ATOM 2438 C CA . ASP A 1 342 ? 9.714 -7.987 -27.630 1.00 77.94 342 ASP A CA 1
ATOM 2439 C C . ASP A 1 342 ? 10.728 -6.824 -27.518 1.00 77.94 342 ASP A C 1
ATOM 2441 O O . ASP A 1 342 ? 10.747 -6.128 -26.489 1.00 77.94 342 ASP A O 1
ATOM 2445 N N . PRO A 1 343 ? 11.579 -6.589 -28.539 1.00 80.62 343 PRO A N 1
ATOM 2446 C CA . PRO A 1 343 ? 12.608 -5.549 -28.500 1.00 80.62 343 PRO A CA 1
ATOM 2447 C C . PRO A 1 343 ? 12.029 -4.157 -28.211 1.00 80.62 343 PRO A C 1
ATOM 2449 O O . PRO A 1 343 ? 12.711 -3.312 -27.631 1.00 80.62 343 PRO A O 1
ATOM 2452 N N . ARG A 1 344 ? 10.750 -3.919 -28.528 1.00 81.12 344 ARG A N 1
ATOM 2453 C CA . ARG A 1 344 ? 10.038 -2.672 -28.215 1.00 81.12 344 ARG A CA 1
ATOM 2454 C C . ARG A 1 344 ? 9.879 -2.460 -26.715 1.00 81.12 344 ARG A C 1
ATOM 2456 O O . ARG A 1 344 ? 10.095 -1.348 -26.243 1.00 81.12 344 ARG A O 1
ATOM 2463 N N . VAL A 1 345 ? 9.526 -3.508 -25.969 1.00 85.75 345 VAL A N 1
ATOM 2464 C CA . VAL A 1 345 ? 9.415 -3.442 -24.502 1.00 85.75 345 VAL A CA 1
ATOM 2465 C C . VAL A 1 345 ? 10.793 -3.212 -23.915 1.00 85.75 345 VAL A C 1
ATOM 2467 O O . VAL A 1 345 ? 10.965 -2.337 -23.075 1.00 85.75 345 VAL A O 1
ATOM 2470 N N . ARG A 1 346 ? 11.795 -3.949 -24.405 1.00 87.44 346 ARG A N 1
ATOM 2471 C CA . ARG A 1 346 ? 13.162 -3.850 -23.893 1.00 87.44 346 ARG A CA 1
ATOM 2472 C C . ARG A 1 346 ? 13.749 -2.451 -24.084 1.00 87.44 346 ARG A C 1
ATOM 2474 O O . ARG A 1 346 ? 14.268 -1.880 -23.132 1.00 87.44 346 ARG A O 1
ATOM 2481 N N . LEU A 1 347 ? 13.608 -1.860 -25.271 1.00 86.62 347 LEU A N 1
ATOM 2482 C CA . LEU A 1 347 ? 14.063 -0.490 -25.531 1.00 86.62 347 LEU A CA 1
ATOM 2483 C C . LEU A 1 347 ? 13.278 0.552 -24.726 1.00 86.62 347 LEU A C 1
ATOM 2485 O O . LEU A 1 347 ? 13.864 1.528 -24.261 1.00 86.62 347 LEU A O 1
ATOM 2489 N N . ARG A 1 348 ? 11.973 0.346 -24.514 1.00 88.94 348 ARG A N 1
ATOM 2490 C CA . ARG A 1 348 ? 11.160 1.239 -23.681 1.00 88.94 348 ARG A CA 1
ATOM 2491 C C . ARG A 1 348 ? 11.613 1.215 -22.218 1.00 88.94 348 ARG A C 1
ATOM 2493 O O . ARG A 1 348 ? 11.894 2.274 -21.671 1.00 88.94 348 ARG A O 1
ATOM 2500 N N . VAL A 1 349 ? 11.796 0.024 -21.651 1.00 91.31 349 VAL A N 1
ATOM 2501 C CA . VAL A 1 349 ? 12.325 -0.186 -20.293 1.00 91.31 349 VAL A CA 1
ATOM 2502 C C . VAL A 1 349 ? 13.690 0.481 -20.144 1.00 91.31 349 VAL A C 1
ATOM 2504 O O . VAL A 1 349 ? 13.906 1.215 -19.190 1.00 91.31 349 VAL A O 1
ATOM 2507 N N . LEU A 1 350 ? 14.602 0.290 -21.103 1.00 91.38 350 LEU A N 1
ATOM 2508 C CA . LEU A 1 350 ? 15.930 0.912 -21.070 1.00 91.38 350 LEU A CA 1
ATOM 2509 C C . LEU A 1 350 ? 15.867 2.444 -21.164 1.00 91.38 350 LEU A C 1
ATOM 2511 O O . LEU A 1 350 ? 16.682 3.122 -20.543 1.00 91.38 350 LEU A O 1
ATOM 2515 N N . ARG A 1 351 ? 14.903 3.010 -21.905 1.00 91.19 351 ARG A N 1
ATOM 2516 C CA . ARG A 1 351 ? 14.665 4.462 -21.922 1.00 91.19 351 ARG A CA 1
ATOM 2517 C C . ARG A 1 351 ? 14.214 4.957 -20.547 1.00 91.19 351 ARG A C 1
ATOM 2519 O O . ARG A 1 351 ? 14.843 5.870 -20.023 1.00 91.19 351 ARG A O 1
ATOM 2526 N N . SER A 1 352 ? 13.174 4.351 -19.979 1.00 92.38 352 SER A N 1
ATOM 2527 C CA . SER A 1 352 ? 12.641 4.705 -18.659 1.00 92.38 352 SER A CA 1
ATOM 2528 C C . SER A 1 352 ? 13.705 4.563 -17.563 1.00 92.38 352 SER A C 1
ATOM 2530 O O . SER A 1 352 ? 13.916 5.477 -16.769 1.00 92.38 352 SER A O 1
ATOM 2532 N N . ALA A 1 353 ? 14.451 3.454 -17.581 1.00 92.44 353 ALA A N 1
ATOM 2533 C CA . ALA A 1 353 ? 15.528 3.173 -16.640 1.00 92.44 353 ALA A CA 1
ATOM 2534 C C . ALA A 1 353 ? 16.689 4.166 -16.769 1.00 92.44 353 ALA A C 1
ATOM 2536 O O . ALA A 1 353 ? 17.237 4.591 -15.761 1.00 92.44 353 ALA A O 1
ATOM 2537 N N . LYS A 1 354 ? 17.049 4.588 -17.990 1.00 93.00 354 LYS A N 1
ATOM 2538 C CA . LYS A 1 354 ? 18.065 5.629 -18.220 1.00 93.00 354 LYS A CA 1
ATOM 2539 C C . LYS A 1 354 ? 17.653 6.967 -17.604 1.00 93.00 354 LYS A C 1
ATOM 2541 O O . LYS A 1 354 ? 18.485 7.635 -16.994 1.00 93.00 354 LYS A O 1
ATOM 2546 N N . ASP A 1 355 ? 16.399 7.374 -17.787 1.00 89.94 355 ASP A N 1
ATOM 2547 C CA . ASP A 1 355 ? 15.910 8.649 -17.259 1.00 89.94 355 ASP A CA 1
ATOM 2548 C C . ASP A 1 355 ? 15.856 8.618 -15.719 1.00 89.94 355 ASP A C 1
ATOM 2550 O O . ASP A 1 355 ? 16.299 9.568 -15.073 1.00 89.94 355 ASP A O 1
ATOM 2554 N N . LEU A 1 356 ? 15.443 7.490 -15.128 1.00 91.69 356 LEU A N 1
ATOM 2555 C CA . LEU A 1 356 ? 15.496 7.269 -13.679 1.00 91.69 356 LEU A CA 1
ATOM 2556 C C . LEU A 1 356 ? 16.939 7.208 -13.146 1.00 91.69 356 LEU A C 1
ATOM 2558 O O . LEU A 1 356 ? 17.247 7.804 -12.120 1.00 91.69 356 LEU A O 1
ATOM 2562 N N . LEU A 1 357 ? 17.853 6.561 -13.870 1.00 92.38 357 LEU A N 1
ATOM 2563 C CA . LEU A 1 357 ? 19.264 6.465 -13.497 1.00 92.38 357 LEU A CA 1
ATOM 2564 C C . LEU A 1 357 ? 19.935 7.837 -13.420 1.00 92.38 357 LEU A C 1
ATOM 2566 O O . LEU A 1 357 ? 20.751 8.056 -12.533 1.00 92.38 357 LEU A O 1
ATOM 2570 N N . ARG A 1 358 ? 19.577 8.777 -14.306 1.00 89.81 358 ARG A N 1
ATOM 2571 C CA . ARG A 1 358 ? 20.045 10.172 -14.213 1.00 89.81 358 ARG A CA 1
ATOM 2572 C C . ARG A 1 358 ? 19.588 10.844 -12.923 1.00 89.81 358 ARG A C 1
ATOM 2574 O O . ARG A 1 358 ? 20.373 11.554 -12.305 1.00 89.81 358 ARG A O 1
ATOM 2581 N N . LEU A 1 359 ? 18.341 10.602 -12.520 1.00 88.06 359 LEU A N 1
ATOM 2582 C CA . LEU A 1 359 ? 17.787 11.128 -11.272 1.00 88.06 359 LEU A CA 1
ATOM 2583 C C . LEU A 1 359 ? 18.478 10.519 -10.040 1.00 88.06 359 LEU A C 1
ATOM 2585 O O . LEU A 1 359 ? 18.748 11.222 -9.069 1.00 88.06 359 LEU A O 1
ATOM 2589 N N . CYS A 1 360 ? 18.796 9.223 -10.076 1.00 87.25 360 CYS A N 1
ATOM 2590 C CA . CYS A 1 360 ? 19.569 8.572 -9.019 1.00 87.25 360 CYS A CA 1
ATOM 2591 C C . CYS A 1 360 ? 21.005 9.113 -8.981 1.00 87.25 360 CYS A C 1
ATOM 2593 O O . CYS A 1 360 ? 21.495 9.487 -7.917 1.00 87.25 360 CYS A O 1
ATOM 2595 N N . ALA A 1 361 ? 21.657 9.233 -10.140 1.00 83.19 361 ALA A N 1
ATOM 2596 C CA . ALA A 1 361 ? 23.032 9.705 -10.277 1.00 83.19 361 ALA A CA 1
ATOM 2597 C C . ALA A 1 361 ? 23.259 11.086 -9.645 1.00 83.19 361 ALA A C 1
ATOM 2599 O O . ALA A 1 361 ? 24.276 11.288 -8.987 1.00 83.19 361 ALA A O 1
ATOM 2600 N N . SER A 1 362 ? 22.301 12.013 -9.769 1.00 82.56 362 SER A N 1
ATOM 2601 C CA . SER A 1 362 ? 22.413 13.349 -9.165 1.00 82.56 362 SER A CA 1
ATOM 2602 C C . SER A 1 362 ? 22.375 13.358 -7.632 1.00 82.56 362 SER A C 1
ATOM 2604 O O . SER A 1 362 ? 22.782 14.345 -7.029 1.00 82.56 362 SER A O 1
ATOM 2606 N N . ASN A 1 363 ? 21.894 12.283 -7.001 1.00 79.94 363 ASN A N 1
ATOM 2607 C CA . ASN A 1 363 ? 21.657 12.204 -5.555 1.00 79.94 363 ASN A CA 1
ATOM 2608 C C . ASN A 1 363 ? 22.524 11.144 -4.850 1.00 79.94 363 ASN A C 1
ATOM 2610 O O . ASN A 1 363 ? 22.274 10.821 -3.690 1.00 79.94 363 ASN A O 1
ATOM 2614 N N . THR A 1 364 ? 23.515 10.570 -5.539 1.00 83.31 364 THR A N 1
ATOM 2615 C CA . THR A 1 364 ? 24.243 9.389 -5.054 1.00 83.31 364 THR A CA 1
ATOM 2616 C C . THR A 1 364 ? 25.608 9.727 -4.440 1.00 83.31 364 THR A C 1
ATOM 2618 O O . THR A 1 364 ? 26.281 10.671 -4.846 1.00 83.31 364 THR A O 1
ATOM 2621 N N . THR A 1 365 ? 26.029 8.938 -3.446 1.00 84.19 365 THR A N 1
ATOM 2622 C CA . THR A 1 365 ? 27.370 8.986 -2.840 1.00 84.19 365 THR A CA 1
ATOM 2623 C C . THR A 1 365 ? 28.448 8.420 -3.783 1.00 84.19 365 THR A C 1
ATOM 2625 O O . THR A 1 365 ? 28.124 7.684 -4.711 1.00 84.19 365 THR A O 1
ATOM 2628 N N . PRO A 1 366 ? 29.749 8.680 -3.555 1.00 76.81 366 PRO A N 1
ATOM 2629 C CA . PRO A 1 366 ? 30.815 8.140 -4.410 1.00 76.81 366 PRO A CA 1
ATOM 2630 C C . PRO A 1 366 ? 30.781 6.608 -4.571 1.00 76.81 366 PRO A C 1
ATOM 2632 O O . PRO A 1 366 ? 30.975 6.101 -5.676 1.00 76.81 366 PRO A O 1
ATOM 2635 N N . ASP A 1 367 ? 30.453 5.872 -3.503 1.00 76.44 367 ASP A N 1
ATOM 2636 C CA . ASP A 1 367 ? 30.352 4.406 -3.535 1.00 76.44 367 ASP A CA 1
ATOM 2637 C C . ASP A 1 367 ? 29.155 3.924 -4.370 1.00 76.44 367 ASP A C 1
ATOM 2639 O O . ASP A 1 367 ? 29.275 2.990 -5.166 1.00 76.44 367 ASP A O 1
ATOM 2643 N N . GLY A 1 368 ? 28.004 4.595 -4.256 1.00 83.19 368 GLY A N 1
ATOM 2644 C CA . GLY A 1 368 ? 26.844 4.290 -5.095 1.00 83.19 368 GLY A CA 1
ATOM 2645 C C . GLY A 1 368 ? 27.062 4.679 -6.562 1.00 83.19 368 GLY A C 1
ATOM 2646 O O . GLY A 1 368 ? 26.518 4.037 -7.461 1.00 83.19 368 GLY A O 1
ATOM 2647 N N . ALA A 1 369 ? 27.901 5.684 -6.835 1.00 86.56 369 ALA A N 1
ATOM 2648 C CA . ALA A 1 369 ? 28.204 6.114 -8.195 1.00 86.56 369 ALA A CA 1
ATOM 2649 C C . ALA A 1 369 ? 28.959 5.026 -8.977 1.00 86.56 369 ALA A C 1
ATOM 2651 O O . ALA A 1 369 ? 28.655 4.788 -10.147 1.00 86.56 369 ALA A O 1
ATOM 2652 N N . ALA A 1 370 ? 29.875 4.300 -8.325 1.00 87.56 370 ALA A N 1
ATOM 2653 C CA . ALA A 1 370 ? 30.552 3.154 -8.931 1.00 87.56 370 ALA A CA 1
ATOM 2654 C C . ALA A 1 370 ? 29.562 2.039 -9.314 1.00 87.56 370 ALA A C 1
ATOM 2656 O O . ALA A 1 370 ? 29.594 1.546 -10.443 1.00 87.56 370 ALA A O 1
ATOM 2657 N N . TYR A 1 371 ? 28.634 1.698 -8.412 1.00 89.25 371 TYR A N 1
ATOM 2658 C CA . TYR A 1 371 ? 27.584 0.713 -8.682 1.00 89.25 371 TYR A CA 1
ATOM 2659 C C . TYR A 1 371 ? 26.714 1.120 -9.881 1.00 89.25 371 TYR A C 1
ATOM 2661 O O . TYR A 1 371 ? 26.566 0.355 -10.840 1.00 89.25 371 TYR A O 1
ATOM 2669 N N . TYR A 1 372 ? 26.193 2.349 -9.888 1.00 91.00 372 TYR A N 1
ATOM 2670 C CA . TYR A 1 372 ? 25.338 2.825 -10.975 1.00 91.00 372 TYR A CA 1
ATOM 2671 C C . TYR A 1 372 ? 26.074 2.961 -12.313 1.00 91.00 372 TYR A C 1
ATOM 2673 O O . TYR A 1 372 ? 25.459 2.762 -13.363 1.00 91.00 372 TYR A O 1
ATOM 2681 N N . ALA A 1 373 ? 27.384 3.222 -12.313 1.00 92.00 373 ALA A N 1
ATOM 2682 C CA . ALA A 1 373 ? 28.181 3.219 -13.538 1.00 92.00 373 ALA A CA 1
ATOM 2683 C C . ALA A 1 373 ? 28.257 1.829 -14.192 1.00 92.00 373 ALA A C 1
ATOM 2685 O O . ALA A 1 373 ? 28.220 1.703 -15.426 1.00 92.00 373 ALA A O 1
ATOM 2686 N N . ASP A 1 374 ? 28.351 0.777 -13.380 1.00 91.38 374 ASP A N 1
ATOM 2687 C CA . ASP A 1 374 ? 28.366 -0.604 -13.858 1.00 91.38 374 ASP A CA 1
ATOM 2688 C C . ASP A 1 374 ? 26.991 -1.033 -14.377 1.00 91.38 374 ASP A C 1
ATOM 2690 O O . ASP A 1 374 ? 26.902 -1.636 -15.454 1.00 91.38 374 ASP A O 1
ATOM 2694 N N . VAL A 1 375 ? 25.918 -0.643 -13.680 1.00 91.44 375 VAL A N 1
ATOM 2695 C CA . VAL A 1 375 ? 24.530 -0.817 -14.142 1.00 91.44 375 VAL A CA 1
ATOM 2696 C C . VAL A 1 375 ? 24.324 -0.124 -15.496 1.00 91.44 375 VAL A C 1
ATOM 2698 O O . VAL A 1 375 ? 23.916 -0.773 -16.462 1.00 91.44 375 VAL A O 1
ATOM 2701 N N . ALA A 1 376 ? 24.710 1.152 -15.614 1.00 93.56 376 ALA A N 1
ATOM 2702 C CA . ALA A 1 376 ? 24.634 1.929 -16.853 1.00 93.56 376 ALA A CA 1
ATOM 2703 C C . ALA A 1 376 ? 25.360 1.234 -18.017 1.00 93.56 376 ALA A C 1
ATOM 2705 O O . ALA A 1 376 ? 24.834 1.107 -19.124 1.00 93.56 376 ALA A O 1
ATOM 2706 N N . SER A 1 377 ? 26.566 0.726 -17.755 1.00 93.31 377 SER A N 1
ATOM 2707 C CA . SER A 1 377 ? 27.402 0.057 -18.758 1.00 93.31 377 SER A CA 1
ATOM 2708 C C . SER A 1 377 ? 26.839 -1.295 -19.192 1.00 93.31 377 SER A C 1
ATOM 2710 O O . SER A 1 377 ? 26.980 -1.693 -20.353 1.00 93.31 377 SER A O 1
ATOM 2712 N N . ARG A 1 378 ? 26.201 -2.033 -18.278 1.00 93.00 378 ARG A N 1
ATOM 2713 C CA . ARG A 1 378 ? 25.464 -3.258 -18.611 1.00 93.00 378 ARG A CA 1
ATOM 2714 C C . ARG A 1 378 ? 24.283 -2.930 -19.522 1.00 93.00 378 ARG A C 1
ATOM 2716 O O . ARG A 1 378 ? 24.201 -3.491 -20.612 1.00 93.00 378 ARG A O 1
ATOM 2723 N N . TRP A 1 379 ? 23.445 -1.976 -19.137 1.00 92.56 379 TRP A N 1
ATOM 2724 C CA . TRP A 1 379 ? 22.273 -1.582 -19.919 1.00 92.56 379 TRP A CA 1
ATOM 2725 C C . TRP A 1 379 ? 22.626 -0.989 -21.286 1.00 92.56 379 TRP A C 1
ATOM 2727 O O . TRP A 1 379 ? 21.921 -1.243 -22.258 1.00 92.56 379 TRP A O 1
ATOM 2737 N N . ALA A 1 380 ? 23.748 -0.277 -21.413 1.00 91.06 380 ALA A N 1
ATOM 2738 C CA . ALA A 1 380 ? 24.242 0.197 -22.706 1.00 91.06 380 ALA A CA 1
ATOM 2739 C C . ALA A 1 380 ? 24.582 -0.952 -23.673 1.00 91.06 380 ALA A C 1
ATOM 2741 O O . ALA A 1 380 ? 24.314 -0.870 -24.875 1.00 91.06 380 ALA A O 1
ATOM 2742 N N . ARG A 1 381 ? 25.162 -2.047 -23.162 1.00 89.50 381 ARG A N 1
ATOM 2743 C CA . ARG A 1 381 ? 25.414 -3.258 -23.960 1.00 89.50 381 ARG A CA 1
ATOM 2744 C C . ARG A 1 381 ? 24.107 -3.934 -24.359 1.00 89.50 381 ARG A C 1
ATOM 2746 O O . ARG A 1 381 ? 23.963 -4.323 -25.514 1.00 89.50 381 ARG A O 1
ATOM 2753 N N . GLU A 1 382 ? 23.150 -4.014 -23.441 1.00 87.31 382 GLU A N 1
ATOM 2754 C CA . GLU A 1 382 ? 21.829 -4.580 -23.725 1.00 87.31 382 GLU A CA 1
ATOM 2755 C C . GLU A 1 382 ? 21.046 -3.761 -24.758 1.00 87.31 382 GLU A C 1
ATOM 2757 O O . GLU A 1 382 ? 20.425 -4.343 -25.645 1.00 87.31 382 GLU A O 1
ATOM 2762 N N . ALA A 1 383 ? 21.114 -2.427 -24.701 1.00 87.44 383 ALA A N 1
ATOM 2763 C CA . ALA A 1 383 ? 20.483 -1.551 -25.686 1.00 87.44 383 ALA A CA 1
ATOM 2764 C C . ALA A 1 383 ? 20.979 -1.862 -27.098 1.00 87.44 383 ALA A C 1
ATOM 2766 O O . ALA A 1 383 ? 20.159 -2.025 -27.999 1.00 87.44 383 ALA A O 1
ATOM 2767 N N . ARG A 1 384 ? 22.302 -2.008 -27.271 1.00 85.31 384 ARG A N 1
ATOM 2768 C CA . ARG A 1 384 ? 22.933 -2.380 -28.548 1.00 85.31 384 ARG A CA 1
ATOM 2769 C C . ARG A 1 384 ? 22.474 -3.749 -29.046 1.00 85.31 384 ARG A C 1
ATOM 2771 O O . ARG A 1 384 ? 22.164 -3.889 -30.221 1.00 85.31 384 ARG A O 1
ATOM 2778 N N . GLN A 1 385 ? 22.380 -4.736 -28.156 1.00 83.12 385 GLN A N 1
ATOM 2779 C CA . GLN A 1 385 ? 21.922 -6.086 -28.506 1.00 83.12 385 GLN A CA 1
ATOM 2780 C C . GLN A 1 385 ? 20.431 -6.141 -28.872 1.00 83.12 385 GLN A C 1
ATOM 2782 O O . GLN A 1 385 ? 20.032 -6.972 -29.680 1.00 83.12 385 GLN A O 1
ATOM 2787 N N . ALA A 1 386 ? 19.601 -5.260 -28.307 1.00 77.62 386 ALA A N 1
ATOM 2788 C CA . ALA A 1 386 ? 18.163 -5.219 -28.579 1.00 77.62 386 ALA A CA 1
ATOM 2789 C C . ALA A 1 386 ? 17.794 -4.573 -29.934 1.00 77.62 386 ALA A C 1
ATOM 2791 O O . ALA A 1 386 ? 16.632 -4.637 -30.334 1.00 77.62 386 ALA A O 1
ATOM 2792 N N . GLY A 1 387 ? 18.743 -3.917 -30.613 1.00 68.69 387 GLY A N 1
ATOM 2793 C CA . GLY A 1 387 ? 18.498 -3.078 -31.794 1.00 68.69 387 GLY A CA 1
ATOM 2794 C C . GLY A 1 387 ? 18.728 -3.729 -33.162 1.00 68.69 387 GLY A C 1
ATOM 2795 O O . GLY A 1 387 ? 18.621 -3.027 -34.167 1.00 68.69 387 GLY A O 1
ATOM 2796 N N . ASP A 1 388 ? 19.046 -5.023 -33.227 1.00 57.78 388 ASP A N 1
ATOM 2797 C CA . ASP A 1 388 ? 19.608 -5.653 -34.429 1.00 57.78 388 ASP A CA 1
ATOM 2798 C C . ASP A 1 388 ? 18.617 -6.675 -35.045 1.00 57.78 388 ASP A C 1
ATOM 2800 O O . ASP A 1 388 ? 18.450 -7.747 -34.454 1.00 57.78 388 ASP A O 1
ATOM 2804 N N . PRO A 1 389 ? 17.928 -6.425 -36.190 1.00 55.66 389 PRO A N 1
ATOM 2805 C CA . PRO A 1 389 ? 18.025 -5.287 -37.121 1.00 55.66 389 PRO A CA 1
ATOM 2806 C C . PRO A 1 389 ? 16.671 -4.624 -37.514 1.00 55.66 389 PRO A C 1
ATOM 2808 O O . PRO A 1 389 ? 15.622 -5.269 -37.554 1.00 55.66 389 PRO A O 1
ATOM 2811 N N . GLY A 1 390 ? 16.690 -3.331 -37.884 1.00 66.69 390 GLY A N 1
ATOM 2812 C CA . GLY A 1 390 ? 15.557 -2.622 -38.518 1.00 66.69 390 GLY A CA 1
ATOM 2813 C C . GLY A 1 390 ? 15.354 -1.168 -38.057 1.00 66.69 390 GLY A C 1
ATOM 2814 O O . GLY A 1 390 ? 16.296 -0.506 -37.623 1.00 66.69 390 GLY A O 1
ATOM 2815 N N . ASP A 1 391 ? 14.106 -0.682 -38.102 1.00 67.00 391 ASP A N 1
ATOM 2816 C CA . ASP A 1 391 ? 13.693 0.707 -37.787 1.00 67.00 391 ASP A CA 1
ATOM 2817 C C . ASP A 1 391 ? 14.036 1.189 -36.359 1.00 67.00 391 ASP A C 1
ATOM 2819 O O . ASP A 1 391 ? 13.968 2.381 -36.062 1.00 67.00 391 ASP A O 1
ATOM 2823 N N . MET A 1 392 ? 14.420 0.279 -35.457 1.00 75.25 392 MET A N 1
ATOM 2824 C CA . MET A 1 392 ? 14.724 0.576 -34.050 1.00 75.25 392 MET A CA 1
ATOM 2825 C C . MET A 1 392 ? 16.221 0.819 -33.785 1.00 75.25 392 MET A C 1
ATOM 2827 O O . MET A 1 392 ? 16.589 1.171 -32.663 1.00 75.25 392 MET A O 1
ATOM 2831 N N . ALA A 1 393 ? 17.091 0.668 -34.792 1.00 82.06 393 ALA A N 1
ATOM 2832 C CA . ALA A 1 393 ? 18.542 0.814 -34.637 1.00 82.06 393 ALA A CA 1
ATOM 2833 C C . ALA A 1 393 ? 18.947 2.224 -34.166 1.00 82.06 393 ALA A C 1
ATOM 2835 O O . ALA A 1 393 ? 19.804 2.370 -33.294 1.00 82.06 393 ALA A O 1
ATOM 2836 N N . GLY A 1 394 ? 18.287 3.269 -34.682 1.00 84.75 394 GLY A N 1
ATOM 2837 C CA . GLY A 1 394 ? 18.537 4.652 -34.258 1.00 84.75 394 GLY A CA 1
ATOM 2838 C C . GLY A 1 394 ? 18.132 4.914 -32.802 1.00 84.75 394 GLY A C 1
ATOM 2839 O O . GLY A 1 394 ? 18.860 5.569 -32.059 1.00 84.75 394 GLY A O 1
ATOM 2840 N N . GLU A 1 395 ? 16.999 4.354 -32.370 1.00 85.88 395 GLU A N 1
ATOM 2841 C CA . GLU A 1 395 ? 16.512 4.449 -30.988 1.00 85.88 395 GLU A CA 1
ATOM 2842 C C . GLU A 1 395 ? 17.432 3.694 -30.017 1.00 85.88 395 GLU A C 1
ATOM 2844 O O . GLU A 1 395 ? 17.816 4.235 -28.979 1.00 85.88 395 GLU A O 1
ATOM 2849 N N . SER A 1 396 ? 17.841 2.480 -30.388 1.00 87.12 396 SER A N 1
ATOM 2850 C CA . SER A 1 396 ? 18.811 1.662 -29.655 1.00 87.12 396 SER A CA 1
ATOM 2851 C C . SER A 1 396 ? 20.152 2.383 -29.482 1.00 87.12 396 SER A C 1
ATOM 2853 O O . SER A 1 396 ? 20.640 2.501 -28.355 1.00 87.12 396 SER A O 1
ATOM 2855 N N . ALA A 1 397 ? 20.711 2.941 -30.562 1.00 88.62 397 ALA A N 1
ATOM 2856 C CA . ALA A 1 397 ? 21.971 3.679 -30.518 1.00 88.62 397 ALA A CA 1
ATOM 2857 C C . ALA A 1 397 ? 21.882 4.925 -29.622 1.00 88.62 397 ALA A C 1
ATOM 2859 O O . ALA A 1 397 ? 22.784 5.173 -28.821 1.00 88.62 397 ALA A O 1
ATOM 2860 N N . ALA A 1 398 ? 20.781 5.681 -29.700 1.00 90.44 398 ALA A N 1
ATOM 2861 C CA . ALA A 1 398 ? 20.573 6.867 -28.871 1.00 90.44 398 ALA A CA 1
ATOM 2862 C C . ALA A 1 398 ? 20.446 6.529 -27.374 1.00 90.44 398 ALA A C 1
ATOM 2864 O O . ALA A 1 398 ? 20.983 7.244 -26.524 1.00 90.44 398 ALA A O 1
ATOM 2865 N N . ILE A 1 399 ? 19.748 5.440 -27.032 1.00 90.88 399 ILE A N 1
ATOM 2866 C CA . ILE A 1 399 ? 19.630 4.973 -25.643 1.00 90.88 399 ILE A CA 1
ATOM 2867 C C . ILE A 1 399 ? 20.984 4.466 -25.138 1.00 90.88 399 ILE A C 1
ATOM 2869 O O . ILE A 1 399 ? 21.417 4.883 -24.064 1.00 90.88 399 ILE A O 1
ATOM 2873 N N . GLY A 1 400 ? 21.670 3.632 -25.925 1.00 91.44 400 GLY A N 1
ATOM 2874 C CA . GLY A 1 400 ? 22.986 3.088 -25.591 1.00 91.44 400 GLY A CA 1
ATOM 2875 C C . GLY A 1 400 ? 24.028 4.179 -25.356 1.00 91.44 400 GLY A C 1
ATOM 2876 O O . GLY A 1 400 ? 24.657 4.193 -24.302 1.00 91.44 400 GLY A O 1
ATOM 2877 N N . GLY A 1 401 ? 24.148 5.145 -26.272 1.00 92.25 401 GLY A N 1
ATOM 2878 C CA . GLY A 1 401 ? 25.070 6.274 -26.115 1.00 92.25 401 GLY A CA 1
ATOM 2879 C C . GLY A 1 401 ? 24.741 7.152 -24.903 1.00 92.25 401 GLY A C 1
ATOM 2880 O O . GLY A 1 401 ? 25.641 7.589 -24.190 1.00 92.25 401 GLY A O 1
ATOM 2881 N N . GLY A 1 402 ? 23.452 7.360 -24.606 1.00 93.00 402 GLY A N 1
ATOM 2882 C CA . GLY A 1 402 ? 23.029 8.084 -23.406 1.00 93.00 402 GLY A CA 1
ATOM 2883 C C . GLY A 1 402 ? 23.402 7.371 -22.101 1.00 93.00 402 GLY A C 1
ATOM 2884 O O . GLY A 1 402 ? 23.802 8.032 -21.148 1.00 93.00 402 GLY A O 1
ATOM 2885 N N . LEU A 1 403 ? 23.297 6.041 -22.062 1.00 94.19 403 LEU A N 1
ATOM 2886 C CA . LEU A 1 403 ? 23.711 5.223 -20.917 1.00 94.19 403 LEU A CA 1
ATOM 2887 C C . LEU A 1 403 ? 25.237 5.188 -20.752 1.00 94.19 403 LEU A C 1
ATOM 2889 O O . LEU A 1 403 ? 25.726 5.247 -19.628 1.00 94.19 403 LEU A O 1
ATOM 2893 N N . GLU A 1 404 ? 25.996 5.147 -21.849 1.00 94.75 404 GLU A N 1
ATOM 2894 C CA . GLU A 1 404 ? 27.463 5.233 -21.804 1.00 94.75 404 GLU A CA 1
ATOM 2895 C C . GLU A 1 404 ? 27.939 6.580 -21.257 1.00 94.75 404 GLU A C 1
ATOM 2897 O O . GLU A 1 404 ? 28.843 6.603 -20.424 1.00 94.75 404 GLU A O 1
ATOM 2902 N N . ALA A 1 405 ? 27.302 7.684 -21.659 1.00 93.75 405 ALA A N 1
ATOM 2903 C CA . ALA A 1 405 ? 27.605 9.008 -21.120 1.00 93.75 405 ALA A CA 1
ATOM 2904 C C . ALA A 1 405 ? 27.388 9.063 -19.596 1.00 93.75 405 ALA A C 1
ATOM 2906 O O . ALA A 1 405 ? 28.299 9.449 -18.866 1.00 93.75 405 ALA A O 1
ATOM 2907 N N . ILE A 1 406 ? 26.241 8.568 -19.110 1.00 93.06 406 ILE A N 1
ATOM 2908 C CA . ILE A 1 406 ? 25.948 8.483 -17.667 1.00 93.06 406 ILE A CA 1
ATOM 2909 C C . ILE A 1 406 ? 26.997 7.623 -16.946 1.00 93.06 406 ILE A C 1
ATOM 2911 O O . ILE A 1 406 ? 27.470 7.986 -15.872 1.00 93.06 406 ILE A O 1
ATOM 2915 N N . ALA A 1 407 ? 27.404 6.494 -17.536 1.00 93.06 407 ALA A N 1
ATOM 2916 C CA . ALA A 1 407 ? 28.424 5.627 -16.950 1.00 93.06 407 ALA A CA 1
ATOM 2917 C C . ALA A 1 407 ? 29.782 6.331 -16.796 1.00 93.06 407 ALA A C 1
ATOM 2919 O O . ALA A 1 407 ? 30.495 6.092 -15.823 1.00 93.06 407 ALA A O 1
ATOM 2920 N N . VAL A 1 408 ? 30.167 7.165 -17.765 1.00 92.94 408 VAL A N 1
ATOM 2921 C CA . VAL A 1 408 ? 31.413 7.942 -17.716 1.00 92.94 408 VAL A CA 1
ATOM 2922 C C . VAL A 1 408 ? 31.341 9.012 -16.627 1.00 92.94 408 VAL A C 1
ATOM 2924 O O . VAL A 1 408 ? 32.266 9.104 -15.821 1.00 92.94 408 VAL A O 1
ATOM 2927 N N . GLU A 1 409 ? 30.239 9.763 -16.558 1.00 90.81 409 GLU A N 1
ATOM 2928 C CA . GLU A 1 409 ? 30.009 10.790 -15.531 1.00 90.81 409 GLU A CA 1
ATOM 2929 C C . GLU A 1 409 ? 30.070 10.196 -14.115 1.00 90.81 409 GLU A C 1
ATOM 2931 O O . GLU A 1 409 ? 30.785 10.698 -13.246 1.00 90.81 409 GLU A O 1
ATOM 2936 N N . LEU A 1 410 ? 29.391 9.067 -13.898 1.00 90.25 410 LEU A N 1
ATOM 2937 C CA . LEU A 1 410 ? 29.369 8.375 -12.611 1.00 90.25 410 LEU A CA 1
ATOM 2938 C C . LEU A 1 410 ? 30.743 7.831 -12.195 1.00 90.25 410 LEU A C 1
ATOM 2940 O O . LEU A 1 410 ? 31.106 7.925 -11.025 1.00 90.25 410 LEU A O 1
ATOM 2944 N N . ARG A 1 411 ? 31.549 7.311 -13.134 1.00 91.56 411 ARG A N 1
ATOM 2945 C CA . ARG A 1 411 ? 32.930 6.876 -12.838 1.00 91.56 411 ARG A CA 1
ATOM 2946 C C . ARG A 1 411 ? 33.835 8.037 -12.452 1.00 91.56 411 ARG A C 1
ATOM 2948 O O . ARG A 1 411 ? 34.661 7.879 -11.558 1.00 91.56 411 ARG A O 1
ATOM 2955 N N . ALA A 1 412 ? 33.695 9.179 -13.123 1.00 86.88 412 ALA A N 1
ATOM 2956 C CA . ALA A 1 412 ? 34.452 10.378 -12.782 1.00 86.88 412 ALA A CA 1
ATOM 2957 C C . ALA A 1 412 ? 34.094 10.865 -11.367 1.00 86.88 412 ALA A C 1
ATOM 2959 O O . ALA A 1 412 ? 34.988 11.097 -10.553 1.00 86.88 412 ALA A O 1
ATOM 2960 N N . SER A 1 413 ? 32.795 10.895 -11.046 1.00 85.88 413 SER A N 1
ATOM 2961 C CA . SER A 1 413 ? 32.292 11.215 -9.706 1.00 85.88 413 SER A CA 1
ATOM 2962 C C . SER A 1 413 ? 32.818 10.249 -8.633 1.00 85.88 413 SER A C 1
ATOM 2964 O O . SER A 1 413 ? 33.348 10.695 -7.615 1.00 85.88 413 SER A O 1
ATOM 2966 N N . ALA A 1 414 ? 32.776 8.935 -8.886 1.00 85.25 414 ALA A N 1
ATOM 2967 C CA . ALA A 1 414 ? 33.299 7.914 -7.973 1.00 85.25 414 ALA A CA 1
ATOM 2968 C C . ALA A 1 414 ? 34.815 8.047 -7.726 1.00 85.25 414 ALA A C 1
ATOM 2970 O O . ALA A 1 414 ? 35.297 7.773 -6.630 1.00 85.25 414 ALA A O 1
ATOM 2971 N N . ALA A 1 415 ? 35.572 8.508 -8.726 1.00 85.31 415 ALA A N 1
ATOM 2972 C CA . ALA A 1 415 ? 37.007 8.761 -8.613 1.00 85.31 415 ALA A CA 1
ATOM 2973 C C . ALA A 1 415 ? 37.354 10.080 -7.889 1.00 85.31 415 ALA A C 1
ATOM 2975 O O . ALA A 1 415 ? 38.533 10.408 -7.757 1.00 85.31 415 ALA A O 1
ATOM 2976 N N . GLY A 1 416 ? 36.357 10.858 -7.446 1.00 75.69 416 GLY A N 1
ATOM 2977 C CA . GLY A 1 416 ? 36.561 12.182 -6.847 1.00 75.69 416 GLY A CA 1
ATOM 2978 C C . GLY A 1 416 ? 37.030 13.244 -7.849 1.00 75.69 416 GLY A C 1
ATOM 2979 O O . GLY A 1 416 ? 37.513 14.304 -7.451 1.00 75.69 416 GLY A O 1
ATOM 2980 N N . LEU A 1 417 ? 36.908 12.966 -9.148 1.00 60.22 417 LEU A N 1
ATOM 2981 C CA . LEU A 1 417 ? 37.259 13.879 -10.227 1.00 60.22 417 LEU A CA 1
ATOM 2982 C C . LEU A 1 417 ? 35.998 14.674 -10.587 1.00 60.22 417 LEU A C 1
ATOM 2984 O O . LEU A 1 417 ? 35.183 14.234 -11.394 1.00 60.22 417 LEU A O 1
ATOM 2988 N N . GLY A 1 418 ? 35.798 15.818 -9.927 1.00 49.19 418 GLY A N 1
ATOM 2989 C CA . GLY A 1 418 ? 34.716 16.744 -10.276 1.00 49.19 418 GLY A CA 1
ATOM 2990 C C . GLY A 1 418 ? 34.906 17.303 -11.691 1.00 49.19 418 GLY A C 1
ATOM 2991 O O . GLY A 1 418 ? 36.021 17.699 -12.036 1.00 49.19 418 GLY A O 1
ATOM 2992 N N . PHE A 1 419 ? 33.834 17.302 -12.489 1.00 45.91 419 PHE A N 1
ATOM 2993 C CA . PHE A 1 419 ? 33.771 17.897 -13.830 1.00 45.91 419 PHE A CA 1
ATOM 2994 C C . PHE A 1 419 ? 33.411 19.382 -13.789 1.00 45.91 419 PHE A C 1
ATOM 2996 O O . PHE A 1 419 ? 32.564 19.755 -12.942 1.00 45.91 419 PHE A O 1
#

Foldseek 3Di:
DDPPPPVQDLVNLLVVLCVVLVVVCLVVLHFGFPVSLVSLLVSLVSCVVVVVLLVSLVSLQSSLQHAFDPPDPRGRFQFLVNSLVSLVSSLVSLVVQLCPVPPPPDPDDPVCVVVNVVSNLVSVLSSLVSVLLNLLSVLLVVLLVVLVVDDDQDDFDDDDDDDDPDDDPPPDSVVVSVVSRRGSDQLVCCQNVGCRSSLVLLSNLLSCLLVLDPPPLVVNLVSLQSQLVVQLVVLPLPALLSSLLRSLVSLLVSLLSSVVSNCSHSPPPDDDQSQQQQSSLLQSLCSCCCNPDHNHPHDDLVCLVSSLSSSCSSVVVDLVCSLVRHLVVNVVVVPDPDPDDQLSSLLSSLVSSLVSLVVDLVVDDLVVLQVSLVVLQVSLVVLCVSPPDDPCVVSSNVSSVSSNVSSVQSNCVNVVNDD

Secondary structure (DSSP, 8-state):
---------HHHHHHHHHHHTTHHHHHTT----HHHHHHHHHHHHHHHHTT-HHHHHHHHHHHHHPPP---TTS-SSPPHHHHHHHHHHHHHHHHHHTTTTTS--S---HHHHHHHHHHHHHHHHHHHHHHHHHHHHHHHHHHHHHHHH---PPPPPPS-STT---------HHHHHHHHHHS---HHHIIIIIITTTT-HHHHHHHHHHTT--S-HHHHHHHHHHHHHHHHHHTTSS-HHHHHHHHHHHHHHHHHHHHHHHHTSTTTT----SS-HHHHHHHHHHHHTT-SSS--PPPPGGGHHHHHHHHHHHTTT-HHHIIIIIIIHHHHHT-STT----HHHHHHHHHHHHHHHHHHHTT--HHHHHHHHHHHHHHHHHHHHTT-SSTTHHHHHHHHHHHHHHHHHHHHHHTT---

Organism: NCBI:txid41880

=== Feature glossary ===
Feature key, reading from the visual/contextual features back to the raw sequence:

Rendered structure images. Six rendered views show the 3D structure from the faces of a cube — i.e. along ±x, ±y, ±z. Rendering representation is drawn randomly per protein from cartoon (secondary-structure ribbons), sticks (backbone bonds), or molecular surface; coloring is either N→C rainbow (blue at the N-terminus through red at the C-terminus) or one color per chain.

Contact-map, Ramachandran, and PAE plots. The contact map is a binary N×N matrix image: pixel (i, j) is dark where Cα_i and Cα_j are within 8 Å and |i−j|>4. Because the |i−j|>4 filter removes local helical contacts, off-diagonal stripes parallel to the main diagonal indicate parallel β-sheets; stripes perpendicular to it indicate antiparallel β-sheets. The Ramachandran plot scatters every residue's (φ, ψ) pair against the sterically allowed regions. The PAE heatmap renders the predicted-aligned-error matrix.

InterPro / GO / CATH / organism. Database cross-references. InterPro integrates a dozen domain/family signature databases into unified entries with residue-range hits. GO terms attach function/process/location labels with evidence codes. CATH codes position the fold in a four-level structural taxonomy. Organism is the NCBI-taxonomy species name.

Nearest PDB structures. The Foldseek neighbor list gives the closest experimentally determined structures in the PDB, ranked by structural alignment. TM-score near 1 means near-identical fold; near 0.3 means only rough topology match. This is how one finds what a novel AlphaFold prediction most resembles in the solved-structure universe.

Predicted aligned error. PAE(i, j) answers: if I align the predicted and true structures on residue i, how far off (in Å) do I expect residue j to be? A block-diagonal PAE matrix with low values on the blocks and high values off-diagonal is the signature of a multi-domain protein with confidently predicted domains but uncertain inter-domain orientation.

Solvent-accessible surface area. Accessible surface area quantifies burial. A residue with SASA near zero is packed into the hydrophobic core; one with SASA >100 Å² sits on the surface. Computed here via the Shrake–Rupley numerical algorithm with a 1.4 Å probe.

B-factor. B-factor (Debye–Waller factor) reflects atomic displacement in the crystal lattice. It is an experimental observable (units Å²), not a prediction; low values mean the atom is pinned down, high values mean it moves or is heterogeneous across the crystal.

pLDDT. For AlphaFold models, the B-factor field carries pLDDT — the model's own estimate of local accuracy on a 0–100 scale. Regions with pLDDT<50 should be treated as essentially unmodeled; they often correspond to intrinsically disordered segments.

Backbone torsions (φ/ψ). φ (phi) and ψ (psi) are the two rotatable backbone dihedrals per residue: φ is the C(i-1)–N–Cα–C torsion, ψ is the N–Cα–C–N(i+1) torsion, both in degrees on (−180°, 180°]. α-helical residues cluster near (−60°, −45°); β-strand residues near (−120°, +130°). A Ramachandran plot is simply a scatter of (φ, ψ) for every residue.

Radius of gyration, Cα contacts, bounding box. Radius of gyration (Rg) is the root-mean-square distance of Cα atoms from their centroid — a single number for overall size and compactness. A globular domain of N residues has Rg ≈ 2.2·N^0.38 Å; an extended or disordered chain has a much larger Rg. The Cα contact count is the number of residue pairs whose Cα atoms are within 8 Å and are more than four positions apart in sequence — a standard proxy for tertiary packing density. The bounding box is the smallest axis-aligned box enclosing all Cα atoms.

Secondary structure (3-state, P-SEA). Three-state secondary structure (P-SEA) collapses the eight DSSP classes into helix (a), strand (b), and coil (c). P-SEA assigns these from Cα geometry alone — distances and angles — without requiring backbone oxygens, so it works on any Cα trace.

Secondary structure (8-state, DSSP). DSSP 8-state secondary structure assigns each residue one of H (α-helix), G (3₁₀-helix), I (π-helix), E (extended β-strand), B (isolated β-bridge), T (hydrogen-bonded turn), S (bend), or '-' (coil). The assignment is computed from backbone hydrogen-bond geometry via the Kabsch–Sander algorithm.

Foldseek 3Di. A 3Di character summarizes, for each residue, the relative orientation of the Cα frame of its nearest spatial neighbor. Because it encodes fold topology rather than chemistry, 3Di alignments detect remote structural similarity that sequence alignment misses.

mmCIF coordinates. The mmCIF block holds the 3D Cartesian coordinates of each backbone atom (N, Cα, C, O) in ångströms. mmCIF is the PDB's canonical archive format — a tagged-loop text representation of the atomic model.

Sequence. Sequence gives the chain of amino acids in standard one-letter code (A=alanine, C=cysteine, …, Y=tyrosine), read N→C. It is the only feature that is directly encoded by the gene; all structural features are derived from the folded form of this sequence.